Protein AF-0000000085167803 (afdb_homodimer)

Nearest PDB structures (foldseek):
  6az6-assembly1_B  TM=7.409E-01  e=4.635E-09  Streptococcus agalactiae
  6az6-assembly1_A  TM=7.518E-01  e=1.241E-08  Streptococcus agalactiae
  1hw1-assembly1_A  TM=5.629E-01  e=2.507E-08  Escherichia coli
  1h9t-assembly1_A  TM=5.541E-01  e=1.023E-07  Escherichia coli
  4p9u-assembly2_A  TM=5.590E-01  e=2.259E-06  Vibrio cholerae

Radius of gyration: 23.89 Å; Cα contacts (8 Å, |Δi|>4): 720; chains: 2; bounding box: 61×82×60 Å

Structure (mmCIF, N/CA/C/O backbone):
data_AF-0000000085167803-model_v1
#
loop_
_entity.id
_entity.type
_entity.pdbx_description
1 polymer 'Transcription regulator protein'
#
loop_
_atom_site.group_PDB
_atom_site.id
_atom_site.type_symbol
_atom_site.label_atom_id
_atom_site.label_alt_id
_atom_site.label_comp_id
_atom_site.label_asym_id
_atom_site.label_entity_id
_atom_site.label_seq_id
_atom_site.pdbx_PDB_ins_code
_atom_site.Cartn_x
_atom_site.Cartn_y
_atom_site.Cartn_z
_atom_site.occupancy
_atom_site.B_iso_or_equiv
_atom_site.auth_seq_id
_atom_site.auth_comp_id
_atom_site.auth_asym_id
_atom_site.auth_atom_id
_atom_site.pdbx_PDB_model_num
ATOM 1 N N . MET A 1 1 ? -26.344 36.781 38.75 1 27.64 1 MET A N 1
ATOM 2 C CA . MET A 1 1 ? -25.297 36.844 37.75 1 27.64 1 MET A CA 1
ATOM 3 C C . MET A 1 1 ? -25.109 35.5 37.062 1 27.64 1 MET A C 1
ATOM 5 O O . MET A 1 1 ? -24.672 34.531 37.688 1 27.64 1 MET A O 1
ATOM 9 N N . THR A 1 2 ? -25.938 35.094 36.094 1 33.47 2 THR A N 1
ATOM 10 C CA . THR A 1 2 ? -26.312 33.781 35.531 1 33.47 2 THR A CA 1
ATOM 11 C C . THR A 1 2 ? -25.172 33.219 34.688 1 33.47 2 THR A C 1
ATOM 13 O O . THR A 1 2 ? -24.656 33.906 33.781 1 33.47 2 THR A O 1
ATOM 16 N N . SER A 1 3 ? -24.359 32.344 35.25 1 34.66 3 SER A N 1
ATOM 17 C CA . SER A 1 3 ? -23.109 31.766 34.75 1 34.66 3 SER A CA 1
ATOM 18 C C . SER A 1 3 ? -23.328 31.094 33.406 1 34.66 3 SER A C 1
ATOM 20 O O . SER A 1 3 ? -24.109 30.156 33.281 1 34.66 3 SER A O 1
ATOM 22 N N . LYS A 1 4 ? -23.328 31.875 32.375 1 40.22 4 LYS A N 1
ATOM 23 C CA . LYS A 1 4 ? -23.594 31.453 31 1 40.22 4 LYS A CA 1
ATOM 24 C C . LYS A 1 4 ? -22.719 30.25 30.625 1 40.22 4 LYS A C 1
ATOM 26 O O . LYS A 1 4 ? -21.484 30.359 30.562 1 40.22 4 LYS A O 1
ATOM 31 N N . LYS A 1 5 ? -23.078 29.031 31.031 1 37.62 5 LYS A N 1
ATOM 32 C CA . LYS A 1 5 ? -22.5 27.734 30.734 1 37.62 5 LYS A CA 1
ATOM 33 C C . LYS A 1 5 ? -22.188 27.594 29.25 1 37.62 5 LYS A C 1
ATOM 35 O O . LYS A 1 5 ? -23.078 27.672 28.406 1 37.62 5 LYS A O 1
ATOM 40 N N . THR A 1 6 ? -21.016 28.156 28.859 1 36.31 6 THR A N 1
ATOM 41 C CA . THR A 1 6 ? -20.594 28.109 27.469 1 36.31 6 THR A CA 1
ATOM 42 C C . THR A 1 6 ? -20.688 26.688 26.922 1 36.31 6 THR A C 1
ATOM 44 O O . THR A 1 6 ? -20.188 25.734 27.531 1 36.31 6 THR A O 1
ATOM 47 N N . PRO A 1 7 ? -21.734 26.344 26.125 1 35.25 7 PRO A N 1
ATOM 48 C CA . PRO A 1 7 ? -22.062 25.016 25.625 1 35.25 7 PRO A CA 1
ATOM 49 C C . PRO A 1 7 ? -20.828 24.188 25.266 1 35.25 7 PRO A C 1
ATOM 51 O O . PRO A 1 7 ? -19.781 24.75 24.969 1 35.25 7 PRO A O 1
ATOM 54 N N . PRO A 1 8 ? -20.734 22.891 25.672 1 33.75 8 PRO A N 1
ATOM 55 C CA . PRO A 1 8 ? -19.703 21.875 25.484 1 33.75 8 PRO A CA 1
ATOM 56 C C . PRO A 1 8 ? -19.062 21.938 24.094 1 33.75 8 PRO A C 1
ATOM 58 O O . PRO A 1 8 ? -19.719 22.312 23.125 1 33.75 8 PRO A O 1
ATOM 61 N N . ASN A 1 9 ? -17.688 22.016 23.828 1 32.75 9 ASN A N 1
ATOM 62 C CA . ASN A 1 9 ? -16.531 22.297 22.984 1 32.75 9 ASN A CA 1
ATOM 63 C C . ASN A 1 9 ? -16.562 21.469 21.688 1 32.75 9 ASN A C 1
ATOM 65 O O . ASN A 1 9 ? -16.719 20.25 21.734 1 32.75 9 ASN A O 1
ATOM 69 N N . LEU A 1 10 ? -16.75 21.984 20.391 1 35.16 10 LEU A N 1
ATOM 70 C CA . LEU A 1 10 ? -16.656 22 18.938 1 35.16 10 LEU A CA 1
ATOM 71 C C . LEU A 1 10 ? -15.422 21.25 18.469 1 35.16 10 LEU A C 1
ATOM 73 O O . LEU A 1 10 ? -15.172 21.156 17.266 1 35.16 10 LEU A O 1
ATOM 77 N N . GLN A 1 11 ? -14.414 20.891 19.344 1 34.06 11 GLN A N 1
ATOM 78 C CA . GLN A 1 11 ? -13.094 20.359 19.016 1 34.06 11 GLN A CA 1
ATOM 79 C C . GLN A 1 11 ? -13.195 18.938 18.453 1 34.06 11 GLN A C 1
ATOM 81 O O . GLN A 1 11 ? -12.469 18.578 17.531 1 34.06 11 GLN A O 1
ATOM 86 N N . LEU A 1 12 ? -13.828 18.047 19.156 1 37.62 12 LEU A N 1
ATOM 87 C CA . LEU A 1 12 ? -14.047 16.672 18.734 1 37.62 12 LEU A CA 1
ATOM 88 C C . LEU A 1 12 ? -14.766 16.625 17.375 1 37.62 12 LEU A C 1
ATOM 90 O O . LEU A 1 12 ? -14.539 15.703 16.594 1 37.62 12 LEU A O 1
ATOM 94 N N . GLN A 1 13 ? -15.773 17.469 17.234 1 40.66 13 GLN A N 1
ATOM 95 C CA . GLN A 1 13 ? -16.625 17.594 16.047 1 40.66 13 GLN A CA 1
ATOM 96 C C . GLN A 1 13 ? -15.797 17.969 14.82 1 40.66 13 GLN A C 1
ATOM 98 O O . GLN A 1 13 ? -16.297 17.922 13.695 1 40.66 13 GLN A O 1
ATOM 103 N N . GLN A 1 14 ? -14.609 18.344 15.086 1 39.78 14 GLN A N 1
ATOM 104 C CA . GLN A 1 14 ? -13.633 18.75 14.078 1 39.78 14 GLN A CA 1
ATOM 105 C C . GLN A 1 14 ? -13.023 17.531 13.383 1 39.78 14 GLN A C 1
ATOM 107 O O . GLN A 1 14 ? -12.117 17.672 12.555 1 39.78 14 GLN A O 1
ATOM 112 N N . VAL A 1 15 ? -12.992 16.406 14.086 1 43.97 15 VAL A N 1
ATOM 113 C CA . VAL A 1 15 ? -12.781 15.188 13.32 1 43.97 15 VAL A CA 1
ATOM 114 C C . VAL A 1 15 ? -13.531 15.266 11.992 1 43.97 15 VAL A C 1
ATOM 116 O O . VAL A 1 15 ? -14.734 15.008 11.938 1 43.97 15 VAL A O 1
ATOM 119 N N . ARG A 1 16 ? -13.602 16.844 11.703 1 55.59 16 ARG A N 1
ATOM 120 C CA . ARG A 1 16 ? -13.812 18.297 11.75 1 55.59 16 ARG A CA 1
ATOM 121 C C . ARG A 1 16 ? -14.125 18.844 10.359 1 55.59 16 ARG A C 1
ATOM 123 O O . ARG A 1 16 ? -13.828 18.203 9.352 1 55.59 16 ARG A O 1
ATOM 130 N N . ILE A 1 17 ? -14.625 19.391 10.094 1 67.12 17 ILE A N 1
ATOM 131 C CA . ILE A 1 17 ? -14.844 20.188 8.898 1 67.12 17 ILE A CA 1
ATOM 132 C C . ILE A 1 17 ? -13.617 20.109 7.996 1 67.12 17 ILE A C 1
ATOM 134 O O . ILE A 1 17 ? -13.742 20.047 6.773 1 67.12 17 ILE A O 1
ATOM 138 N N . SER A 1 18 ? -12.438 19.719 8.68 1 76.81 18 SER A N 1
ATOM 139 C CA . SER A 1 18 ? -11.211 19.625 7.898 1 76.81 18 SER A CA 1
ATOM 140 C C . SER A 1 18 ? -11.156 18.328 7.105 1 76.81 18 SER A C 1
ATOM 142 O O . SER A 1 18 ? -10.695 18.297 5.965 1 76.81 18 SER A O 1
ATOM 144 N N . ASP A 1 19 ? -11.641 17.203 7.676 1 70.5 19 ASP A N 1
ATOM 145 C CA . ASP A 1 19 ? -11.68 15.93 6.965 1 70.5 19 ASP A CA 1
ATOM 146 C C . ASP A 1 19 ? -12.656 15.992 5.789 1 70.5 19 ASP A C 1
ATOM 148 O O . ASP A 1 19 ? -12.375 15.445 4.719 1 70.5 19 ASP A O 1
ATOM 152 N N . GLN A 1 20 ? -13.695 16.609 6.047 1 72.88 20 GLN A N 1
ATOM 153 C CA . GLN A 1 20 ? -14.672 16.766 4.973 1 72.88 20 GLN A CA 1
ATOM 154 C C . GLN A 1 20 ? -14.102 17.609 3.834 1 72.88 20 GLN A C 1
ATOM 156 O O . GLN A 1 20 ? -14.312 17.297 2.66 1 72.88 20 GLN A O 1
ATOM 161 N N . ILE A 1 21 ? -13.43 18.625 4.227 1 81.56 21 ILE A N 1
ATOM 162 C CA . ILE A 1 21 ? -12.797 19.484 3.219 1 81.56 21 ILE A CA 1
ATOM 163 C C . ILE A 1 21 ? -11.75 18.672 2.449 1 81.56 21 ILE A C 1
ATOM 165 O O . ILE A 1 21 ? -11.672 18.766 1.223 1 81.56 21 ILE A O 1
ATOM 169 N N . ALA A 1 22 ? -10.992 17.859 3.188 1 78.81 22 ALA A N 1
ATOM 170 C CA . ALA A 1 22 ? -9.992 17.016 2.535 1 78.81 22 ALA A CA 1
ATOM 171 C C . ALA A 1 22 ? -10.648 16.078 1.529 1 78.81 22 ALA A C 1
ATOM 173 O O . ALA A 1 22 ? -10.18 15.938 0.397 1 78.81 22 ALA A O 1
ATOM 174 N N . ASP A 1 23 ? -11.703 15.492 1.94 1 70.31 23 ASP A N 1
ATOM 175 C CA . ASP A 1 23 ? -12.438 14.594 1.052 1 70.31 23 ASP A CA 1
ATOM 176 C C . ASP A 1 23 ? -12.953 15.344 -0.175 1 70.31 23 ASP A C 1
ATOM 178 O O . ASP A 1 23 ? -12.914 14.82 -1.291 1 70.31 23 ASP A O 1
ATOM 182 N N . HIS A 1 24 ? -13.445 16.469 0.062 1 75.81 24 HIS A N 1
ATOM 183 C CA . HIS A 1 24 ? -13.93 17.281 -1.047 1 75.81 24 HIS A CA 1
ATOM 184 C C . HIS A 1 24 ? -12.805 17.609 -2.02 1 75.81 24 HIS A C 1
ATOM 186 O O . HIS A 1 24 ? -13.008 17.609 -3.236 1 75.81 24 HIS A O 1
ATOM 192 N N . ILE A 1 25 ? -11.672 17.969 -1.501 1 81.56 25 ILE A N 1
ATOM 193 C CA . ILE A 1 25 ? -10.531 18.297 -2.352 1 81.56 25 ILE A CA 1
ATOM 194 C C . ILE A 1 25 ? -10.164 17.094 -3.213 1 81.56 25 ILE A C 1
ATOM 196 O O . ILE A 1 25 ? -9.906 17.234 -4.41 1 81.56 25 ILE A O 1
ATOM 200 N N . VAL A 1 26 ? -10.195 16 -2.607 1 74.06 26 VAL A N 1
ATOM 201 C CA . VAL A 1 26 ? -9.891 14.781 -3.354 1 74.06 26 VAL A CA 1
ATOM 202 C C . VAL A 1 26 ? -10.922 14.578 -4.457 1 74.06 26 VAL A C 1
ATOM 204 O O . VAL A 1 26 ? -10.57 14.258 -5.594 1 74.06 26 VAL A O 1
ATOM 207 N N . ARG A 1 27 ? -12.18 14.781 -4.168 1 71.5 27 ARG A N 1
ATOM 208 C CA . ARG A 1 27 ? -13.242 14.672 -5.164 1 71.5 27 ARG A CA 1
ATOM 209 C C . ARG A 1 27 ? -13.078 15.719 -6.262 1 71.5 27 ARG A C 1
ATOM 211 O O . ARG A 1 27 ? -13.289 15.438 -7.441 1 71.5 27 ARG A O 1
ATOM 218 N N . TYR A 1 28 ? -12.758 16.906 -5.789 1 76.94 28 TYR A N 1
ATOM 219 C CA . TYR A 1 28 ? -12.531 17.984 -6.742 1 76.94 28 TYR A CA 1
ATOM 220 C C . TYR A 1 28 ? -11.445 17.609 -7.742 1 76.94 28 TYR A C 1
ATOM 222 O O . TYR A 1 28 ? -11.602 17.812 -8.945 1 76.94 28 TYR A O 1
ATOM 230 N N . ILE A 1 29 ? -10.367 17.062 -7.277 1 76.44 29 ILE A N 1
ATOM 231 C CA . ILE A 1 29 ? -9.25 16.641 -8.125 1 76.44 29 ILE A CA 1
ATOM 232 C C . ILE A 1 29 ? -9.734 15.594 -9.125 1 76.44 29 ILE A C 1
ATOM 234 O O . ILE A 1 29 ? -9.422 15.672 -10.312 1 76.44 29 ILE A O 1
ATOM 238 N N . ALA A 1 30 ? -10.555 14.727 -8.633 1 68.38 30 ALA A N 1
ATOM 239 C CA . ALA A 1 30 ? -11.078 13.648 -9.469 1 68.38 30 ALA A CA 1
ATOM 240 C C . ALA A 1 30 ? -12.055 14.188 -10.508 1 68.38 30 ALA A C 1
ATOM 242 O O . ALA A 1 30 ? -11.969 13.836 -11.688 1 68.38 30 ALA A O 1
ATOM 243 N N . GLU A 1 31 ? -12.969 15.016 -10.047 1 70 31 GLU A N 1
ATOM 244 C CA . GLU A 1 31 ? -14.016 15.531 -10.914 1 70 31 GLU A CA 1
ATOM 245 C C . GLU A 1 31 ? -13.438 16.422 -12.016 1 70 31 GLU A C 1
ATOM 247 O O . GLU A 1 31 ? -13.938 16.422 -13.141 1 70 31 GLU A O 1
ATOM 252 N N . HIS A 1 32 ? -12.391 17.141 -11.664 1 77.5 32 HIS A N 1
ATOM 253 C CA . HIS A 1 32 ? -11.812 18.078 -12.617 1 77.5 32 HIS A CA 1
ATOM 254 C C . HIS A 1 32 ? -10.609 17.469 -13.328 1 77.5 32 HIS A C 1
ATOM 256 O O . HIS A 1 32 ? -9.945 18.141 -14.117 1 77.5 32 HIS A O 1
ATOM 262 N N . LYS A 1 33 ? -10.312 16.188 -12.938 1 71.19 33 LYS A N 1
ATOM 263 C CA . LYS A 1 33 ? -9.234 15.438 -13.578 1 71.19 33 LYS A CA 1
ATOM 264 C C . LYS A 1 33 ? -7.922 16.203 -13.539 1 71.19 33 LYS A C 1
ATOM 266 O O . LYS A 1 33 ? -7.242 16.344 -14.562 1 71.19 33 LYS A O 1
ATOM 271 N N . LEU A 1 34 ? -7.656 16.812 -12.391 1 77.81 34 LEU A N 1
ATOM 272 C CA . LEU A 1 34 ? -6.418 17.562 -12.242 1 77.81 34 LEU A CA 1
ATOM 273 C C . LEU A 1 34 ? -5.203 16.641 -12.305 1 77.81 34 LEU A C 1
ATOM 275 O O . LEU A 1 34 ? -5.188 15.586 -11.664 1 77.81 34 LEU A O 1
ATOM 279 N N . GLU A 1 35 ? -4.219 16.953 -13.062 1 73.38 35 GLU A N 1
ATOM 280 C CA . GLU A 1 35 ? -2.979 16.203 -13.211 1 73.38 35 GLU A CA 1
ATOM 281 C C . GLU A 1 35 ? -1.922 16.688 -12.219 1 73.38 35 GLU A C 1
ATOM 283 O O . GLU A 1 35 ? -2.016 17.797 -11.688 1 73.38 35 GLU A O 1
ATOM 288 N N . PRO A 1 36 ? -0.964 15.758 -11.992 1 73.69 36 PRO A N 1
ATOM 289 C CA . PRO A 1 36 ? 0.141 16.219 -11.156 1 73.69 36 PRO A CA 1
ATOM 290 C C . PRO A 1 36 ? 0.729 17.547 -11.625 1 73.69 36 PRO A C 1
ATOM 292 O O . PRO A 1 36 ? 0.955 17.734 -12.82 1 73.69 36 PRO A O 1
ATOM 295 N N . GLY A 1 37 ? 0.865 18.453 -10.656 1 78.19 37 GLY A N 1
ATOM 296 C CA . GLY A 1 37 ? 1.407 19.75 -10.977 1 78.19 37 GLY A CA 1
ATOM 297 C C . GLY A 1 37 ? 0.34 20.828 -11.133 1 78.19 37 GLY A C 1
ATOM 298 O O . GLY A 1 37 ? 0.631 22.016 -11.055 1 78.19 37 GLY A O 1
ATOM 299 N N . GLN A 1 38 ? -0.883 20.406 -11.383 1 84 38 GLN A N 1
ATOM 300 C CA . GLN A 1 38 ? -1.962 21.375 -11.555 1 84 38 GLN A CA 1
ATOM 301 C C . GLN A 1 38 ? -2.436 21.922 -10.211 1 84 38 GLN A C 1
ATOM 303 O O . GLN A 1 38 ? -2.389 21.219 -9.195 1 84 38 GLN A O 1
ATOM 308 N N . SER A 1 39 ? -2.965 23.172 -10.305 1 89.94 39 SER A N 1
ATOM 309 C CA . SER A 1 39 ? -3.293 23.891 -9.078 1 89.94 39 SER A CA 1
ATOM 310 C C . SER A 1 39 ? -4.711 23.578 -8.617 1 89.94 39 SER A C 1
ATOM 312 O O . SER A 1 39 ? -5.625 23.453 -9.438 1 89.94 39 SER A O 1
ATOM 314 N N . LEU A 1 40 ? -4.832 23.469 -7.34 1 89.56 40 LEU A N 1
ATOM 315 C CA . LEU A 1 40 ? -6.125 23.453 -6.66 1 89.56 40 LEU A CA 1
ATOM 316 C C . LEU A 1 40 ? -6.594 24.875 -6.367 1 89.56 40 LEU A C 1
ATOM 318 O O . LEU A 1 40 ? -5.812 25.828 -6.473 1 89.56 40 LEU A O 1
ATOM 322 N N . PRO A 1 41 ? -7.93 25.031 -6.059 1 89.25 41 PRO A N 1
ATOM 323 C CA . PRO A 1 41 ? -8.352 26.328 -5.539 1 89.25 41 PRO A CA 1
ATOM 324 C C . PRO A 1 41 ? -7.504 26.797 -4.363 1 89.25 41 PRO A C 1
ATOM 326 O O . PRO A 1 41 ? -7.074 25.984 -3.541 1 89.25 41 PRO A O 1
ATOM 329 N N . SER A 1 42 ? -7.301 28.078 -4.34 1 89.56 42 SER A N 1
ATOM 330 C CA . SER A 1 42 ? -6.504 28.672 -3.27 1 89.56 42 SER A CA 1
ATOM 331 C C . SER A 1 42 ? -7.184 28.5 -1.915 1 89.56 42 SER A C 1
ATOM 333 O O . SER A 1 42 ? -8.367 28.156 -1.847 1 89.56 42 SER A O 1
ATOM 335 N N . GLU A 1 43 ? -6.359 28.672 -0.894 1 88.38 43 GLU A N 1
ATOM 336 C CA . GLU A 1 43 ? -6.906 28.625 0.458 1 88.38 43 GLU A CA 1
ATOM 337 C C . GLU A 1 43 ? -8.086 29.594 0.602 1 88.38 43 GLU A C 1
ATOM 339 O O . GLU A 1 43 ? -9.094 29.25 1.235 1 88.38 43 GLU A O 1
ATOM 344 N N . GLY A 1 44 ? -7.934 30.781 0.042 1 88.88 44 GLY A N 1
ATOM 345 C CA . GLY A 1 44 ? -9.016 31.75 0.066 1 88.88 44 GLY A CA 1
ATOM 346 C C . GLY A 1 44 ? -10.273 31.266 -0.626 1 88.88 44 GLY A C 1
ATOM 347 O O . GLY A 1 44 ? -11.375 31.422 -0.106 1 88.88 44 GLY A O 1
ATOM 348 N N . GLU A 1 45 ? -10.148 30.656 -1.798 1 91.44 45 GLU A N 1
ATOM 349 C CA . GLU A 1 45 ? -11.273 30.125 -2.557 1 91.44 45 GLU A CA 1
ATOM 350 C C . GLU A 1 45 ? -11.953 28.984 -1.808 1 91.44 45 GLU A C 1
ATOM 352 O O . GLU A 1 45 ? -13.18 28.891 -1.773 1 91.44 45 GLU A O 1
ATOM 357 N N . LEU A 1 46 ? -11.141 28.156 -1.229 1 88.88 46 LEU A N 1
ATOM 358 C CA . LEU A 1 46 ? -11.688 27.031 -0.476 1 88.88 46 LEU A CA 1
ATOM 359 C C . LEU A 1 46 ? -12.445 27.516 0.753 1 88.88 46 LEU A C 1
ATOM 361 O O . LEU A 1 46 ? -13.492 26.969 1.104 1 88.88 46 LEU A O 1
ATOM 365 N N . THR A 1 47 ? -11.93 28.531 1.389 1 90.19 47 THR A N 1
ATOM 366 C CA . THR A 1 47 ? -12.609 29.141 2.525 1 90.19 47 THR A CA 1
ATOM 367 C C . THR A 1 47 ? -13.992 29.641 2.123 1 90.19 47 THR A C 1
ATOM 369 O O . THR A 1 47 ? -14.969 29.406 2.842 1 90.19 47 THR A O 1
ATOM 372 N N . ARG A 1 48 ? -14.078 30.234 1.001 1 90.06 48 ARG A N 1
ATOM 373 C CA . ARG A 1 48 ? -15.344 30.766 0.496 1 90.06 48 ARG A CA 1
ATOM 374 C C . ARG A 1 48 ? -16.281 29.625 0.109 1 90.06 48 ARG A C 1
ATOM 376 O O . ARG A 1 48 ? -17.484 29.672 0.423 1 90.06 48 ARG A O 1
ATOM 383 N N . LEU A 1 49 ? -15.773 28.672 -0.495 1 85.5 49 LEU A N 1
ATOM 384 C CA . LEU A 1 49 ? -16.562 27.562 -1.003 1 85.5 49 LEU A CA 1
ATOM 385 C C . LEU A 1 49 ? -17.188 26.766 0.142 1 85.5 49 LEU A C 1
ATOM 387 O O . LEU A 1 49 ? -18.344 26.328 0.041 1 85.5 49 LEU A O 1
ATOM 391 N N . PHE A 1 50 ? -16.438 26.656 1.196 1 85.31 50 PHE A N 1
ATOM 392 C CA . PHE A 1 50 ? -16.906 25.781 2.262 1 85.31 50 PHE A CA 1
ATOM 393 C C . PHE A 1 50 ? -17.422 26.594 3.441 1 85.31 50 PHE A C 1
ATOM 395 O O . PHE A 1 50 ? -18.016 26.031 4.375 1 85.31 50 PHE A O 1
ATOM 402 N N . GLY A 1 51 ? -17.234 27.875 3.422 1 88.5 51 GLY A N 1
ATOM 403 C CA . GLY A 1 51 ? -17.703 28.75 4.492 1 88.5 51 GLY A CA 1
ATOM 404 C C . GLY A 1 51 ? -17 28.484 5.816 1 88.5 51 GLY A C 1
ATOM 405 O O . GLY A 1 51 ? -17.641 28.453 6.867 1 88.5 51 GLY A O 1
ATOM 406 N N . VAL A 1 52 ? -15.773 28.156 5.703 1 86.81 52 VAL A N 1
ATOM 407 C CA . VAL A 1 52 ? -15.008 27.844 6.91 1 86.81 52 VAL A CA 1
ATOM 408 C C . VAL A 1 52 ? -13.812 28.781 7.012 1 86.81 52 VAL A C 1
ATOM 410 O O . VAL A 1 52 ? -13.547 29.562 6.094 1 86.81 52 VAL A O 1
ATOM 413 N N . SER A 1 53 ? -13.148 28.734 8.164 1 87.06 53 SER A N 1
ATOM 414 C CA . SER A 1 53 ? -12.008 29.609 8.414 1 87.06 53 SER A CA 1
ATOM 415 C C . SER A 1 53 ? -10.75 29.094 7.715 1 87.06 53 SER A C 1
ATOM 417 O O . SER A 1 53 ? -10.68 27.938 7.324 1 87.06 53 SER A O 1
ATOM 419 N N . ARG A 1 54 ? -9.812 30.016 7.523 1 86.19 54 ARG A N 1
ATOM 420 C CA . ARG A 1 54 ? -8.547 29.688 6.883 1 86.19 54 ARG A CA 1
ATOM 421 C C . ARG A 1 54 ? -7.809 28.594 7.656 1 86.19 54 ARG A C 1
ATOM 423 O O . ARG A 1 54 ? -7.266 27.672 7.059 1 86.19 54 ARG A O 1
ATOM 430 N N . PRO A 1 55 ? -7.883 28.656 8.953 1 81.31 55 PRO A N 1
ATOM 431 C CA . PRO A 1 55 ? -7.188 27.594 9.688 1 81.31 55 PRO A CA 1
ATOM 432 C C . PRO A 1 55 ? -7.793 26.219 9.438 1 81.31 55 PRO A C 1
ATOM 434 O O . PRO A 1 55 ? -7.066 25.219 9.375 1 81.31 55 PRO A O 1
ATOM 437 N N . THR A 1 56 ? -8.984 26.188 9.25 1 81.25 56 THR A N 1
ATOM 438 C CA . THR A 1 56 ? -9.664 24.922 8.977 1 81.25 56 THR A CA 1
ATOM 439 C C . THR A 1 56 ? -9.258 24.375 7.613 1 81.25 56 THR A C 1
ATOM 441 O O . THR A 1 56 ? -8.977 23.172 7.473 1 81.25 56 THR A O 1
ATOM 444 N N . VAL A 1 57 ? -9.188 25.234 6.594 1 86.69 57 VAL A N 1
ATOM 445 C CA . VAL A 1 57 ? -8.773 24.828 5.254 1 86.69 57 VAL A CA 1
ATOM 446 C C . VAL A 1 57 ? -7.316 24.375 5.281 1 86.69 57 VAL A C 1
ATOM 448 O O . VAL A 1 57 ? -6.965 23.359 4.66 1 86.69 57 VAL A O 1
ATOM 451 N N . ARG A 1 58 ? -6.539 25.047 6.027 1 80.44 58 ARG A N 1
ATOM 452 C CA . ARG A 1 58 ? -5.125 24.703 6.125 1 80.44 58 ARG A CA 1
ATOM 453 C C . ARG A 1 58 ? -4.938 23.312 6.754 1 80.44 58 ARG A C 1
ATOM 455 O O . ARG A 1 58 ? -4.055 22.562 6.352 1 80.44 58 ARG A O 1
ATOM 462 N N . GLU A 1 59 ? -5.73 23.094 7.684 1 77.88 59 GLU A N 1
ATOM 463 C CA . GLU A 1 59 ? -5.672 21.766 8.305 1 77.88 59 GLU A CA 1
ATOM 464 C C . GLU A 1 59 ? -5.953 20.672 7.281 1 77.88 59 GLU A C 1
ATOM 466 O O . GLU A 1 59 ? -5.258 19.656 7.25 1 77.88 59 GLU A O 1
ATOM 471 N N . ALA A 1 60 ? -6.902 20.891 6.488 1 80.69 60 ALA A N 1
ATOM 472 C CA . ALA A 1 60 ? -7.277 19.938 5.457 1 80.69 60 ALA A CA 1
ATOM 473 C C . ALA A 1 60 ? -6.172 19.781 4.418 1 80.69 60 ALA A C 1
ATOM 475 O O . ALA A 1 60 ? -5.797 18.656 4.059 1 80.69 60 ALA A O 1
ATOM 476 N N . THR A 1 61 ? -5.656 20.922 3.992 1 83 61 THR A N 1
ATOM 477 C CA . THR A 1 61 ? -4.641 20.891 2.949 1 83 61 THR A CA 1
ATOM 478 C C . THR A 1 61 ? -3.336 20.312 3.492 1 83 61 THR A C 1
ATOM 480 O O . THR A 1 61 ? -2.631 19.578 2.787 1 83 61 THR A O 1
ATOM 483 N N . ASN A 1 62 ? -3.066 20.531 4.723 1 75.31 62 ASN A N 1
ATOM 484 C CA . ASN A 1 62 ? -1.875 19.953 5.34 1 75.31 62 ASN A CA 1
ATOM 485 C C . ASN A 1 62 ? -1.995 18.453 5.484 1 75.31 62 ASN A C 1
ATOM 487 O O . ASN A 1 62 ? -1.018 17.719 5.289 1 75.31 62 ASN A O 1
ATOM 491 N N . ALA A 1 63 ? -3.145 18.094 5.828 1 72.44 63 ALA A N 1
ATOM 492 C CA . ALA A 1 63 ? -3.371 16.656 5.938 1 72.44 63 ALA A CA 1
ATOM 493 C C . ALA A 1 63 ? -3.143 15.969 4.598 1 72.44 63 ALA A C 1
ATOM 495 O O . ALA A 1 63 ? -2.49 14.922 4.539 1 72.44 63 ALA A O 1
ATOM 496 N N . LEU A 1 64 ? -3.648 16.547 3.545 1 75.81 64 LEU A N 1
ATOM 497 C CA 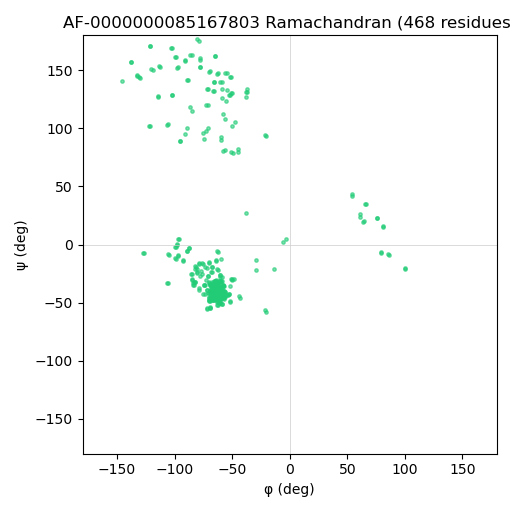. LEU A 1 64 ? -3.477 15.992 2.209 1 75.81 64 LEU A CA 1
ATOM 498 C C . LEU A 1 64 ? -2.016 16.047 1.778 1 75.81 64 LEU A C 1
ATOM 500 O O . LEU A 1 64 ? -1.526 15.141 1.103 1 75.81 64 LEU A O 1
ATOM 504 N N . ALA A 1 65 ? -1.38 17.109 2.193 1 73.5 65 ALA A N 1
ATOM 505 C CA . ALA A 1 65 ? 0.042 17.234 1.884 1 73.5 65 ALA A CA 1
ATOM 506 C C . ALA A 1 65 ? 0.855 16.172 2.609 1 73.5 65 ALA A C 1
ATOM 508 O O . ALA A 1 65 ? 1.761 15.562 2.027 1 73.5 65 ALA A O 1
ATOM 509 N N . GLY A 1 66 ? 0.506 15.953 3.812 1 67 66 GLY A N 1
ATOM 510 C CA . GLY A 1 66 ? 1.159 14.914 4.594 1 67 66 GLY A CA 1
ATOM 511 C C . GLY A 1 66 ? 1.008 13.531 3.992 1 67 66 GLY A C 1
ATOM 512 O O . GLY A 1 66 ? 1.896 12.688 4.129 1 67 66 GLY A O 1
ATOM 513 N N . ARG A 1 67 ? -0.073 13.461 3.271 1 65.75 67 ARG A N 1
ATOM 514 C CA . ARG A 1 67 ? -0.347 12.18 2.621 1 65.75 67 ARG A CA 1
ATOM 515 C C . ARG A 1 67 ? 0.307 12.117 1.244 1 65.75 67 ARG A C 1
ATOM 517 O O . ARG A 1 67 ? 0.21 11.102 0.552 1 65.75 67 ARG A O 1
ATOM 524 N N . GLY A 1 68 ? 0.872 13.234 0.874 1 67.5 68 GLY A N 1
ATOM 525 C CA . GLY A 1 68 ? 1.566 13.281 -0.403 1 67.5 68 GLY A CA 1
ATOM 526 C C . GLY A 1 68 ? 0.634 13.469 -1.584 1 67.5 68 GLY A C 1
ATOM 527 O O . GLY A 1 68 ? 0.983 13.141 -2.719 1 67.5 68 GLY A O 1
ATOM 528 N N . LEU A 1 69 ? -0.562 13.859 -1.316 1 71.94 69 LEU A N 1
ATOM 529 C CA . LEU A 1 69 ? -1.528 14.023 -2.396 1 71.94 69 LEU A CA 1
ATOM 530 C C . LEU A 1 69 ? -1.375 15.383 -3.062 1 71.94 69 LEU A C 1
ATOM 532 O O . LEU A 1 69 ? -1.578 15.516 -4.273 1 71.94 69 LEU A O 1
ATOM 536 N N . ILE A 1 70 ? -1.018 16.391 -2.205 1 77.56 70 ILE A N 1
ATOM 537 C CA . ILE A 1 70 ? -0.857 17.734 -2.744 1 77.56 70 ILE A CA 1
ATOM 538 C C . ILE A 1 70 ? 0.384 18.391 -2.141 1 77.56 70 ILE A C 1
ATOM 540 O O . ILE A 1 70 ? 0.909 17.922 -1.127 1 77.56 70 ILE A O 1
ATOM 544 N N . ALA A 1 71 ? 0.865 19.328 -2.852 1 77 71 ALA A N 1
ATOM 545 C CA . ALA A 1 71 ? 1.93 20.188 -2.338 1 77 71 ALA A CA 1
ATOM 546 C C . ALA A 1 71 ? 1.38 21.531 -1.9 1 77 71 ALA A C 1
ATOM 548 O O . ALA A 1 71 ? 0.577 22.141 -2.609 1 77 71 ALA A O 1
ATOM 549 N N . VAL A 1 72 ? 1.705 21.922 -0.689 1 82.06 72 VAL A N 1
ATOM 550 C CA . VAL A 1 72 ? 1.263 23.203 -0.168 1 82.06 72 VAL A CA 1
ATOM 551 C C . VAL A 1 72 ? 2.471 24.109 0.066 1 82.06 72 VAL A C 1
ATOM 553 O O . VAL A 1 72 ? 3.523 23.656 0.512 1 82.06 72 VAL A O 1
ATOM 556 N N . SER A 1 73 ? 2.449 25.297 -0.489 1 73.94 73 SER A N 1
ATOM 557 C CA . SER A 1 73 ? 3.449 26.344 -0.272 1 73.94 73 SER A CA 1
ATOM 558 C C . SER A 1 73 ? 2.797 27.672 0.08 1 73.94 73 SER A C 1
ATOM 560 O O . SER A 1 73 ? 1.662 27.938 -0.323 1 73.94 73 SER A O 1
ATOM 562 N N . SER A 1 74 ? 3.463 28.391 0.979 1 74.88 74 SER A N 1
ATOM 563 C CA . SER A 1 74 ? 2.924 29.688 1.403 1 74.88 74 SER A CA 1
ATOM 564 C C . SER A 1 74 ? 2.607 30.578 0.206 1 74.88 74 SER A C 1
ATOM 566 O O . SER A 1 74 ? 3.438 30.734 -0.693 1 74.88 74 SER A O 1
ATOM 568 N N . GLY A 1 75 ? 1.406 31.047 0.268 1 75.81 75 GLY A N 1
ATOM 569 C CA . GLY A 1 75 ? 1.017 32.062 -0.698 1 75.81 75 GLY A CA 1
ATOM 570 C C . GLY A 1 75 ? 0.66 31.484 -2.057 1 75.81 75 GLY A C 1
ATOM 571 O O . GLY A 1 75 ? 0.35 32.219 -2.988 1 75.81 75 GLY A O 1
ATOM 572 N N . LYS A 1 76 ? 0.888 30.188 -2.215 1 80.75 76 LYS A N 1
ATOM 573 C CA . LYS A 1 76 ? 0.567 29.594 -3.502 1 80.75 76 LYS A CA 1
ATOM 574 C C . LYS A 1 76 ? -0.588 28.594 -3.371 1 80.75 76 LYS A C 1
ATOM 576 O O . LYS A 1 76 ? -0.834 28.062 -2.289 1 80.75 76 LYS A O 1
ATOM 581 N N . SER A 1 77 ? -1.264 28.453 -4.473 1 89 77 SER A N 1
ATOM 582 C CA . SER A 1 77 ? -2.295 27.422 -4.516 1 89 77 SER A CA 1
ATOM 583 C C . SER A 1 77 ? -1.688 26.016 -4.402 1 89 77 SER A C 1
ATOM 585 O O . SER A 1 77 ? -0.634 25.75 -4.977 1 89 77 SER A O 1
ATOM 587 N N . PRO A 1 78 ? -2.297 25.141 -3.693 1 88.94 78 PRO A N 1
ATOM 588 C CA . PRO A 1 78 ? -1.795 23.766 -3.641 1 88.94 78 PRO A CA 1
ATOM 589 C C . PRO A 1 78 ? -1.836 23.062 -4.996 1 88.94 78 PRO A C 1
ATOM 591 O O . PRO A 1 78 ? -2.678 23.391 -5.84 1 88.94 78 PRO A O 1
ATOM 594 N N . THR A 1 79 ? -0.85 22.188 -5.219 1 85.44 79 THR A N 1
ATOM 595 C CA . THR A 1 79 ? -0.8 21.453 -6.484 1 85.44 79 THR A CA 1
ATOM 596 C C . THR A 1 79 ? -0.897 19.953 -6.25 1 85.44 79 THR A C 1
ATOM 598 O O . THR A 1 79 ? -0.487 19.453 -5.199 1 85.44 79 THR A O 1
ATOM 601 N N . VAL A 1 80 ? -1.467 19.266 -7.238 1 80.56 80 VAL A N 1
ATOM 602 C CA . VAL A 1 80 ? -1.595 17.812 -7.164 1 80.56 80 VAL A CA 1
ATOM 603 C C . VAL A 1 80 ? -0.22 17.172 -7.312 1 80.56 80 VAL A C 1
ATOM 605 O O . VAL A 1 80 ? 0.575 17.562 -8.164 1 80.56 80 VAL A O 1
ATOM 608 N N . LEU A 1 81 ? 0.073 16.172 -6.391 1 71.5 81 LEU A N 1
ATOM 609 C CA . LEU A 1 81 ? 1.33 15.438 -6.473 1 71.5 81 LEU A CA 1
ATOM 610 C C . LEU A 1 81 ? 1.136 14.109 -7.195 1 71.5 81 LEU A C 1
ATOM 612 O O . LEU A 1 81 ? 0.049 13.523 -7.152 1 71.5 81 LEU A O 1
ATOM 616 N N . PRO A 1 82 ? 2.225 13.664 -7.836 1 64.31 82 PRO A N 1
ATOM 617 C CA . PRO A 1 82 ? 2.15 12.32 -8.422 1 64.31 82 PRO A CA 1
ATOM 618 C C . PRO A 1 82 ? 2.102 11.219 -7.367 1 64.31 82 PRO A C 1
ATOM 620 O O . PRO A 1 82 ? 2.576 11.414 -6.242 1 64.31 82 PRO A O 1
ATOM 623 N N . LEU A 1 83 ? 1.44 10.109 -7.648 1 60.94 83 LEU A N 1
ATOM 624 C CA . LEU A 1 83 ? 1.299 8.961 -6.758 1 60.94 83 LEU A CA 1
ATOM 625 C C . LEU A 1 83 ? 2.656 8.516 -6.223 1 60.94 83 LEU A C 1
ATOM 627 O O . LEU A 1 83 ? 2.746 7.977 -5.121 1 60.94 83 LEU A O 1
ATOM 631 N N . SER A 1 84 ? 3.65 8.75 -7.031 1 56.44 84 SER A N 1
ATOM 632 C CA . SER A 1 84 ? 4.984 8.297 -6.656 1 56.44 84 SER A CA 1
ATOM 633 C C . SER A 1 84 ? 5.48 9.008 -5.398 1 56.44 84 SER A C 1
ATOM 635 O O . SER A 1 84 ? 6.406 8.539 -4.738 1 56.44 84 SER A O 1
ATOM 637 N N . LYS A 1 85 ? 4.844 10.023 -5.047 1 53.97 85 LYS A N 1
ATOM 638 C CA . LYS A 1 85 ? 5.305 10.812 -3.906 1 53.97 85 LYS A CA 1
ATOM 639 C C . LYS A 1 85 ? 4.562 10.422 -2.631 1 53.97 85 LYS A C 1
ATOM 641 O O . LYS A 1 85 ? 4.902 10.891 -1.542 1 53.97 85 LYS A O 1
ATOM 646 N N . VAL A 1 86 ? 3.541 9.625 -2.686 1 54.66 86 VAL A N 1
ATOM 647 C CA . VAL A 1 86 ? 2.764 9.258 -1.509 1 54.66 86 VAL A CA 1
ATOM 648 C C . VAL A 1 86 ? 3.572 8.297 -0.635 1 54.66 86 VAL A C 1
ATOM 650 O O . VAL A 1 86 ? 4.047 7.266 -1.109 1 54.66 86 VAL A O 1
ATOM 653 N N . PRO A 1 87 ? 3.865 8.664 0.643 1 54.94 87 PRO A N 1
ATOM 654 C CA . PRO A 1 87 ? 4.766 7.848 1.466 1 54.94 87 PRO A CA 1
ATOM 655 C C . PRO A 1 87 ? 4.102 6.574 1.983 1 54.94 87 PRO A C 1
ATOM 657 O O . PRO A 1 87 ? 3.16 6.645 2.779 1 54.94 87 PRO A O 1
ATOM 660 N N . PHE A 1 88 ? 4.203 5.477 1.433 1 59.28 88 PHE A N 1
ATOM 661 C CA . PHE A 1 88 ? 3.869 4.18 2.01 1 59.28 88 PHE A CA 1
ATOM 662 C C . PHE A 1 88 ? 4.91 3.762 3.039 1 59.28 88 PHE A C 1
ATOM 664 O O . PHE A 1 88 ? 4.629 2.949 3.922 1 59.28 88 PHE A O 1
ATOM 671 N N . SER A 1 89 ? 6 4.328 2.961 1 59.22 89 SER A N 1
ATOM 672 C CA . SER A 1 89 ? 7.133 4.012 3.826 1 59.22 89 SER A CA 1
ATOM 673 C C . SER A 1 89 ? 6.785 4.234 5.293 1 59.22 89 SER A C 1
ATOM 675 O O . SER A 1 89 ? 7.199 3.463 6.16 1 59.22 89 SER A O 1
ATOM 677 N N . ASN A 1 90 ? 5.945 5.164 5.414 1 60.19 90 ASN A N 1
ATOM 678 C CA . ASN A 1 90 ? 5.637 5.52 6.797 1 60.19 90 ASN A CA 1
ATOM 679 C C . ASN A 1 90 ? 4.809 4.438 7.484 1 60.19 90 ASN A C 1
ATOM 681 O O . ASN A 1 90 ? 5.004 4.156 8.664 1 60.19 90 ASN A O 1
ATOM 685 N N . LEU A 1 91 ? 4.105 3.744 6.695 1 61.56 91 LEU A N 1
ATOM 686 C CA . LEU A 1 91 ? 3.242 2.727 7.285 1 61.56 91 LEU A CA 1
ATOM 687 C C . LEU A 1 91 ? 4.066 1.56 7.82 1 61.56 91 LEU A C 1
ATOM 689 O O . LEU A 1 91 ? 3.92 1.175 8.984 1 61.56 91 LEU A O 1
ATOM 693 N N . ALA A 1 92 ? 4.84 1.026 6.973 1 64.81 92 ALA A N 1
ATOM 694 C CA . ALA A 1 92 ? 5.637 -0.13 7.379 1 64.81 92 ALA A CA 1
ATOM 695 C C . ALA A 1 92 ? 6.625 0.241 8.477 1 64.81 92 ALA A C 1
ATOM 697 O O . ALA A 1 92 ? 6.836 -0.529 9.414 1 64.81 92 ALA A O 1
ATOM 698 N N . GLN A 1 93 ? 7.184 1.396 8.359 1 62.97 93 GLN A N 1
ATOM 699 C CA . GLN A 1 93 ? 8.125 1.856 9.375 1 62.97 93 GLN A CA 1
ATOM 700 C C . GLN A 1 93 ? 7.422 2.053 10.719 1 62.97 93 GLN A C 1
ATOM 702 O O . GLN A 1 93 ? 7.949 1.667 11.766 1 62.97 93 GLN A O 1
ATOM 707 N N . HIS A 1 94 ? 6.309 2.613 10.664 1 58.38 94 HIS A N 1
ATOM 708 C CA . HIS A 1 94 ? 5.516 2.812 11.875 1 58.38 94 HIS A CA 1
ATOM 709 C C . HIS A 1 94 ? 5.113 1.479 12.492 1 58.38 94 HIS A C 1
ATOM 711 O O . HIS A 1 94 ? 5.242 1.287 13.703 1 58.38 94 HIS A O 1
ATOM 717 N N . GLY A 1 95 ? 4.602 0.623 11.711 1 65.5 95 GLY A N 1
ATOM 718 C CA . GLY A 1 95 ? 4.207 -0.689 12.203 1 65.5 95 GLY A CA 1
ATOM 719 C C . GLY A 1 95 ? 5.348 -1.445 12.859 1 65.5 95 GLY A C 1
ATOM 720 O O . GLY A 1 95 ? 5.16 -2.076 13.898 1 65.5 95 GLY A O 1
ATOM 721 N N . LEU A 1 96 ? 6.531 -1.337 12.258 1 64.75 96 LEU A N 1
ATOM 722 C CA . LEU A 1 96 ? 7.699 -2.002 12.82 1 64.75 96 LEU A CA 1
ATOM 723 C C . LEU A 1 96 ? 8.117 -1.346 14.133 1 64.75 96 LEU A C 1
ATOM 725 O O . LEU A 1 96 ? 8.375 -2.035 15.117 1 64.75 96 LEU A O 1
ATOM 729 N N . ALA A 1 97 ? 8.141 -0.083 14.062 1 59.56 97 ALA A N 1
ATOM 730 C CA . ALA A 1 97 ? 8.586 0.675 15.227 1 59.56 97 ALA A CA 1
ATOM 731 C C . ALA A 1 97 ? 7.656 0.45 16.422 1 59.56 97 ALA A C 1
ATOM 733 O O . ALA A 1 97 ? 8.094 0.444 17.562 1 59.56 97 ALA A O 1
ATOM 734 N N . THR A 1 98 ? 6.418 0.249 16.125 1 59.19 98 THR A N 1
ATOM 735 C CA . THR A 1 98 ? 5.434 0.074 17.188 1 59.19 98 THR A CA 1
ATOM 736 C C . THR A 1 98 ? 5.18 -1.407 17.453 1 59.19 98 THR A C 1
ATOM 738 O O . THR A 1 98 ? 4.246 -1.763 18.172 1 59.19 98 THR A O 1
ATOM 741 N N . GLN A 1 99 ? 5.961 -2.23 16.75 1 65.81 99 GLN A N 1
ATOM 742 C CA . GLN A 1 99 ? 5.91 -3.68 16.906 1 65.81 99 GLN A CA 1
ATOM 743 C C . GLN A 1 99 ? 4.531 -4.227 16.562 1 65.81 99 GLN A C 1
ATOM 745 O O . GLN A 1 99 ? 4.047 -5.164 17.188 1 65.81 99 GLN A O 1
ATOM 750 N N . GLN A 1 100 ? 3.92 -3.451 15.734 1 69.25 100 GLN A N 1
ATOM 751 C CA . GLN A 1 100 ? 2.627 -3.92 15.25 1 69.25 100 GLN A CA 1
ATOM 752 C C . GLN A 1 100 ? 2.799 -4.906 14.094 1 69.25 100 GLN A C 1
ATOM 754 O O . GLN A 1 100 ? 1.867 -5.637 13.75 1 69.25 100 GLN A O 1
ATOM 759 N N . ILE A 1 101 ? 3.906 -4.852 13.469 1 76.81 101 ILE A N 1
ATOM 760 C CA . ILE A 1 101 ? 4.23 -5.762 12.375 1 76.81 101 ILE A CA 1
ATOM 761 C C . ILE A 1 101 ? 5.637 -6.324 12.578 1 76.81 101 ILE A C 1
ATOM 763 O O . ILE A 1 101 ? 6.508 -5.656 13.141 1 76.81 101 ILE A O 1
ATOM 767 N N . THR A 1 102 ? 5.816 -7.543 12.172 1 80.19 102 THR A N 1
ATOM 768 C CA . THR A 1 102 ? 7.121 -8.188 12.258 1 80.19 102 THR A CA 1
ATOM 769 C C . THR A 1 102 ? 7.84 -8.148 10.914 1 80.19 102 THR A C 1
ATOM 771 O O . THR A 1 102 ? 7.207 -7.961 9.875 1 80.19 102 THR A O 1
ATOM 774 N N . PRO A 1 103 ? 9.117 -8.336 10.953 1 80.81 103 PRO A N 1
ATOM 775 C CA . PRO A 1 103 ? 9.859 -8.406 9.688 1 80.81 103 PRO A CA 1
ATOM 776 C C . PRO A 1 103 ? 9.344 -9.5 8.758 1 80.81 103 PRO A C 1
ATOM 778 O O . PRO A 1 103 ? 9.281 -9.305 7.543 1 80.81 103 PRO A O 1
ATOM 781 N N . ILE A 1 104 ? 8.914 -10.609 9.297 1 85.81 104 ILE A N 1
ATOM 782 C CA . ILE A 1 104 ? 8.414 -11.711 8.469 1 85.81 104 ILE A CA 1
ATOM 783 C C . ILE A 1 104 ? 7.109 -11.289 7.801 1 85.81 104 ILE A C 1
ATOM 785 O O . ILE A 1 104 ? 6.852 -11.656 6.648 1 85.81 104 ILE A O 1
ATOM 789 N N . GLN A 1 105 ? 6.293 -10.578 8.469 1 86.56 105 GLN A N 1
ATOM 790 C CA . GLN A 1 105 ? 5.031 -10.109 7.902 1 86.56 105 GLN A CA 1
ATOM 791 C C . GLN A 1 105 ? 5.277 -9.109 6.777 1 86.56 105 GLN A C 1
ATOM 793 O O . GLN A 1 105 ? 4.523 -9.062 5.805 1 86.56 105 GLN A O 1
ATOM 798 N N . ILE A 1 106 ? 6.285 -8.297 6.918 1 85.56 106 ILE A N 1
ATOM 799 C CA . ILE A 1 106 ? 6.68 -7.41 5.828 1 85.56 106 ILE A CA 1
ATOM 800 C C . ILE A 1 106 ? 7.137 -8.234 4.629 1 85.56 106 ILE A C 1
ATOM 802 O O . ILE A 1 106 ? 6.762 -7.953 3.49 1 85.56 106 ILE A O 1
ATOM 806 N N . LEU A 1 107 ? 7.914 -9.305 4.875 1 88.38 107 LEU A N 1
ATOM 807 C CA . LEU A 1 107 ? 8.414 -10.164 3.811 1 88.38 107 LEU A CA 1
ATOM 808 C C . LEU A 1 107 ? 7.266 -10.836 3.068 1 88.38 107 LEU A C 1
ATOM 810 O O . LEU A 1 107 ? 7.316 -10.992 1.847 1 88.38 107 LEU A O 1
ATOM 814 N N . GLU A 1 108 ? 6.281 -11.211 3.801 1 90.69 108 GLU A N 1
ATOM 815 C CA . GLU A 1 108 ? 5.113 -11.844 3.195 1 90.69 108 GLU A CA 1
ATOM 816 C C . GLU A 1 108 ? 4.438 -10.914 2.193 1 90.69 108 GLU A C 1
ATOM 818 O O . GLU A 1 108 ? 4.031 -11.344 1.113 1 90.69 108 GLU A O 1
ATOM 823 N N . VAL A 1 109 ? 4.312 -9.695 2.523 1 90.62 109 VAL A N 1
ATOM 824 C CA . VAL A 1 109 ? 3.695 -8.703 1.651 1 90.62 109 VAL A CA 1
ATOM 825 C C . VAL A 1 109 ? 4.605 -8.43 0.456 1 90.62 109 VAL A C 1
ATOM 827 O O . VAL A 1 109 ? 4.152 -8.43 -0.69 1 90.62 109 VAL A O 1
ATOM 830 N N . ARG A 1 110 ? 5.859 -8.25 0.697 1 91.19 110 ARG A N 1
ATOM 831 C CA . ARG A 1 110 ? 6.82 -7.992 -0.371 1 91.19 110 ARG A CA 1
ATOM 832 C C . ARG A 1 110 ? 6.859 -9.148 -1.365 1 91.19 110 ARG A C 1
ATOM 834 O O . ARG A 1 110 ? 6.977 -8.93 -2.572 1 91.19 110 ARG A O 1
ATOM 841 N N . HIS A 1 111 ? 6.836 -10.344 -0.809 1 92.12 111 HIS A N 1
ATOM 842 C CA . HIS A 1 111 ? 6.859 -11.516 -1.675 1 92.12 111 HIS A CA 1
ATOM 843 C C . HIS A 1 111 ? 5.777 -11.43 -2.746 1 92.12 111 HIS A C 1
ATOM 845 O O . HIS A 1 111 ? 6.066 -11.594 -3.936 1 92.12 111 HIS A O 1
ATOM 851 N N . SER A 1 112 ? 4.621 -11.141 -2.328 1 93.31 112 SER A N 1
ATOM 852 C CA . SER A 1 112 ? 3.492 -11.07 -3.248 1 93.31 112 SER A CA 1
ATOM 853 C C . SER A 1 112 ? 3.664 -9.93 -4.246 1 93.31 112 SER A C 1
ATOM 855 O O . SER A 1 112 ? 3.492 -10.117 -5.449 1 93.31 112 SER A O 1
ATOM 857 N N . LEU A 1 113 ? 3.994 -8.797 -3.795 1 93.69 113 LEU A N 1
ATOM 858 C CA . LEU A 1 113 ? 4.125 -7.613 -4.637 1 93.69 113 LEU A CA 1
ATOM 859 C C . LEU A 1 113 ? 5.281 -7.766 -5.617 1 93.69 113 LEU A C 1
ATOM 861 O O . LEU A 1 113 ? 5.152 -7.434 -6.797 1 93.69 113 LEU A O 1
ATOM 865 N N . ASP A 1 114 ? 6.391 -8.273 -5.113 1 95.06 114 ASP A N 1
ATOM 866 C CA . ASP A 1 114 ? 7.578 -8.414 -5.953 1 95.06 114 ASP A CA 1
ATOM 867 C C . ASP A 1 114 ? 7.375 -9.477 -7.027 1 95.06 114 ASP A C 1
ATOM 869 O O . ASP A 1 114 ? 7.898 -9.359 -8.133 1 95.06 114 ASP A O 1
ATOM 873 N N . LEU A 1 115 ? 6.609 -10.531 -6.668 1 95.62 115 LEU A N 1
ATOM 874 C CA . LEU A 1 115 ? 6.27 -11.523 -7.676 1 95.62 115 LEU A CA 1
ATOM 875 C C . LEU A 1 115 ? 5.484 -10.898 -8.82 1 95.62 115 LEU A C 1
ATOM 877 O O . LEU A 1 115 ? 5.828 -11.078 -9.992 1 95.62 115 LEU A O 1
ATOM 881 N N . GLN A 1 116 ? 4.477 -10.18 -8.477 1 95.44 116 GLN A N 1
ATOM 882 C CA . GLN A 1 116 ? 3.65 -9.523 -9.484 1 95.44 116 GLN A CA 1
ATOM 883 C C . GLN A 1 116 ? 4.461 -8.492 -10.273 1 95.44 116 GLN A C 1
ATOM 885 O O . GLN A 1 116 ? 4.312 -8.383 -11.492 1 95.44 116 GLN A O 1
ATOM 890 N N . ALA A 1 117 ? 5.27 -7.781 -9.594 1 97.44 117 ALA A N 1
ATOM 891 C CA . ALA A 1 117 ? 6.09 -6.75 -10.227 1 97.44 117 ALA A CA 1
ATOM 892 C C . ALA A 1 117 ? 7.039 -7.363 -11.25 1 97.44 117 ALA A C 1
ATOM 894 O O . ALA A 1 117 ? 7.223 -6.82 -12.344 1 97.44 117 ALA A O 1
ATOM 895 N N . ALA A 1 118 ? 7.641 -8.484 -10.875 1 98.12 118 ALA A N 1
ATOM 896 C CA . ALA A 1 118 ? 8.586 -9.125 -11.789 1 98.12 118 ALA A CA 1
ATOM 897 C C . ALA A 1 118 ? 7.898 -9.562 -13.078 1 98.12 118 ALA A C 1
ATOM 899 O O . ALA A 1 118 ? 8.438 -9.375 -14.172 1 98.12 118 ALA A O 1
ATOM 900 N N . VAL A 1 119 ? 6.73 -10.102 -12.93 1 97.19 119 VAL A N 1
ATOM 901 C CA . VAL A 1 119 ? 5.965 -10.547 -14.086 1 97.19 119 VAL A CA 1
ATOM 902 C C . VAL A 1 119 ? 5.625 -9.352 -14.977 1 97.19 119 VAL A C 1
ATOM 904 O O . VAL A 1 119 ? 5.918 -9.359 -16.172 1 97.19 119 VAL A O 1
ATOM 907 N N . LEU A 1 120 ? 5.051 -8.32 -14.422 1 97.12 120 LEU A N 1
ATOM 908 C CA . LEU A 1 120 ? 4.629 -7.152 -15.18 1 97.12 120 LEU A CA 1
ATOM 909 C C . LEU A 1 120 ? 5.836 -6.418 -15.766 1 97.12 120 LEU A C 1
ATOM 911 O O . LEU A 1 120 ? 5.777 -5.914 -16.891 1 97.12 120 LEU A O 1
ATOM 915 N N . ALA A 1 121 ? 6.902 -6.332 -14.992 1 98.44 121 ALA A N 1
ATOM 916 C CA . ALA A 1 121 ? 8.117 -5.676 -15.477 1 98.44 121 ALA A CA 1
ATOM 917 C C . ALA A 1 121 ? 8.664 -6.387 -16.703 1 98.44 121 ALA A C 1
ATOM 919 O O . ALA A 1 121 ? 9.117 -5.738 -17.656 1 98.44 121 ALA A O 1
ATOM 920 N N . ALA A 1 122 ? 8.672 -7.719 -16.688 1 98.62 122 ALA A N 1
ATOM 921 C CA . ALA A 1 122 ? 9.141 -8.484 -17.844 1 98.62 122 ALA A CA 1
ATOM 922 C C . ALA A 1 122 ? 8.289 -8.18 -19.078 1 98.62 122 ALA A C 1
ATOM 924 O O . ALA A 1 122 ? 8.805 -8.148 -20.203 1 98.62 122 ALA A O 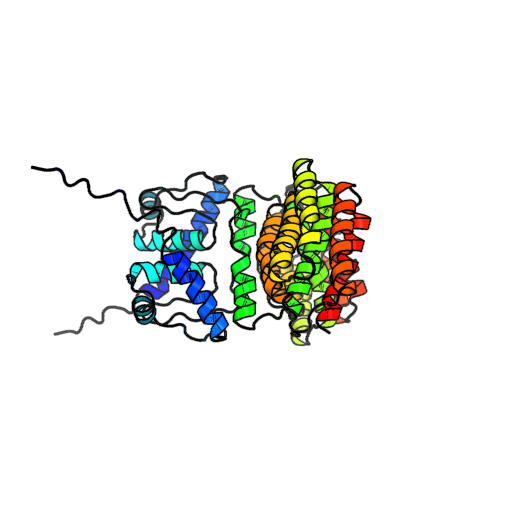1
ATOM 925 N N . GLU A 1 123 ? 7.062 -7.902 -18.844 1 97.62 123 GLU A N 1
ATOM 926 C CA . GLU A 1 123 ? 6.121 -7.695 -19.938 1 97.62 123 GLU A CA 1
ATOM 927 C C . GLU A 1 123 ? 6.164 -6.254 -20.438 1 97.62 123 GLU A C 1
ATOM 929 O O . GLU A 1 123 ? 5.906 -5.996 -21.625 1 97.62 123 GLU A O 1
ATOM 934 N N . HIS A 1 124 ? 6.57 -5.301 -19.625 1 97.62 124 HIS A N 1
ATOM 935 C CA . HIS A 1 124 ? 6.289 -3.912 -19.969 1 97.62 124 HIS A CA 1
ATOM 936 C C . HIS A 1 124 ? 7.559 -3.07 -19.938 1 97.62 124 HIS A C 1
ATOM 938 O O . HIS A 1 124 ? 7.547 -1.903 -20.344 1 97.62 124 HIS A O 1
ATOM 944 N N . ARG A 1 125 ? 8.664 -3.633 -19.484 1 97.81 125 ARG A N 1
ATOM 945 C CA . ARG A 1 125 ? 9.867 -2.824 -19.297 1 97.81 125 ARG A CA 1
ATOM 946 C C . ARG A 1 125 ? 10.242 -2.082 -20.562 1 97.81 125 ARG A C 1
ATOM 948 O O . ARG A 1 125 ? 10.07 -2.604 -21.672 1 97.81 125 ARG A O 1
ATOM 955 N N . THR A 1 126 ? 10.812 -0.899 -20.375 1 97.69 126 THR A N 1
ATOM 956 C CA . THR A 1 126 ? 11.328 -0.063 -21.453 1 97.69 126 THR A CA 1
ATOM 957 C C . THR A 1 126 ? 12.852 -0.153 -21.516 1 97.69 126 THR A C 1
ATOM 959 O O . THR A 1 126 ? 13.492 -0.685 -20.609 1 97.69 126 THR A O 1
ATOM 962 N N . PRO A 1 127 ? 13.391 0.362 -22.547 1 98.19 127 PRO A N 1
ATOM 963 C CA . PRO A 1 127 ? 14.859 0.409 -22.609 1 98.19 127 PRO A CA 1
ATOM 964 C C . PRO A 1 127 ? 15.477 1.17 -21.438 1 98.19 127 PRO A C 1
ATOM 966 O O . PRO A 1 127 ? 16.516 0.771 -20.922 1 98.19 127 PRO A O 1
ATOM 969 N N . ALA A 1 128 ? 14.836 2.174 -21 1 97.44 128 ALA A N 1
ATOM 970 C CA . ALA A 1 128 ? 15.32 2.934 -19.859 1 97.44 128 ALA A CA 1
ATOM 971 C C . ALA A 1 128 ? 15.297 2.09 -18.594 1 97.44 128 ALA A C 1
ATOM 973 O O . ALA A 1 128 ? 16.203 2.178 -17.75 1 97.44 128 ALA A O 1
ATOM 974 N N . ASP A 1 129 ? 14.242 1.295 -18.453 1 97.94 129 ASP A N 1
ATOM 975 C CA . ASP A 1 129 ? 14.156 0.395 -17.312 1 97.94 129 ASP A CA 1
ATOM 976 C C . ASP A 1 129 ? 15.281 -0.637 -17.328 1 97.94 129 ASP A C 1
ATOM 978 O O . ASP A 1 129 ? 15.859 -0.953 -16.297 1 97.94 129 ASP A O 1
ATOM 982 N N . ILE A 1 130 ? 15.531 -1.15 -18.531 1 98.5 130 ILE A N 1
ATOM 983 C CA . ILE A 1 130 ? 16.578 -2.139 -18.719 1 98.5 130 ILE A CA 1
ATOM 984 C C . ILE A 1 130 ? 17.922 -1.542 -18.297 1 98.5 130 ILE A C 1
ATOM 986 O O . ILE A 1 130 ? 18.688 -2.162 -17.562 1 98.5 130 ILE A O 1
ATOM 990 N N . ASP A 1 131 ? 18.188 -0.343 -18.719 1 98.44 131 ASP A N 1
ATOM 991 C CA . ASP A 1 131 ? 19.438 0.344 -18.375 1 98.44 131 ASP A CA 1
ATOM 992 C C . ASP A 1 131 ? 19.547 0.536 -16.859 1 98.44 131 ASP A C 1
ATOM 994 O O . ASP A 1 131 ? 20.609 0.322 -16.281 1 98.44 131 ASP A O 1
ATOM 998 N N . ARG A 1 132 ? 18.484 0.88 -16.266 1 98.12 132 ARG A N 1
ATOM 999 C CA . ARG A 1 132 ? 18.469 1.122 -14.828 1 98.12 132 ARG A CA 1
ATOM 1000 C C . ARG A 1 132 ? 18.734 -0.163 -14.055 1 98.12 132 ARG A C 1
ATOM 1002 O O . ARG A 1 132 ? 19.531 -0.173 -13.109 1 98.12 132 ARG A O 1
ATOM 1009 N N . LEU A 1 133 ? 18.109 -1.245 -14.445 1 98.44 133 LEU A N 1
ATOM 1010 C CA . LEU A 1 133 ? 18.312 -2.529 -13.781 1 98.44 133 LEU A CA 1
ATOM 1011 C C . LEU A 1 133 ? 19.75 -2.994 -13.93 1 98.44 133 LEU A C 1
ATOM 1013 O O . LEU A 1 133 ? 20.375 -3.432 -12.953 1 98.44 133 LEU A O 1
ATOM 1017 N N . ASN A 1 134 ? 20.234 -2.822 -15.117 1 98.31 134 ASN A N 1
ATOM 1018 C CA . ASN A 1 134 ? 21.625 -3.195 -15.367 1 98.31 134 ASN A CA 1
ATOM 1019 C C . ASN A 1 134 ? 22.594 -2.383 -14.5 1 98.31 134 ASN A C 1
ATOM 1021 O O . ASN A 1 134 ? 23.531 -2.934 -13.922 1 98.31 134 ASN A O 1
ATOM 1025 N N . ALA A 1 135 ? 22.375 -1.131 -14.406 1 98.38 135 ALA A N 1
ATOM 1026 C CA . ALA A 1 135 ? 23.25 -0.242 -13.641 1 98.38 135 ALA A CA 1
ATOM 1027 C C . ALA A 1 135 ? 23.25 -0.621 -12.164 1 98.38 135 ALA A C 1
ATOM 1029 O O . ALA A 1 135 ? 24.312 -0.642 -11.523 1 98.38 135 ALA A O 1
ATOM 1030 N N . ILE A 1 136 ? 22.125 -0.933 -11.617 1 97.88 136 ILE A N 1
ATOM 1031 C CA . ILE A 1 136 ? 22.016 -1.273 -10.203 1 97.88 136 ILE A CA 1
ATOM 1032 C C . ILE A 1 136 ? 22.719 -2.604 -9.938 1 97.88 136 ILE A C 1
ATOM 1034 O O . ILE A 1 136 ? 23.531 -2.709 -9.016 1 97.88 136 ILE A O 1
ATOM 1038 N N . VAL A 1 137 ? 22.422 -3.635 -10.805 1 98 137 VAL A N 1
ATOM 1039 C CA . VAL A 1 137 ? 22.953 -4.977 -10.602 1 98 137 VAL A CA 1
ATOM 1040 C C . VAL A 1 137 ? 24.484 -4.949 -10.75 1 98 137 VAL A C 1
ATOM 1042 O O . VAL A 1 137 ? 25.188 -5.676 -10.047 1 98 137 VAL A O 1
ATOM 1045 N N . ALA A 1 138 ? 24.984 -4.066 -11.578 1 98 138 ALA A N 1
ATOM 1046 C CA . ALA A 1 138 ? 26.422 -3.945 -11.82 1 98 138 ALA A CA 1
ATOM 1047 C C . ALA A 1 138 ? 27.141 -3.428 -10.578 1 98 138 ALA A C 1
ATOM 1049 O O . ALA A 1 138 ? 28.328 -3.66 -10.406 1 98 138 ALA A O 1
ATOM 1050 N N . GLN A 1 139 ? 26.438 -2.811 -9.672 1 97.75 139 GLN A N 1
ATOM 1051 C CA . GLN A 1 139 ? 27.047 -2.219 -8.484 1 97.75 139 GLN A CA 1
ATOM 1052 C C . GLN A 1 139 ? 27.031 -3.201 -7.312 1 97.75 139 GLN A C 1
ATOM 1054 O O . GLN A 1 139 ? 27.766 -3.014 -6.332 1 97.75 139 GLN A O 1
ATOM 1059 N N . MET A 1 140 ? 26.297 -4.258 -7.387 1 95.75 140 MET A N 1
ATOM 1060 C CA . MET A 1 140 ? 26 -5.102 -6.23 1 95.75 140 MET A CA 1
ATOM 1061 C C . MET A 1 140 ? 27.219 -5.934 -5.844 1 95.75 140 MET A C 1
ATOM 1063 O O . MET A 1 140 ? 27.5 -6.121 -4.656 1 95.75 140 MET A O 1
ATOM 1067 N N . PRO A 1 141 ? 28.047 -6.387 -6.879 1 96.75 141 PRO A N 1
ATOM 1068 C CA . PRO A 1 141 ? 29.203 -7.188 -6.5 1 96.75 141 PRO A CA 1
ATOM 1069 C C . PRO A 1 141 ? 30.156 -6.441 -5.559 1 96.75 141 PRO A C 1
ATOM 1071 O O . PRO A 1 141 ? 30.688 -7.031 -4.613 1 96.75 141 PRO A O 1
ATOM 1074 N N . ALA A 1 142 ? 30.25 -5.164 -5.691 1 96.31 142 ALA A N 1
ATOM 1075 C CA . ALA A 1 142 ? 31.172 -4.367 -4.891 1 96.31 142 ALA A CA 1
ATOM 1076 C C . ALA A 1 142 ? 30.656 -4.188 -3.469 1 96.31 142 ALA A C 1
ATOM 1078 O O . ALA A 1 142 ? 31.406 -3.84 -2.561 1 96.31 142 ALA A O 1
ATOM 1079 N N . ALA A 1 143 ? 29.406 -4.434 -3.252 1 92.62 143 ALA A N 1
ATOM 1080 C CA . ALA A 1 143 ? 28.797 -4.191 -1.948 1 92.62 143 ALA A CA 1
ATOM 1081 C C . ALA A 1 143 ? 28.703 -5.48 -1.14 1 92.62 143 ALA A C 1
ATOM 1083 O O . ALA A 1 143 ? 28.281 -5.465 0.021 1 92.62 143 ALA A O 1
ATOM 1084 N N . LEU A 1 144 ? 29.125 -6.609 -1.71 1 90.88 144 LEU A N 1
ATOM 1085 C CA . LEU A 1 144 ? 29.016 -7.883 -1.008 1 90.88 144 LEU A CA 1
ATOM 1086 C C . LEU A 1 144 ? 29.781 -7.855 0.305 1 90.88 144 LEU A C 1
ATOM 1088 O O . LEU A 1 144 ? 30.875 -7.301 0.372 1 90.88 144 LEU A O 1
ATOM 1092 N N . GLY A 1 145 ? 29.156 -8.445 1.236 1 84.62 145 GLY A N 1
ATOM 1093 C CA . GLY A 1 145 ? 29.812 -8.531 2.537 1 84.62 145 GLY A CA 1
ATOM 1094 C C . GLY A 1 145 ? 29.578 -7.301 3.398 1 84.62 145 GLY A C 1
ATOM 1095 O O . GLY A 1 145 ? 29.938 -7.285 4.574 1 84.62 145 GLY A O 1
ATOM 1096 N N . ASN A 1 146 ? 29 -6.301 2.842 1 86.06 146 ASN A N 1
ATOM 1097 C CA . ASN A 1 146 ? 28.688 -5.051 3.529 1 86.06 146 ASN A CA 1
ATOM 1098 C C . ASN A 1 146 ? 27.203 -4.738 3.477 1 86.06 146 ASN A C 1
ATOM 1100 O O . ASN A 1 146 ? 26.719 -4.16 2.5 1 86.06 146 ASN A O 1
ATOM 1104 N N . VAL A 1 147 ? 26.578 -4.992 4.523 1 82.56 147 VAL A N 1
ATOM 1105 C CA . VAL A 1 147 ? 25.125 -4.859 4.586 1 82.56 147 VAL A CA 1
ATOM 1106 C C . VAL A 1 147 ? 24.734 -3.406 4.336 1 82.56 147 VAL A C 1
ATOM 1108 O O . VAL A 1 147 ? 23.766 -3.137 3.613 1 82.56 147 VAL A O 1
ATOM 1111 N N . GLU A 1 148 ? 25.438 -2.451 4.844 1 82.94 148 GLU A N 1
ATOM 1112 C CA . GLU A 1 148 ? 25.125 -1.032 4.727 1 82.94 148 GLU A CA 1
ATOM 1113 C C . GLU A 1 148 ? 25.234 -0.559 3.281 1 82.94 148 GLU A C 1
ATOM 1115 O O . GLU A 1 148 ? 24.484 0.313 2.846 1 82.94 148 GLU A O 1
ATOM 1120 N N . ALA A 1 149 ? 26.172 -1.199 2.625 1 86.62 149 ALA A N 1
ATOM 1121 C CA . ALA A 1 149 ? 26.375 -0.844 1.222 1 86.62 149 ALA A CA 1
ATOM 1122 C C . ALA A 1 149 ? 25.391 -1.593 0.325 1 86.62 149 ALA A C 1
ATOM 1124 O O . ALA A 1 149 ? 24.922 -1.058 -0.687 1 86.62 149 ALA A O 1
ATOM 1125 N N . PHE A 1 150 ? 25.016 -2.822 0.687 1 89.25 150 PHE A N 1
ATOM 1126 C CA . PHE A 1 150 ? 24.203 -3.682 -0.165 1 89.25 150 PHE A CA 1
ATOM 1127 C C . PHE A 1 150 ? 22.719 -3.332 -0.03 1 89.25 150 PHE A C 1
ATOM 1129 O O . PHE A 1 150 ? 21.969 -3.381 -1.01 1 89.25 150 PHE A O 1
ATOM 1136 N N . SER A 1 151 ? 22.266 -2.898 1.082 1 86.81 151 SER A N 1
ATOM 1137 C CA . SER A 1 151 ? 20.859 -2.709 1.398 1 86.81 151 SER A CA 1
ATOM 1138 C C . SER A 1 151 ? 20.234 -1.636 0.515 1 86.81 151 SER A C 1
ATOM 1140 O O . SER A 1 151 ? 19.141 -1.832 -0.034 1 86.81 151 SER A O 1
ATOM 1142 N N . PRO A 1 152 ? 20.922 -0.488 0.309 1 85.81 152 PRO A N 1
ATOM 1143 C CA . PRO A 1 152 ? 20.344 0.514 -0.582 1 85.81 152 PRO A CA 1
ATOM 1144 C C . PRO A 1 152 ? 20.234 0.032 -2.027 1 85.81 152 PRO A C 1
ATOM 1146 O O . PRO A 1 152 ? 19.312 0.415 -2.746 1 85.81 152 PRO A O 1
ATOM 1149 N N . LEU A 1 153 ? 21.125 -0.78 -2.426 1 91.5 153 LEU A N 1
ATOM 1150 C CA . LEU A 1 153 ? 21.094 -1.33 -3.777 1 91.5 153 LEU A CA 1
ATOM 1151 C C . LEU A 1 153 ? 19.953 -2.34 -3.916 1 91.5 153 LEU A C 1
ATOM 1153 O O . LEU A 1 153 ? 19.281 -2.379 -4.945 1 91.5 153 LEU A O 1
ATOM 1157 N N . ASP A 1 154 ? 19.75 -3.121 -2.889 1 92 154 ASP A N 1
ATOM 1158 C CA . ASP A 1 154 ? 18.625 -4.066 -2.855 1 92 154 ASP A CA 1
ATOM 1159 C C . ASP A 1 154 ? 17.297 -3.338 -2.961 1 92 154 ASP A C 1
ATOM 1161 O O . ASP A 1 154 ? 16.438 -3.719 -3.758 1 92 154 ASP A O 1
ATOM 1165 N N . ALA A 1 155 ? 17.156 -2.326 -2.176 1 88.5 155 ALA A N 1
ATOM 1166 C CA . ALA A 1 155 ? 15.938 -1.524 -2.215 1 88.5 155 ALA A CA 1
ATOM 1167 C C . ALA A 1 155 ? 15.742 -0.887 -3.588 1 88.5 155 ALA A C 1
ATOM 1169 O O . ALA A 1 155 ? 14.648 -0.929 -4.148 1 88.5 155 ALA A O 1
ATOM 1170 N N . ALA A 1 156 ? 16.828 -0.335 -4.129 1 91.31 156 ALA A N 1
ATOM 1171 C CA . ALA A 1 156 ? 16.766 0.308 -5.441 1 91.31 156 ALA A CA 1
ATOM 1172 C C . ALA A 1 156 ? 16.391 -0.691 -6.527 1 91.31 156 ALA A C 1
ATOM 1174 O O . ALA A 1 156 ? 15.672 -0.346 -7.469 1 91.31 156 ALA A O 1
ATOM 1175 N N . PHE A 1 157 ? 16.891 -1.928 -6.355 1 95.75 157 PHE A N 1
ATOM 1176 C CA . PHE A 1 157 ? 16.578 -2.977 -7.32 1 95.75 157 PHE A CA 1
ATOM 1177 C C . PHE A 1 157 ? 15.078 -3.244 -7.363 1 95.75 157 PHE A C 1
ATOM 1179 O O . PHE A 1 157 ? 14.461 -3.205 -8.438 1 95.75 157 PHE A O 1
ATOM 1186 N N . HIS A 1 158 ? 14.438 -3.434 -6.254 1 94.69 158 HIS A N 1
ATOM 1187 C CA . HIS A 1 158 ? 13.016 -3.744 -6.207 1 94.69 158 HIS A CA 1
ATOM 1188 C C . HIS A 1 158 ? 12.172 -2.545 -6.629 1 94.69 158 HIS A C 1
ATOM 1190 O O . HIS A 1 158 ? 11.141 -2.705 -7.277 1 94.69 158 HIS A O 1
ATOM 1196 N N . GLU A 1 159 ? 12.656 -1.394 -6.277 1 90.69 159 GLU A N 1
ATOM 1197 C CA . GLU A 1 159 ? 11.977 -0.184 -6.727 1 90.69 159 GLU A CA 1
ATOM 1198 C C . GLU A 1 159 ? 12.023 -0.05 -8.242 1 90.69 159 GLU A C 1
ATOM 1200 O O . GLU A 1 159 ? 11.031 0.314 -8.875 1 90.69 159 GLU A O 1
ATOM 1205 N N . ALA A 1 160 ? 13.211 -0.324 -8.797 1 96.31 160 ALA A N 1
ATOM 1206 C CA . ALA A 1 160 ? 13.359 -0.275 -10.25 1 96.31 160 ALA A CA 1
ATOM 1207 C C . ALA A 1 160 ? 12.453 -1.298 -10.93 1 96.31 160 ALA A C 1
ATOM 1209 O O . ALA A 1 160 ? 11.852 -1.012 -11.969 1 96.31 160 ALA A O 1
ATOM 1210 N N . VAL A 1 161 ? 12.352 -2.486 -10.336 1 97.88 161 VAL A N 1
ATOM 1211 C CA . VAL A 1 161 ? 11.438 -3.496 -10.859 1 97.88 161 VAL A CA 1
ATOM 1212 C C . VAL A 1 161 ? 10.008 -2.975 -10.797 1 97.88 161 VAL A C 1
ATOM 1214 O O . VAL A 1 161 ? 9.242 -3.107 -11.758 1 97.88 161 VAL A O 1
ATOM 1217 N N . GLY A 1 162 ? 9.617 -2.404 -9.664 1 95.06 162 GLY A N 1
ATOM 1218 C CA . GLY A 1 162 ? 8.312 -1.79 -9.531 1 95.06 162 GLY A CA 1
ATOM 1219 C C . GLY A 1 162 ? 8.023 -0.749 -10.602 1 95.06 162 GLY A C 1
ATOM 1220 O O . GLY A 1 162 ? 6.949 -0.741 -11.195 1 95.06 162 GLY A O 1
ATOM 1221 N N . GLN A 1 163 ? 8.992 0.091 -10.891 1 92.75 163 GLN A N 1
ATOM 1222 C CA . GLN A 1 163 ? 8.844 1.125 -11.906 1 92.75 163 GLN A CA 1
ATOM 1223 C C . GLN A 1 163 ? 8.688 0.511 -13.297 1 92.75 163 GLN A C 1
ATOM 1225 O O . GLN A 1 163 ? 7.906 1.003 -14.109 1 92.75 163 GLN A O 1
ATOM 1230 N N . ALA A 1 164 ? 9.352 -0.541 -13.516 1 97.19 164 ALA A N 1
ATOM 1231 C CA . ALA A 1 164 ? 9.367 -1.188 -14.82 1 97.19 164 ALA A CA 1
ATOM 1232 C C . ALA A 1 164 ? 8.016 -1.826 -15.133 1 97.19 164 ALA A C 1
ATOM 1234 O O . ALA A 1 164 ? 7.738 -2.186 -16.281 1 97.19 164 ALA A O 1
ATOM 1235 N N . THR A 1 165 ? 7.172 -1.991 -14.109 1 96.38 165 THR A N 1
ATOM 1236 C CA . THR A 1 165 ? 5.852 -2.568 -14.312 1 96.38 165 THR A CA 1
ATOM 1237 C C . THR A 1 165 ? 4.969 -1.622 -15.125 1 96.38 165 THR A C 1
ATOM 1239 O O . THR A 1 165 ? 3.941 -2.033 -15.672 1 96.38 165 THR A O 1
ATOM 1242 N N . GLN A 1 166 ? 5.355 -0.36 -15.055 1 92.75 166 GLN A N 1
ATOM 1243 C CA . GLN A 1 166 ? 4.547 0.702 -15.641 1 92.75 166 GLN A CA 1
ATOM 1244 C C . GLN A 1 166 ? 3.189 0.805 -14.945 1 92.75 166 GLN A C 1
ATOM 1246 O O . GLN A 1 166 ? 2.217 1.27 -15.539 1 92.75 166 GLN A O 1
ATOM 1251 N N . ASN A 1 167 ? 3.021 0.323 -13.836 1 89.75 167 ASN A N 1
ATOM 1252 C CA . ASN A 1 167 ? 1.889 0.464 -12.93 1 89.75 167 ASN A CA 1
ATOM 1253 C C . ASN A 1 167 ? 2.221 1.388 -11.758 1 89.75 167 ASN A C 1
ATOM 1255 O O . ASN A 1 167 ? 2.865 0.97 -10.797 1 89.75 167 ASN A O 1
ATOM 1259 N N . PRO A 1 168 ? 1.74 2.549 -11.805 1 83.56 168 PRO A N 1
ATOM 1260 C CA . PRO A 1 168 ? 2.146 3.541 -10.812 1 83.56 168 PRO A CA 1
ATOM 1261 C C . PRO A 1 168 ? 1.727 3.158 -9.391 1 83.56 168 PRO A C 1
ATOM 1263 O O . PRO A 1 168 ? 2.416 3.494 -8.43 1 83.56 168 PRO A O 1
ATOM 1266 N N . LEU A 1 169 ? 0.656 2.463 -9.25 1 82.44 169 LEU A N 1
ATOM 1267 C CA . LEU A 1 169 ? 0.21 2.053 -7.926 1 82.44 169 LEU A CA 1
ATOM 1268 C C . LEU A 1 169 ? 1.148 1.003 -7.336 1 82.44 169 LEU A C 1
ATOM 1270 O O . LEU A 1 169 ? 1.582 1.125 -6.191 1 82.44 169 LEU A O 1
ATOM 1274 N N . LEU A 1 170 ? 1.436 0.01 -8.141 1 89.94 170 LEU A N 1
ATOM 1275 C CA . LEU A 1 170 ? 2.355 -1.031 -7.695 1 89.94 170 LEU A CA 1
ATOM 1276 C C . LEU A 1 170 ? 3.727 -0.445 -7.375 1 89.94 170 LEU A C 1
ATOM 1278 O O . LEU A 1 170 ? 4.324 -0.774 -6.348 1 89.94 170 LEU A O 1
ATOM 1282 N N . SER A 1 171 ? 4.207 0.433 -8.234 1 88.19 171 SER A N 1
ATOM 1283 C CA . SER A 1 171 ? 5.484 1.105 -8.023 1 88.19 171 SER A CA 1
ATOM 1284 C C . SER A 1 171 ? 5.488 1.891 -6.719 1 88.19 171 SER A C 1
ATOM 1286 O O . SER A 1 171 ? 6.461 1.846 -5.961 1 88.19 171 SER A O 1
ATOM 1288 N N . ALA A 1 172 ? 4.457 2.51 -6.426 1 80.06 172 ALA A N 1
ATOM 1289 C CA . ALA A 1 172 ? 4.367 3.328 -5.219 1 80.06 172 ALA A CA 1
ATOM 1290 C C . ALA A 1 172 ? 4.395 2.459 -3.963 1 80.06 172 ALA A C 1
ATOM 1292 O O . ALA A 1 172 ? 5.094 2.777 -2.998 1 80.06 172 ALA A O 1
ATOM 1293 N N . ILE A 1 173 ? 3.648 1.427 -3.957 1 84.5 173 ILE A N 1
ATOM 1294 C CA . ILE A 1 173 ? 3.592 0.555 -2.787 1 84.5 173 ILE A CA 1
ATOM 1295 C C . ILE A 1 173 ? 4.961 -0.075 -2.547 1 84.5 173 ILE A C 1
ATOM 1297 O O . ILE A 1 173 ? 5.465 -0.074 -1.421 1 84.5 173 ILE A O 1
ATOM 1301 N N . ILE A 1 174 ? 5.582 -0.552 -3.627 1 88.31 174 ILE A N 1
ATOM 1302 C CA . ILE A 1 174 ? 6.887 -1.194 -3.512 1 88.31 174 ILE A CA 1
ATOM 1303 C C . ILE A 1 174 ? 7.922 -0.18 -3.023 1 88.31 174 ILE A C 1
ATOM 1305 O O . ILE A 1 174 ? 8.734 -0.485 -2.15 1 88.31 174 ILE A O 1
ATOM 1309 N N . SER A 1 175 ? 7.938 0.977 -3.537 1 82.19 175 SER A N 1
ATOM 1310 C CA . SER A 1 175 ? 8.875 2.016 -3.125 1 82.19 175 SER A CA 1
ATOM 1311 C C . SER A 1 175 ? 8.711 2.359 -1.649 1 82.19 175 SER A C 1
ATOM 1313 O O . SER A 1 175 ? 9.672 2.746 -0.983 1 82.19 175 SER A O 1
ATOM 1315 N N . GLY A 1 176 ? 7.559 2.172 -1.158 1 76.75 176 GLY A N 1
ATOM 1316 C CA . GLY A 1 176 ? 7.297 2.459 0.243 1 76.75 176 GLY A CA 1
ATOM 1317 C C . GLY A 1 176 ? 7.746 1.351 1.175 1 76.75 176 GLY A C 1
ATOM 1318 O O . GLY A 1 176 ? 8.07 1.604 2.336 1 76.75 176 GLY A O 1
ATOM 1319 N N . ILE A 1 177 ? 7.852 0.178 0.707 1 80.94 177 ILE A N 1
ATOM 1320 C CA . ILE A 1 177 ? 8.102 -0.959 1.587 1 80.94 177 ILE A CA 1
ATOM 1321 C C . ILE A 1 177 ? 9.539 -1.433 1.422 1 80.94 177 ILE A C 1
ATOM 1323 O O . ILE A 1 177 ? 10.164 -1.882 2.385 1 80.94 177 ILE A O 1
ATOM 1327 N N . SER A 1 178 ? 10.125 -1.335 0.215 1 81.12 178 SER A N 1
ATOM 1328 C CA . SER A 1 178 ? 11.414 -1.911 -0.136 1 81.12 178 SER A CA 1
ATOM 1329 C C . SER A 1 178 ? 12.523 -1.396 0.783 1 81.12 178 SER A C 1
ATOM 1331 O O . SER A 1 178 ? 13.406 -2.152 1.179 1 81.12 178 SER A O 1
ATOM 1333 N N . PRO A 1 179 ? 12.484 -0.12 1.253 1 71.38 179 PRO A N 1
ATOM 1334 C CA . PRO A 1 179 ? 13.578 0.364 2.098 1 71.38 179 PRO A CA 1
ATOM 1335 C C . PRO A 1 179 ? 13.469 -0.119 3.543 1 71.38 179 PRO A C 1
ATOM 1337 O O . PRO A 1 179 ? 14.414 0.012 4.316 1 71.38 179 PRO A O 1
ATOM 1340 N N . ILE A 1 180 ? 12.305 -0.582 3.916 1 67.12 180 ILE A N 1
ATOM 1341 C CA . ILE A 1 180 ? 12.07 -0.946 5.309 1 67.12 180 ILE A CA 1
ATOM 1342 C C . ILE A 1 180 ? 12.883 -2.191 5.66 1 67.12 180 ILE A C 1
ATOM 1344 O O . ILE A 1 180 ? 13.43 -2.291 6.758 1 67.12 180 ILE A O 1
ATOM 1348 N N . LEU A 1 181 ? 12.734 -3.318 4.898 1 58.44 181 LEU A N 1
ATOM 1349 C CA . LEU A 1 181 ? 13.484 -4.523 5.234 1 58.44 181 LEU A CA 1
ATOM 1350 C C . LEU A 1 181 ? 14.984 -4.273 5.129 1 58.44 181 LEU A C 1
ATOM 1352 O O . LEU A 1 181 ? 15.781 -5.215 5.199 1 58.44 181 LEU A O 1
ATOM 1356 N N . PHE A 1 182 ? 15.375 -3.029 4.617 1 51.69 182 PHE A N 1
ATOM 1357 C CA . PHE A 1 182 ? 16.797 -2.75 4.785 1 51.69 182 PHE A CA 1
ATOM 1358 C C . PHE A 1 182 ? 17.266 -3.129 6.184 1 51.69 182 PHE A C 1
ATOM 1360 O O . PHE A 1 182 ? 18.344 -3.684 6.355 1 51.69 182 PHE A O 1
ATOM 1367 N N . ASP A 1 183 ? 16.484 -2.754 7.012 1 45.47 183 ASP A N 1
ATOM 1368 C CA . ASP A 1 183 ? 16.859 -3.049 8.391 1 45.47 183 ASP A CA 1
ATOM 1369 C C . ASP A 1 183 ? 16.625 -4.52 8.727 1 45.47 183 ASP A C 1
ATOM 1371 O O . ASP A 1 183 ? 17.219 -5.059 9.656 1 45.47 183 ASP A O 1
ATOM 1375 N N . SER A 1 184 ? 15.727 -5.047 7.988 1 41.88 184 SER A N 1
ATOM 1376 C CA . SER A 1 184 ? 15.492 -6.473 8.195 1 41.88 184 SER A CA 1
ATOM 1377 C C . SER A 1 184 ? 16.625 -7.309 7.609 1 41.88 184 SER A C 1
ATOM 1379 O O . SER A 1 184 ? 16.719 -8.516 7.863 1 41.88 184 SER A O 1
ATOM 1381 N N . THR A 1 185 ? 17.062 -6.922 6.426 1 43.25 185 THR A N 1
ATOM 1382 C CA . THR A 1 185 ? 18.312 -7.582 6.086 1 43.25 185 THR A CA 1
ATOM 1383 C C . THR A 1 185 ? 19.312 -7.469 7.234 1 43.25 185 THR A C 1
ATOM 1385 O O . THR A 1 185 ? 20.359 -8.133 7.223 1 43.25 185 THR A O 1
ATOM 1388 N N . ARG A 1 186 ? 19.125 -6.469 7.863 1 44 186 ARG A N 1
ATOM 1389 C CA . ARG A 1 186 ? 19.812 -6.586 9.141 1 44 186 ARG A CA 1
ATOM 1390 C C . ARG A 1 186 ? 19.297 -7.781 9.938 1 44 186 ARG A C 1
ATOM 1392 O O . ARG A 1 186 ? 18.078 -7.938 10.109 1 44 186 ARG A O 1
ATOM 1399 N N . SER A 1 187 ? 19.906 -8.844 9.734 1 40.75 187 SER A N 1
ATOM 1400 C CA . SER A 1 187 ? 19.641 -10.109 10.414 1 40.75 187 SER A CA 1
ATOM 1401 C C . SER A 1 187 ? 18.906 -9.891 11.727 1 40.75 187 SER A C 1
ATOM 1403 O O . SER A 1 187 ? 19.328 -9.094 12.562 1 40.75 187 SER A O 1
ATOM 1405 N N . VAL A 1 188 ? 17.484 -9.961 11.734 1 41.66 188 VAL A N 1
ATOM 1406 C CA . VAL A 1 188 ? 16.984 -10.242 13.078 1 41.66 188 VAL A CA 1
ATOM 1407 C C . VAL A 1 188 ? 18.094 -10.859 13.922 1 41.66 188 VAL A C 1
ATOM 1409 O O . VAL A 1 188 ? 18.219 -10.555 15.109 1 41.66 188 VAL A O 1
ATOM 1412 N N . HIS A 1 189 ? 18.594 -12.031 13.352 1 42.34 189 HIS A N 1
ATOM 1413 C CA . HIS A 1 189 ? 19.703 -12.609 14.086 1 42.34 189 HIS A CA 1
ATOM 1414 C C . HIS A 1 189 ? 21.031 -12.047 13.602 1 42.34 189 HIS A C 1
ATOM 1416 O O . HIS A 1 189 ? 21.219 -11.805 12.406 1 42.34 189 HIS A O 1
ATOM 1422 N N . SER A 1 190 ? 21.625 -11.117 14.266 1 47.09 190 SER A N 1
ATOM 1423 C CA . SER A 1 190 ? 23.016 -10.664 14.281 1 47.09 190 SER A CA 1
ATOM 1424 C C . SER A 1 190 ? 23.891 -11.57 13.43 1 47.09 190 SER A C 1
ATOM 1426 O O . SER A 1 190 ? 25.125 -11.484 13.508 1 47.09 190 SER A O 1
ATOM 1428 N N . HIS A 1 191 ? 23.266 -12.633 12.734 1 56.06 191 HIS A N 1
ATOM 1429 C CA . HIS A 1 191 ? 24.281 -13.484 12.133 1 56.06 191 HIS A CA 1
ATOM 1430 C C . HIS A 1 191 ? 24.719 -12.945 10.773 1 56.06 191 HIS A C 1
ATOM 1432 O O . HIS A 1 191 ? 23.875 -12.656 9.914 1 56.06 191 HIS A O 1
ATOM 1438 N N . THR A 1 192 ? 25.891 -12.562 10.656 1 64.31 192 THR A N 1
ATOM 1439 C CA . THR A 1 192 ? 26.609 -12.125 9.469 1 64.31 192 THR A CA 1
ATOM 1440 C C . THR A 1 192 ? 26.547 -13.195 8.375 1 64.31 192 THR A C 1
ATOM 1442 O O . THR A 1 192 ? 26.75 -14.375 8.648 1 64.31 192 THR A O 1
ATOM 1445 N N . ARG A 1 193 ? 26.062 -12.906 7.184 1 77.44 193 ARG A N 1
ATOM 1446 C CA . ARG A 1 193 ? 26.078 -13.789 6.02 1 77.44 193 ARG A CA 1
ATOM 1447 C C . ARG A 1 193 ? 27.5 -14.258 5.715 1 77.44 193 ARG A C 1
ATOM 1449 O O . ARG A 1 193 ? 28.453 -13.484 5.824 1 77.44 193 ARG A O 1
ATOM 1456 N N . ASN A 1 194 ? 27.562 -15.594 5.5 1 83.75 194 ASN A N 1
ATOM 1457 C CA . ASN A 1 194 ? 28.828 -16.078 4.973 1 83.75 194 ASN A CA 1
ATOM 1458 C C . ASN A 1 194 ? 28.938 -15.82 3.471 1 83.75 194 ASN A C 1
ATOM 1460 O O . ASN A 1 194 ? 28.016 -15.289 2.855 1 83.75 194 ASN A O 1
ATOM 1464 N N . GLN A 1 195 ? 30.094 -16.141 2.914 1 88.25 195 GLN A N 1
ATOM 1465 C CA . GLN A 1 195 ? 30.359 -15.82 1.519 1 88.25 195 GLN A CA 1
ATOM 1466 C C . GLN A 1 195 ? 29.375 -16.516 0.587 1 88.25 195 GLN A C 1
ATOM 1468 O O . GLN A 1 195 ? 28.891 -15.914 -0.379 1 88.25 195 GLN A O 1
ATOM 1473 N N . GLN A 1 196 ? 29.016 -17.75 0.881 1 88.88 196 GLN A N 1
ATOM 1474 C CA . GLN A 1 196 ? 28.078 -18.5 0.052 1 88.88 196 GLN A CA 1
ATOM 1475 C C . GLN A 1 196 ? 26.688 -17.859 0.051 1 88.88 196 GLN A C 1
ATOM 1477 O O . GLN A 1 196 ? 26.031 -17.797 -0.987 1 88.88 196 GLN A O 1
ATOM 1482 N N . GLU A 1 197 ? 26.328 -17.391 1.158 1 86.12 197 GLU A N 1
ATOM 1483 C CA . GLU A 1 197 ? 25.031 -16.734 1.284 1 86.12 197 GLU A CA 1
ATOM 1484 C C . GLU A 1 197 ? 25 -15.414 0.503 1 86.12 197 GLU A C 1
ATOM 1486 O O . GLU A 1 197 ? 24.016 -15.109 -0.166 1 86.12 197 GLU A O 1
ATOM 1491 N N . TRP A 1 198 ? 26.094 -14.734 0.543 1 88.25 198 TRP A N 1
ATOM 1492 C CA . TRP A 1 198 ? 26.203 -13.484 -0.21 1 88.25 198 TRP A CA 1
ATOM 1493 C C . TRP A 1 198 ? 26.156 -13.75 -1.711 1 88.25 198 TRP A C 1
ATOM 1495 O O . TRP A 1 198 ? 25.484 -13.039 -2.455 1 88.25 198 TRP A O 1
ATOM 1505 N N . ASP A 1 199 ? 26.828 -14.773 -2.1 1 91.38 199 ASP A N 1
ATOM 1506 C CA . ASP A 1 199 ? 26.844 -15.133 -3.514 1 91.38 199 ASP A CA 1
ATOM 1507 C C . ASP A 1 199 ? 25.453 -15.492 -4.008 1 91.38 199 ASP A C 1
ATOM 1509 O O . ASP A 1 199 ? 25.062 -15.125 -5.117 1 91.38 199 ASP A O 1
ATOM 1513 N N . SER A 1 200 ? 24.734 -16.156 -3.174 1 91.44 200 SER A N 1
ATOM 1514 C CA . SER A 1 200 ? 23.375 -16.562 -3.531 1 91.44 200 SER A CA 1
ATOM 1515 C C . SER A 1 200 ? 22.469 -15.352 -3.676 1 91.44 200 SER A C 1
ATOM 1517 O O . SER A 1 200 ? 21.641 -15.289 -4.594 1 91.44 200 SER A O 1
ATOM 1519 N N . VAL A 1 201 ? 22.625 -14.469 -2.756 1 89.81 201 VAL A N 1
ATOM 1520 C CA . VAL A 1 201 ? 21.812 -13.25 -2.793 1 89.81 201 VAL A CA 1
ATOM 1521 C C . VAL A 1 201 ? 22.109 -12.477 -4.078 1 89.81 201 VAL A C 1
ATOM 1523 O O . VAL A 1 201 ? 21.172 -12.039 -4.762 1 89.81 201 VAL A O 1
ATOM 1526 N N . LEU A 1 202 ? 23.359 -12.336 -4.406 1 94.12 202 LEU A N 1
ATOM 1527 C CA . LEU A 1 202 ? 23.766 -11.625 -5.617 1 94.12 202 LEU A CA 1
ATOM 1528 C C . LEU A 1 202 ? 23.234 -12.336 -6.859 1 94.12 202 LEU A C 1
ATOM 1530 O O . LEU A 1 202 ? 22.641 -11.695 -7.734 1 94.12 202 LEU A O 1
ATOM 1534 N N . LEU A 1 203 ? 23.406 -13.609 -6.914 1 95.5 203 LEU A N 1
ATOM 1535 C CA . LEU A 1 203 ? 23 -14.398 -8.07 1 95.5 203 LEU A CA 1
ATOM 1536 C C . LEU A 1 203 ? 21.484 -14.312 -8.281 1 95.5 203 LEU A C 1
ATOM 1538 O O . LEU A 1 203 ? 21.016 -14.242 -9.414 1 95.5 203 LEU A O 1
ATOM 1542 N N . ASN A 1 204 ? 20.75 -14.359 -7.242 1 95.12 204 ASN A N 1
ATOM 1543 C CA . ASN A 1 204 ? 19.312 -14.25 -7.328 1 95.12 204 ASN A CA 1
ATOM 1544 C C . ASN A 1 204 ? 18.891 -12.93 -7.98 1 95.12 204 ASN A C 1
ATOM 1546 O O . ASN A 1 204 ? 18.062 -12.922 -8.898 1 95.12 204 ASN A O 1
ATOM 1550 N N . HIS A 1 205 ? 19.484 -11.828 -7.59 1 96.19 205 HIS A N 1
ATOM 1551 C CA . HIS A 1 205 ? 19.141 -10.531 -8.164 1 96.19 205 HIS A CA 1
ATOM 1552 C C . HIS A 1 205 ? 19.562 -10.453 -9.633 1 96.19 205 HIS A C 1
ATOM 1554 O O . HIS A 1 205 ? 18.797 -9.945 -10.469 1 96.19 205 HIS A O 1
ATOM 1560 N N . GLN A 1 206 ? 20.719 -10.984 -9.914 1 97.81 206 GLN A N 1
ATOM 1561 C CA . GLN A 1 206 ? 21.188 -10.992 -11.297 1 97.81 206 GLN A CA 1
ATOM 1562 C C . GLN A 1 206 ? 20.25 -11.82 -12.188 1 97.81 206 GLN A C 1
ATOM 1564 O O . GLN A 1 206 ? 19.922 -11.398 -13.297 1 97.81 206 GLN A O 1
ATOM 1569 N N . ASN A 1 207 ? 19.828 -12.945 -11.695 1 98.38 207 ASN A N 1
ATOM 1570 C CA . ASN A 1 207 ? 18.953 -13.828 -12.461 1 98.38 207 ASN A CA 1
ATOM 1571 C C . ASN A 1 207 ? 17.578 -13.211 -12.672 1 98.38 207 ASN A C 1
ATOM 1573 O O . ASN A 1 207 ? 17 -13.32 -13.758 1 98.38 207 ASN A O 1
ATOM 1577 N N . ILE A 1 208 ? 17.047 -12.594 -11.672 1 98.5 208 ILE A N 1
ATOM 1578 C CA . ILE A 1 208 ? 15.758 -11.922 -11.789 1 98.5 208 ILE A CA 1
ATOM 1579 C C . ILE A 1 208 ? 15.844 -10.805 -12.828 1 98.5 208 ILE A C 1
ATOM 1581 O O . ILE A 1 208 ? 14.992 -10.703 -13.711 1 98.5 208 ILE A O 1
ATOM 1585 N N . ALA A 1 209 ? 16.938 -10 -12.727 1 98.69 209 ALA A N 1
ATOM 1586 C CA . ALA A 1 209 ? 17.141 -8.914 -13.688 1 98.69 209 ALA A CA 1
ATOM 1587 C C . ALA A 1 209 ? 17.203 -9.461 -15.117 1 98.69 209 ALA A C 1
ATOM 1589 O O . ALA A 1 209 ? 16.547 -8.93 -16.016 1 98.69 209 ALA A O 1
ATOM 1590 N N . ALA A 1 210 ? 17.922 -10.5 -15.273 1 98.75 210 ALA A N 1
ATOM 1591 C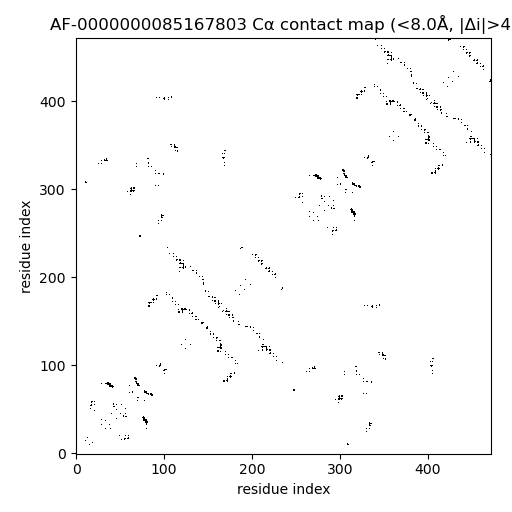 CA . ALA A 1 210 ? 18.094 -11.094 -16.609 1 98.75 210 ALA A CA 1
ATOM 1592 C C . ALA A 1 210 ? 16.75 -11.586 -17.156 1 98.75 210 ALA A C 1
ATOM 1594 O O . ALA A 1 210 ? 16.453 -11.383 -18.328 1 98.75 210 ALA A O 1
ATOM 1595 N N . ALA A 1 211 ? 15.984 -12.219 -16.312 1 98.81 211 ALA A N 1
ATOM 1596 C CA . ALA A 1 211 ? 14.672 -12.719 -16.734 1 98.81 211 ALA A CA 1
ATOM 1597 C C . ALA A 1 211 ? 13.766 -11.57 -17.156 1 98.81 211 ALA A C 1
ATOM 1599 O O . ALA A 1 211 ? 13.062 -11.672 -18.156 1 98.81 211 ALA A O 1
ATOM 1600 N N . ILE A 1 212 ? 13.773 -10.477 -16.422 1 98.75 212 ILE A N 1
ATOM 1601 C CA . ILE A 1 212 ? 12.953 -9.312 -16.719 1 98.75 212 ILE A CA 1
ATOM 1602 C C . ILE A 1 212 ? 13.43 -8.672 -18.031 1 98.75 212 ILE A C 1
ATOM 1604 O O . ILE A 1 212 ? 12.625 -8.391 -18.922 1 98.75 212 ILE A O 1
ATOM 1608 N N . ILE A 1 213 ? 14.734 -8.477 -18.172 1 98.56 213 ILE A N 1
ATOM 1609 C CA . ILE A 1 213 ? 15.328 -7.82 -19.328 1 98.56 213 ILE A CA 1
ATOM 1610 C C . ILE A 1 213 ? 15.039 -8.641 -20.594 1 98.56 213 ILE A C 1
ATOM 1612 O O . ILE A 1 213 ? 14.75 -8.07 -21.656 1 98.56 213 ILE A O 1
ATOM 1616 N N . ASN A 1 214 ? 14.992 -9.938 -20.438 1 98.38 214 ASN A N 1
ATOM 1617 C CA . ASN A 1 214 ? 14.758 -10.828 -21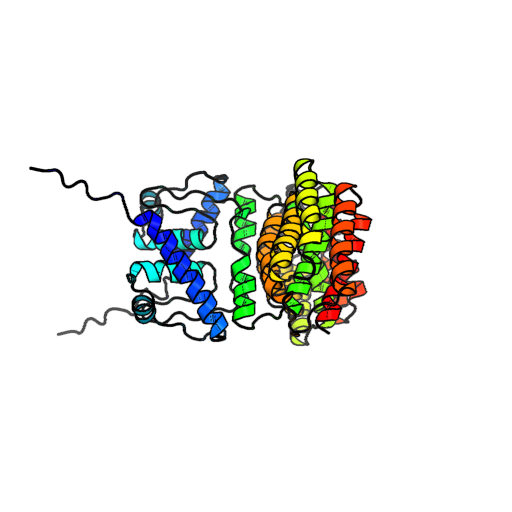.578 1 98.38 214 ASN A CA 1
ATOM 1618 C C . ASN A 1 214 ? 13.266 -11.039 -21.828 1 98.38 214 ASN A C 1
ATOM 1620 O O . ASN A 1 214 ? 12.883 -11.789 -22.719 1 98.38 214 ASN A O 1
ATOM 1624 N N . GLY A 1 215 ? 12.477 -10.5 -21.031 1 98.19 215 GLY A N 1
ATOM 1625 C CA . GLY A 1 215 ? 11.039 -10.562 -21.234 1 98.19 215 GLY A CA 1
ATOM 1626 C C . GLY A 1 215 ? 10.445 -11.906 -20.875 1 98.19 215 GLY A C 1
ATOM 1627 O O . GLY A 1 215 ? 9.406 -12.297 -21.406 1 98.19 215 GLY A O 1
ATOM 1628 N N . ASN A 1 216 ? 11.102 -12.633 -20.062 1 98.38 216 ASN A N 1
ATOM 1629 C CA . ASN A 1 216 ? 10.633 -13.953 -19.641 1 98.38 216 ASN A CA 1
ATOM 1630 C C . ASN A 1 216 ? 9.875 -13.883 -18.328 1 98.38 216 ASN A C 1
ATOM 1632 O O . ASN A 1 216 ? 10.445 -14.148 -17.266 1 98.38 216 ASN A O 1
ATOM 1636 N N . ALA A 1 217 ? 8.609 -13.68 -18.391 1 97.75 217 ALA A N 1
ATOM 1637 C CA . ALA A 1 217 ? 7.766 -13.445 -17.219 1 97.75 217 ALA A CA 1
ATOM 1638 C C . ALA A 1 217 ? 7.707 -14.68 -16.328 1 97.75 217 ALA A C 1
ATOM 1640 O O . ALA A 1 217 ? 7.77 -14.57 -15.094 1 97.75 217 ALA A O 1
ATOM 1641 N N . SER A 1 218 ? 7.613 -15.805 -16.922 1 97.44 218 SER A N 1
ATOM 1642 C CA . SER A 1 218 ? 7.52 -17.031 -16.156 1 97.44 218 SER A CA 1
ATOM 1643 C C . SER A 1 218 ? 8.797 -17.281 -15.352 1 97.44 218 SER A C 1
ATOM 1645 O O . SER A 1 218 ? 8.734 -17.641 -14.172 1 97.44 218 SER A O 1
ATOM 1647 N N . ALA A 1 219 ? 9.883 -17.109 -15.984 1 98.06 219 ALA A N 1
ATOM 1648 C CA . ALA A 1 219 ? 11.156 -17.266 -15.281 1 98.06 219 ALA A CA 1
ATOM 1649 C C . ALA A 1 219 ? 11.305 -16.219 -14.18 1 98.06 219 ALA A C 1
ATOM 1651 O O . ALA A 1 219 ? 11.781 -16.531 -13.086 1 98.06 219 ALA A O 1
ATOM 1652 N N . ALA A 1 220 ? 10.93 -14.977 -14.461 1 98.31 220 ALA A N 1
ATOM 1653 C CA . ALA A 1 220 ? 11.023 -13.906 -13.469 1 98.31 220 ALA A CA 1
ATOM 1654 C C . ALA A 1 220 ? 10.227 -14.25 -12.211 1 98.31 220 ALA A C 1
ATOM 1656 O O . ALA A 1 220 ? 10.727 -14.102 -11.094 1 98.31 220 ALA A O 1
ATOM 1657 N N . ARG A 1 221 ? 9.055 -14.734 -12.422 1 96.31 221 ARG A N 1
ATOM 1658 C CA . ARG A 1 221 ? 8.203 -15.133 -11.305 1 96.31 221 ARG A CA 1
ATOM 1659 C C . ARG A 1 221 ? 8.875 -16.203 -10.453 1 96.31 221 ARG A C 1
ATOM 1661 O O . ARG A 1 221 ? 8.938 -16.094 -9.227 1 96.31 221 ARG A O 1
ATOM 1668 N N . ARG A 1 222 ? 9.336 -17.234 -11.102 1 96.5 222 ARG A N 1
ATOM 1669 C CA . ARG A 1 222 ? 9.969 -18.344 -10.414 1 96.5 222 ARG A CA 1
ATOM 1670 C C . ARG A 1 222 ? 11.195 -17.891 -9.633 1 96.5 222 ARG A C 1
ATOM 1672 O O . ARG A 1 222 ? 11.414 -18.328 -8.5 1 96.5 222 ARG A O 1
ATOM 1679 N N . LEU A 1 223 ? 11.969 -17.078 -10.211 1 97.12 223 LEU A N 1
ATOM 1680 C CA . LEU A 1 223 ? 13.219 -16.625 -9.594 1 97.12 223 LEU A CA 1
ATOM 1681 C C . LEU A 1 223 ? 12.938 -15.742 -8.391 1 97.12 223 LEU A C 1
ATOM 1683 O O . LEU A 1 223 ? 13.672 -15.789 -7.395 1 97.12 223 LEU A O 1
ATOM 1687 N N . VAL A 1 224 ? 11.883 -14.922 -8.422 1 96.38 224 VAL A N 1
ATOM 1688 C CA . VAL A 1 224 ? 11.5 -14.133 -7.254 1 96.38 224 VAL A CA 1
ATOM 1689 C C . VAL A 1 224 ? 11.031 -15.07 -6.137 1 96.38 224 VAL A C 1
ATOM 1691 O O . VAL A 1 224 ? 11.352 -14.852 -4.965 1 96.38 224 VAL A O 1
ATOM 1694 N N . ASP A 1 225 ? 10.297 -16.062 -6.516 1 93.38 225 ASP A N 1
ATOM 1695 C CA . ASP A 1 225 ? 9.867 -17.047 -5.523 1 93.38 225 ASP A CA 1
ATOM 1696 C C . ASP A 1 225 ? 11.07 -17.672 -4.82 1 93.38 225 ASP A C 1
ATOM 1698 O O . ASP A 1 225 ? 11.086 -17.781 -3.594 1 93.38 225 ASP A O 1
ATOM 1702 N N . ILE A 1 226 ? 12.086 -18.094 -5.559 1 92.31 226 ILE A N 1
ATOM 1703 C CA . ILE A 1 226 ? 13.305 -18.688 -5.016 1 92.31 226 ILE A CA 1
ATOM 1704 C C . ILE A 1 226 ? 13.992 -17.688 -4.086 1 92.31 226 ILE A C 1
ATOM 1706 O O . ILE A 1 226 ? 14.43 -18.047 -2.99 1 92.31 226 ILE A O 1
ATOM 1710 N N . HIS A 1 227 ? 14.078 -16.422 -4.523 1 91.75 227 HIS A N 1
ATOM 1711 C CA . HIS A 1 227 ? 14.695 -15.352 -3.754 1 91.75 227 HIS A CA 1
ATOM 1712 C C . HIS A 1 227 ? 14.047 -15.211 -2.381 1 91.75 227 HIS A C 1
ATOM 1714 O O . HIS A 1 227 ? 14.742 -15.086 -1.371 1 91.75 227 HIS A O 1
ATOM 1720 N N . TYR A 1 228 ? 12.734 -15.328 -2.297 1 89.94 228 TYR A N 1
ATOM 1721 C CA . TYR A 1 228 ? 12.039 -15.102 -1.038 1 89.94 228 TYR A CA 1
ATOM 1722 C C . TYR A 1 228 ? 12.023 -16.359 -0.185 1 89.94 228 TYR A C 1
ATOM 1724 O O . TYR A 1 228 ? 12.023 -16.281 1.047 1 89.94 228 TYR A O 1
ATOM 1732 N N . VAL A 1 229 ? 12.023 -17.531 -0.806 1 85.75 229 VAL A N 1
ATOM 1733 C CA . VAL A 1 229 ? 12.164 -18.766 -0.044 1 85.75 229 VAL A CA 1
ATOM 1734 C C . VAL A 1 229 ? 13.477 -18.766 0.726 1 85.75 229 VAL A C 1
ATOM 1736 O O . VAL A 1 229 ? 13.523 -19.125 1.901 1 85.75 229 VAL A O 1
ATOM 1739 N N . ASP A 1 230 ? 14.508 -18.266 0.067 1 82 230 ASP A N 1
ATOM 1740 C CA . ASP A 1 230 ? 15.812 -18.141 0.713 1 82 230 ASP A CA 1
ATOM 1741 C C . ASP A 1 230 ? 15.773 -17.125 1.847 1 82 230 ASP A C 1
ATOM 1743 O O . ASP A 1 230 ? 16.406 -17.312 2.887 1 82 230 ASP A O 1
ATOM 1747 N N . ALA A 1 231 ? 15.094 -16.078 1.639 1 81.31 231 ALA A N 1
ATOM 1748 C CA . ALA A 1 231 ? 15 -15.023 2.646 1 81.31 231 ALA A CA 1
ATOM 1749 C C . ALA A 1 231 ? 14.25 -15.516 3.883 1 81.31 231 ALA A C 1
ATOM 1751 O O . ALA A 1 231 ? 14.617 -15.172 5.012 1 81.31 231 ALA A O 1
ATOM 1752 N N . TYR A 1 232 ? 13.195 -16.344 3.717 1 79.88 232 TYR A N 1
ATOM 1753 C CA . TYR A 1 232 ? 12.414 -16.875 4.832 1 79.88 232 TYR A CA 1
ATOM 1754 C C . TYR A 1 232 ? 13.273 -17.766 5.723 1 79.88 232 TYR A C 1
ATOM 1756 O O . TYR A 1 232 ? 13.094 -17.781 6.941 1 79.88 232 TYR A O 1
ATOM 1764 N N . LYS A 1 233 ? 14.188 -18.453 5.078 1 76.94 233 LYS A N 1
ATOM 1765 C CA . LYS A 1 233 ? 15.047 -19.375 5.82 1 76.94 233 LYS A CA 1
ATOM 1766 C C . LYS A 1 233 ? 15.898 -18.641 6.844 1 76.94 233 LYS A C 1
ATOM 1768 O O . LYS A 1 233 ? 16.312 -19.219 7.852 1 76.94 233 LYS A O 1
ATOM 1773 N N . ARG A 1 234 ? 16.078 -17.391 6.629 1 72.38 234 ARG A N 1
ATOM 1774 C CA . ARG A 1 234 ? 16.906 -16.594 7.531 1 72.38 234 ARG A CA 1
ATOM 1775 C C . ARG A 1 234 ? 16.125 -16.172 8.766 1 72.38 234 ARG A C 1
ATOM 1777 O O . ARG A 1 234 ? 16.703 -15.758 9.773 1 72.38 234 ARG A O 1
ATOM 1784 N N . TYR A 1 235 ? 14.836 -16.203 8.695 1 69.19 235 TYR A N 1
ATOM 1785 C CA . TYR A 1 235 ? 14.008 -15.812 9.828 1 69.19 235 TYR A CA 1
ATOM 1786 C C . TYR A 1 235 ? 13.508 -17.031 10.594 1 69.19 235 TYR A C 1
ATOM 1788 O O . TYR A 1 235 ? 12.922 -16.891 11.672 1 69.19 235 TYR A O 1
ATOM 1796 N N . ASP A 1 236 ? 13.664 -18.203 10.031 1 57.25 236 ASP A N 1
ATOM 1797 C CA . ASP A 1 236 ? 13.383 -19.422 10.773 1 57.25 236 ASP A CA 1
ATOM 1798 C C . ASP A 1 236 ? 14.484 -19.734 11.781 1 57.25 236 ASP A C 1
ATOM 1800 O O . ASP A 1 236 ? 15.656 -19.453 11.531 1 57.25 236 ASP A O 1
ATOM 1804 N N . MET B 1 1 ? 16.578 56.969 4.789 1 28.14 1 MET B N 1
ATOM 1805 C CA . MET B 1 1 ? 15.625 56.062 5.414 1 28.14 1 MET B CA 1
ATOM 1806 C C . MET B 1 1 ? 15.789 54.656 4.875 1 28.14 1 MET B C 1
ATOM 1808 O O . MET B 1 1 ? 15.469 54.375 3.713 1 28.14 1 MET B O 1
ATOM 1812 N N . THR B 1 2 ? 16.75 53.875 5.207 1 34 2 THR B N 1
ATOM 1813 C CA . THR B 1 2 ? 17.406 52.688 4.633 1 34 2 THR B CA 1
ATOM 1814 C C . THR B 1 2 ? 16.5 51.469 4.711 1 34 2 THR B C 1
ATOM 1816 O O . THR B 1 2 ? 15.969 51.156 5.781 1 34 2 THR B O 1
ATOM 1819 N N . SER B 1 3 ? 15.828 51.094 3.627 1 35.72 3 SER B N 1
ATOM 1820 C CA . SER B 1 3 ? 14.781 50.125 3.426 1 35.72 3 SER B CA 1
ATOM 1821 C C . SER B 1 3 ? 15.234 48.719 3.875 1 35.72 3 SER B C 1
ATOM 1823 O O . SER B 1 3 ? 16.203 48.188 3.344 1 35.72 3 SER B O 1
ATOM 1825 N N . LYS B 1 4 ? 15.18 48.469 5.117 1 41.72 4 LYS B N 1
ATOM 1826 C CA . LYS B 1 4 ? 15.625 47.25 5.762 1 41.72 4 LYS B CA 1
ATOM 1827 C C . LYS B 1 4 ? 15.055 46 5.051 1 41.72 4 LYS B C 1
ATOM 1829 O O . LYS B 1 4 ? 13.844 45.812 5.055 1 41.72 4 LYS B O 1
ATOM 1834 N N . LYS B 1 5 ? 15.602 45.594 3.953 1 39.09 5 LYS B N 1
ATOM 1835 C CA . LYS B 1 5 ? 15.312 44.406 3.152 1 39.09 5 LYS B CA 1
ATOM 1836 C C . LYS B 1 5 ? 15.172 43.188 4.031 1 39.09 5 LYS B C 1
ATOM 1838 O O . LYS B 1 5 ? 16.125 42.781 4.711 1 39.09 5 LYS B O 1
ATOM 1843 N N . THR B 1 6 ? 13.977 43.062 4.648 1 36.88 6 THR B N 1
ATOM 1844 C CA . THR B 1 6 ? 13.711 41.906 5.508 1 36.88 6 THR B CA 1
ATOM 1845 C C . THR B 1 6 ? 14.117 40.594 4.809 1 36.88 6 THR B C 1
ATOM 1847 O O . THR B 1 6 ? 13.75 40.375 3.658 1 36.88 6 THR B O 1
ATOM 1850 N N . PRO B 1 7 ? 15.25 40 5.234 1 36.12 7 PRO B N 1
ATOM 1851 C CA . PRO B 1 7 ? 15.844 38.812 4.586 1 36.12 7 PRO B CA 1
ATOM 1852 C C . PRO B 1 7 ? 14.805 37.812 4.102 1 36.12 7 PRO B C 1
ATOM 1854 O O . PRO B 1 7 ? 13.695 37.75 4.645 1 36.12 7 PRO B O 1
ATOM 1857 N N . PRO B 1 8 ? 14.844 37.312 2.896 1 34.69 8 PRO B N 1
ATOM 1858 C CA . PRO B 1 8 ? 14.008 36.375 2.174 1 34.69 8 PRO B CA 1
ATOM 1859 C C . PRO B 1 8 ? 13.484 35.25 3.07 1 34.69 8 PRO B C 1
ATOM 1861 O O . PRO B 1 8 ? 14.117 34.906 4.07 1 34.69 8 PRO B O 1
ATOM 1864 N N . ASN B 1 9 ? 12.102 34.75 3.209 1 34.19 9 ASN B N 1
ATOM 1865 C CA . ASN B 1 9 ? 10.953 34.094 3.805 1 34.19 9 ASN B CA 1
ATOM 1866 C C . ASN B 1 9 ? 11.266 32.625 4.152 1 34.19 9 ASN B C 1
ATOM 1868 O O . ASN B 1 9 ? 11.68 31.859 3.291 1 34.19 9 ASN B O 1
ATOM 1872 N N . LEU B 1 10 ? 11.438 32.094 5.449 1 36.06 10 LEU B N 1
ATOM 1873 C CA . LEU B 1 10 ? 11.438 31.047 6.477 1 36.06 10 LEU B CA 1
ATOM 1874 C C . LEU B 1 10 ? 10.406 29.969 6.172 1 36.06 10 LEU B C 1
ATOM 1876 O O . LEU B 1 10 ? 10.266 29 6.922 1 36.06 10 LEU B O 1
ATOM 1880 N N . GLN B 1 11 ? 9.359 30.219 5.359 1 36.56 11 GLN B N 1
ATOM 1881 C CA . GLN B 1 11 ? 8.195 29.375 5.105 1 36.56 11 GLN B CA 1
ATOM 1882 C C . GLN B 1 11 ? 8.594 28.078 4.41 1 36.56 11 GLN B C 1
ATOM 1884 O O . GLN B 1 11 ? 8.055 27.016 4.715 1 36.56 11 GLN B O 1
ATOM 1889 N N . LEU B 1 12 ? 9.391 28.156 3.41 1 39 12 LEU B N 1
ATOM 1890 C CA . LEU B 1 12 ? 9.883 26.984 2.691 1 39 12 LEU B CA 1
ATOM 1891 C C . LEU B 1 12 ? 10.703 26.094 3.613 1 39 12 LEU B C 1
ATOM 1893 O O . LEU B 1 12 ? 10.711 24.859 3.451 1 39 12 LEU B O 1
ATOM 1897 N N . GLN B 1 13 ? 11.422 26.734 4.598 1 42.22 13 GLN B N 1
ATOM 1898 C CA . GLN B 1 13 ? 12.312 26.078 5.547 1 42.22 13 GLN B CA 1
ATOM 1899 C C . GLN B 1 13 ? 11.516 25.297 6.586 1 42.22 13 GLN B C 1
ATOM 1901 O O . GLN B 1 13 ? 12.039 24.344 7.191 1 42.22 13 GLN B O 1
ATOM 1906 N N . GLN B 1 14 ? 10.336 25.766 6.898 1 45.31 14 GLN B N 1
ATOM 1907 C CA . GLN B 1 14 ? 9.391 25.234 7.871 1 45.31 14 GLN B CA 1
ATOM 1908 C C . GLN B 1 14 ? 8.883 23.859 7.445 1 45.31 14 GLN B C 1
ATOM 1910 O O . GLN B 1 14 ? 8.664 22.984 8.289 1 45.31 14 GLN B O 1
ATOM 1915 N N . VAL B 1 15 ? 8.578 23.75 6.16 1 49.72 15 VAL B N 1
ATOM 1916 C CA . VAL B 1 15 ? 8.195 22.422 5.684 1 49.72 15 VAL B CA 1
ATOM 1917 C C . VAL B 1 15 ? 9.25 21.406 6.102 1 49.72 15 VAL B C 1
ATOM 1919 O O . VAL B 1 15 ? 8.914 20.266 6.453 1 49.72 15 VAL B O 1
ATOM 1922 N N . ARG B 1 16 ? 10.586 21.969 6.062 1 63.59 16 ARG B N 1
ATOM 1923 C CA . ARG B 1 16 ? 11.703 21.062 6.285 1 63.59 16 ARG B CA 1
ATOM 1924 C C . ARG B 1 16 ? 11.82 20.688 7.758 1 63.59 16 ARG B C 1
ATOM 1926 O O . ARG B 1 16 ? 12.031 19.516 8.094 1 63.59 16 ARG B O 1
ATOM 1933 N N . ILE B 1 17 ? 11.492 21.641 8.602 1 68.81 17 ILE B N 1
ATOM 1934 C CA . ILE B 1 17 ? 11.695 21.344 10.016 1 68.81 17 ILE B CA 1
ATOM 1935 C C . ILE B 1 17 ? 10.547 20.469 10.531 1 68.81 17 ILE B C 1
ATOM 1937 O O . ILE B 1 17 ? 10.766 19.547 11.305 1 68.81 17 ILE B O 1
ATOM 1941 N N . SER B 1 18 ? 9.281 20.812 10.016 1 77.38 18 SER B N 1
ATOM 1942 C CA . SER B 1 18 ? 8.133 20 10.391 1 77.38 18 SER B CA 1
ATOM 1943 C C . SER B 1 18 ? 8.297 18.547 9.953 1 77.38 18 SER B C 1
ATOM 1945 O O . SER B 1 18 ? 7.918 17.625 10.672 1 77.38 18 SER B O 1
ATOM 1947 N N . ASP B 1 19 ? 8.906 18.375 8.836 1 70.75 19 ASP B N 1
ATOM 1948 C CA . ASP B 1 19 ? 9.172 17.016 8.359 1 70.75 19 ASP B CA 1
ATOM 1949 C C . ASP B 1 19 ? 10.188 16.312 9.258 1 70.75 19 ASP B C 1
ATOM 1951 O O . ASP B 1 19 ? 10.055 15.125 9.547 1 70.75 19 ASP B O 1
ATOM 1955 N N . GLN B 1 20 ? 11.117 17.062 9.648 1 73.06 20 GLN B N 1
ATOM 1956 C CA . GLN B 1 20 ? 12.117 16.5 10.547 1 73.06 20 GLN B CA 1
ATOM 1957 C C . GLN B 1 20 ? 11.492 16.125 11.883 1 73.06 20 GLN B C 1
ATOM 1959 O O . GLN B 1 20 ? 11.812 15.062 12.445 1 73.06 20 GLN B O 1
ATOM 1964 N N . ILE B 1 21 ? 10.672 16.984 12.344 1 81.69 21 ILE B N 1
ATOM 1965 C CA . ILE B 1 21 ? 9.984 16.703 13.602 1 81.69 21 ILE B CA 1
ATOM 1966 C C . ILE B 1 21 ? 9.109 15.461 13.43 1 81.69 21 ILE B C 1
ATOM 1968 O O . ILE B 1 21 ? 9.086 14.586 14.297 1 81.69 21 ILE B O 1
ATOM 1972 N N . ALA B 1 22 ? 8.414 15.398 12.305 1 78.88 22 ALA B N 1
ATOM 1973 C CA . ALA B 1 22 ? 7.586 14.227 12.023 1 78.88 22 ALA B CA 1
ATOM 1974 C C . ALA B 1 22 ? 8.422 12.945 12.031 1 78.88 22 ALA B C 1
ATOM 1976 O O . ALA B 1 22 ? 8.039 11.945 12.641 1 78.88 22 ALA B O 1
ATOM 1977 N N . ASP B 1 23 ? 9.531 13.031 11.406 1 70.31 23 ASP B N 1
ATOM 1978 C CA . ASP B 1 23 ? 10.438 11.883 11.375 1 70.31 23 ASP B CA 1
ATOM 1979 C C . ASP B 1 23 ? 10.906 11.516 12.781 1 70.31 23 ASP B C 1
ATOM 1981 O O . ASP B 1 23 ? 11 10.336 13.117 1 70.31 23 ASP B O 1
ATOM 1985 N N . HIS B 1 24 ? 11.219 12.492 13.5 1 76.06 24 HIS B N 1
ATOM 1986 C CA . HIS B 1 24 ? 11.641 12.25 14.875 1 76.06 24 HIS B CA 1
ATOM 1987 C C . HIS B 1 24 ? 10.531 11.586 15.688 1 76.06 24 HIS B C 1
ATOM 1989 O O . HIS B 1 24 ? 10.797 10.695 16.5 1 76.06 24 HIS B O 1
ATOM 1995 N N . ILE B 1 25 ? 9.336 12.031 15.539 1 81.69 25 ILE B N 1
ATOM 1996 C CA . ILE B 1 25 ? 8.211 11.461 16.266 1 81.69 25 ILE B CA 1
ATOM 1997 C C . ILE B 1 25 ? 8.062 9.984 15.906 1 81.69 25 ILE B C 1
ATOM 1999 O O . ILE B 1 25 ? 7.855 9.141 16.781 1 81.69 25 ILE B O 1
ATOM 2003 N N . VAL B 1 26 ? 8.219 9.742 14.68 1 73.94 26 VAL B N 1
ATOM 2004 C CA . VAL B 1 26 ? 8.133 8.352 14.242 1 73.94 26 VAL B CA 1
ATOM 2005 C C . VAL B 1 26 ? 9.25 7.535 14.891 1 73.94 26 VAL B C 1
ATOM 2007 O O . VAL B 1 26 ? 9.008 6.422 15.375 1 73.94 26 VAL B O 1
ATOM 2010 N N . ARG B 1 27 ? 10.445 8.055 14.945 1 71.31 27 ARG B N 1
ATOM 2011 C CA . ARG B 1 27 ? 11.562 7.383 15.594 1 71.31 27 ARG B CA 1
ATOM 2012 C C . ARG B 1 27 ? 11.312 7.215 17.094 1 71.31 27 ARG B C 1
ATOM 2014 O O . ARG B 1 27 ? 11.633 6.176 17.672 1 71.31 27 ARG B O 1
ATOM 2021 N N . TYR B 1 28 ? 10.789 8.289 17.641 1 77.19 28 TYR B N 1
ATOM 2022 C CA . TYR B 1 28 ? 10.461 8.234 19.062 1 77.19 28 TYR B CA 1
ATOM 2023 C C . TYR B 1 28 ? 9.5 7.094 19.359 1 77.19 28 TYR B C 1
ATOM 2025 O O . TYR B 1 28 ? 9.688 6.344 20.328 1 77.19 28 TYR B O 1
ATOM 2033 N N . ILE B 1 29 ? 8.492 6.938 18.578 1 76.38 29 ILE B N 1
ATOM 2034 C CA . ILE B 1 29 ? 7.504 5.875 18.734 1 76.38 29 ILE B CA 1
ATOM 2035 C C . ILE B 1 29 ? 8.195 4.516 18.641 1 76.38 29 ILE B C 1
ATOM 2037 O O . ILE B 1 29 ? 7.934 3.629 19.453 1 76.38 29 ILE B O 1
ATOM 2041 N N . ALA B 1 30 ? 9.094 4.445 17.734 1 68.12 30 ALA B N 1
ATOM 2042 C CA . ALA B 1 30 ? 9.812 3.195 17.516 1 68.12 30 ALA B CA 1
ATOM 2043 C C . ALA B 1 30 ? 10.758 2.896 18.688 1 68.12 30 ALA B C 1
ATOM 2045 O O . ALA B 1 30 ? 10.789 1.776 19.188 1 68.12 30 ALA B O 1
ATOM 2046 N N . GLU B 1 31 ? 11.516 3.898 19.062 1 70.06 31 GLU B N 1
ATOM 2047 C CA . GLU B 1 31 ? 12.531 3.73 20.109 1 70.06 31 GLU B CA 1
ATOM 2048 C C . GLU B 1 31 ? 11.891 3.395 21.453 1 70.06 31 GLU B C 1
ATOM 2050 O O . GLU B 1 31 ? 12.445 2.621 22.234 1 70.06 31 GLU B O 1
ATOM 2055 N N . HIS B 1 32 ? 10.727 3.979 21.672 1 77.56 32 HIS B N 1
ATOM 2056 C CA . HIS B 1 32 ? 10.07 3.783 22.953 1 77.56 32 HIS B CA 1
ATOM 2057 C C . HIS B 1 32 ? 9.008 2.689 22.875 1 77.56 32 HIS B C 1
ATOM 2059 O O . HIS B 1 32 ? 8.289 2.445 23.844 1 77.56 32 HIS B O 1
ATOM 2065 N N . LYS B 1 33 ? 8.883 2.119 21.656 1 71.12 33 LYS B N 1
ATOM 2066 C CA . LYS B 1 33 ? 7.965 1.006 21.422 1 71.12 33 LYS B CA 1
ATOM 2067 C C . LYS B 1 33 ? 6.551 1.351 21.875 1 71.12 33 LYS B C 1
ATOM 2069 O O . LYS B 1 33 ? 5.918 0.574 22.594 1 71.12 33 LYS B O 1
ATOM 2074 N N . LEU B 1 34 ? 6.125 2.553 21.547 1 77.94 34 LEU B N 1
ATOM 2075 C CA . LEU B 1 34 ? 4.785 2.98 21.922 1 77.94 34 LEU B CA 1
ATOM 2076 C C . LEU B 1 34 ? 3.725 2.174 21.188 1 77.94 34 LEU B C 1
ATOM 2078 O O . LEU B 1 34 ? 3.826 1.978 19.969 1 77.94 34 LEU B O 1
ATOM 2082 N N . GLU B 1 35 ? 2.74 1.68 21.844 1 73.56 35 GLU B N 1
ATOM 2083 C CA . GLU B 1 35 ? 1.631 0.914 21.281 1 73.56 35 GLU B CA 1
ATOM 2084 C C . GLU B 1 35 ? 0.464 1.824 20.906 1 73.56 35 GLU B C 1
ATOM 2086 O O . GLU B 1 35 ? 0.37 2.953 21.406 1 73.56 35 GLU B O 1
ATOM 2091 N N . PRO B 1 36 ? -0.368 1.27 20 1 73.62 36 PRO B N 1
ATOM 2092 C CA . PRO B 1 36 ? -1.572 2.053 19.719 1 73.62 36 PRO B CA 1
ATOM 2093 C C . PRO B 1 36 ? -2.318 2.473 20.984 1 73.62 36 PRO B C 1
ATOM 2095 O O . PRO B 1 36 ? -2.5 1.661 21.891 1 73.62 36 PRO B O 1
ATOM 2098 N N . GLY B 1 37 ? -2.627 3.758 21.016 1 78.19 37 GLY B N 1
ATOM 2099 C CA . GLY B 1 37 ? -3.334 4.289 22.172 1 78.19 37 GLY B CA 1
ATOM 2100 C C . GLY B 1 37 ? -2.424 5.004 23.156 1 78.19 37 GLY B C 1
ATOM 2101 O O . GLY B 1 37 ? -2.887 5.793 23.969 1 78.19 37 GLY B O 1
ATOM 2102 N N . GLN B 1 38 ? -1.143 4.719 23.094 1 83.94 38 GLN B N 1
ATOM 2103 C CA . GLN B 1 38 ? -0.206 5.359 24.016 1 83.94 38 GLN B CA 1
ATOM 2104 C C . GLN B 1 38 ? 0.107 6.785 23.562 1 83.94 38 GLN B C 1
ATOM 2106 O O . GLN B 1 38 ? 0.105 7.082 22.375 1 83.94 38 GLN B O 1
ATOM 2111 N N . SER B 1 39 ? 0.454 7.594 24.609 1 89.81 39 SER B N 1
ATOM 2112 C CA . SER B 1 39 ? 0.606 9.023 24.359 1 89.81 39 SER B CA 1
ATOM 2113 C C . SER B 1 39 ? 2.029 9.367 23.938 1 89.81 39 SER B C 1
ATOM 2115 O O . SER B 1 39 ? 2.992 8.789 24.438 1 89.81 39 SER B O 1
ATOM 2117 N N . LEU B 1 40 ? 2.102 10.266 23.016 1 89.44 40 LEU B N 1
ATOM 2118 C CA . LEU B 1 40 ? 3.338 10.953 22.656 1 89.44 40 LEU B CA 1
ATOM 2119 C C . LEU B 1 40 ? 3.58 12.156 23.562 1 89.44 40 LEU B C 1
ATOM 2121 O O . LEU B 1 40 ? 2.678 12.586 24.281 1 89.44 40 LEU B O 1
ATOM 2125 N N . PRO B 1 41 ? 4.871 12.664 23.562 1 89.06 41 PRO B N 1
ATOM 2126 C CA . PRO B 1 41 ? 5.07 13.953 24.234 1 89.06 41 PRO B CA 1
ATOM 2127 C C . PRO B 1 41 ? 4.098 15.031 23.75 1 89.06 41 PRO B C 1
ATOM 2129 O O . PRO B 1 41 ? 3.742 15.055 22.578 1 89.06 41 PRO B O 1
ATOM 2132 N N . SER B 1 42 ? 3.715 15.844 24.672 1 89.44 42 SER B N 1
ATOM 2133 C CA . SER B 1 42 ? 2.783 16.922 24.344 1 89.44 42 SER B CA 1
ATOM 2134 C C . SER B 1 42 ? 3.404 17.922 23.375 1 89.44 42 SER B C 1
ATOM 2136 O O . SER B 1 42 ? 4.621 17.906 23.172 1 89.44 42 SER B O 1
ATOM 2138 N N . GLU B 1 43 ? 2.504 18.672 22.781 1 88.38 43 GLU B N 1
ATOM 2139 C CA . GLU B 1 43 ? 2.98 19.734 21.891 1 88.38 43 GLU B CA 1
ATOM 2140 C C . GLU B 1 43 ? 3.996 20.625 22.609 1 88.38 43 GLU B C 1
ATOM 2142 O O . GLU B 1 43 ? 5.004 21.031 22.016 1 88.38 43 GLU B O 1
ATOM 2147 N N . GLY B 1 44 ? 3.707 20.969 23.859 1 88.94 44 GLY B N 1
ATOM 2148 C CA . GLY B 1 44 ? 4.633 21.75 24.641 1 88.94 44 GLY B CA 1
ATOM 2149 C C . GLY B 1 44 ? 5.984 21.094 24.828 1 88.94 44 GLY B C 1
ATOM 2150 O O . GLY B 1 44 ? 7.027 21.734 24.688 1 88.94 44 GLY B O 1
ATOM 2151 N N . GLU B 1 45 ? 6.004 19.797 25.141 1 91.31 45 GLU B N 1
ATOM 2152 C CA . GLU B 1 45 ? 7.238 19.047 25.328 1 91.31 45 GLU B CA 1
ATOM 2153 C C . GLU B 1 45 ? 8.031 18.953 24.016 1 91.31 45 GLU B C 1
ATOM 2155 O O . GLU B 1 45 ? 9.258 19.094 24.031 1 91.31 45 GLU B O 1
ATOM 2160 N N . LEU B 1 46 ? 7.324 18.75 22.969 1 88.81 46 LEU B N 1
ATOM 2161 C CA . LEU B 1 46 ? 7.984 18.656 21.672 1 88.81 46 LEU B CA 1
ATOM 2162 C C . LEU B 1 46 ? 8.602 20 21.281 1 88.81 46 LEU B C 1
ATOM 2164 O O . LEU B 1 46 ? 9.688 20.047 20.703 1 88.81 46 LEU B O 1
ATOM 2168 N N . THR B 1 47 ? 7.902 21.062 21.578 1 90.12 47 THR B N 1
ATOM 2169 C CA . THR B 1 47 ? 8.43 22.406 21.344 1 90.12 47 THR B CA 1
ATOM 2170 C C . THR B 1 47 ? 9.75 22.609 22.094 1 90.12 47 THR B C 1
ATOM 2172 O O . THR B 1 47 ? 10.703 23.125 21.516 1 90.12 47 THR B O 1
ATOM 2175 N N . ARG B 1 48 ? 9.805 22.156 23.266 1 89.88 48 ARG B N 1
ATOM 2176 C CA . ARG B 1 48 ? 11.016 22.297 24.094 1 89.88 48 ARG B CA 1
ATOM 2177 C C . ARG B 1 48 ? 12.125 21.391 23.562 1 89.88 48 ARG B C 1
ATOM 2179 O O . ARG B 1 48 ? 13.281 21.812 23.469 1 89.88 48 ARG B O 1
ATOM 2186 N N . LEU B 1 49 ? 11.781 20.25 23.203 1 85.44 49 LEU B N 1
ATOM 2187 C CA . LEU B 1 49 ? 12.758 19.266 22.766 1 85.44 49 LEU B CA 1
ATOM 2188 C C . LEU B 1 49 ? 13.43 19.703 21.469 1 85.44 49 LEU B C 1
ATOM 2190 O O . LEU B 1 49 ? 14.625 19.5 21.281 1 85.44 49 LEU B O 1
ATOM 2194 N N . PHE B 1 50 ? 12.641 20.312 20.641 1 85 50 PHE B N 1
ATOM 2195 C CA . PHE B 1 50 ? 13.172 20.625 19.312 1 85 50 PHE B CA 1
ATOM 2196 C C . PHE B 1 50 ? 13.508 22.094 19.188 1 85 50 PHE B C 1
ATOM 2198 O O . PHE B 1 50 ? 14.102 22.531 18.188 1 85 50 PHE B O 1
ATOM 2205 N N . GLY B 1 51 ? 13.125 22.875 20.141 1 88.38 51 GLY B N 1
ATOM 2206 C CA . GLY B 1 51 ? 13.398 24.312 20.125 1 88.38 51 GLY B CA 1
ATOM 2207 C C . GLY B 1 51 ? 12.672 25.031 19.016 1 88.38 51 GLY B C 1
ATOM 2208 O O . GLY B 1 51 ? 13.258 25.891 18.344 1 88.38 51 GLY B O 1
ATOM 2209 N N . VAL B 1 52 ? 11.516 24.578 18.734 1 86.81 52 VAL B N 1
ATOM 2210 C CA . VAL B 1 52 ? 10.742 25.188 17.656 1 86.81 52 VAL B CA 1
ATOM 2211 C C . VAL B 1 52 ? 9.414 25.703 18.203 1 86.81 52 VAL B C 1
ATOM 2213 O O . VAL B 1 52 ? 9.086 25.469 19.375 1 86.81 52 VAL B O 1
ATOM 2216 N N . SER B 1 53 ? 8.719 26.438 17.344 1 87.19 53 SER B N 1
ATOM 2217 C CA . SER B 1 53 ? 7.453 27.031 17.75 1 87.19 53 SER B CA 1
ATOM 2218 C C . SER B 1 53 ? 6.324 26 17.75 1 87.19 53 SER B C 1
ATOM 2220 O O . SER B 1 53 ? 6.445 24.953 17.125 1 87.19 53 SER B O 1
ATOM 2222 N N . ARG B 1 54 ? 5.27 26.344 18.484 1 86.06 54 ARG B N 1
ATOM 2223 C CA . ARG B 1 54 ? 4.098 25.469 18.562 1 86.06 54 ARG B CA 1
ATOM 2224 C C . ARG B 1 54 ? 3.482 25.25 17.188 1 86.06 54 ARG B C 1
ATOM 2226 O O . ARG B 1 54 ? 3.117 24.125 16.844 1 86.06 54 ARG B O 1
ATOM 2233 N N . PRO B 1 55 ? 3.482 26.266 16.375 1 81.25 55 PRO B N 1
ATOM 2234 C CA . PRO B 1 55 ? 2.914 26.031 15.047 1 81.25 55 PRO B CA 1
ATOM 2235 C C . PRO B 1 55 ? 3.723 25.047 14.227 1 81.25 55 PRO B C 1
ATOM 2237 O O . PRO B 1 55 ? 3.15 24.25 13.469 1 81.25 55 PRO B O 1
ATOM 2240 N N . THR B 1 56 ? 4.918 25.047 14.414 1 81.31 56 THR B N 1
ATOM 2241 C CA . THR B 1 56 ? 5.785 24.109 13.695 1 81.31 56 THR B CA 1
ATOM 2242 C C . THR B 1 56 ? 5.535 22.672 14.156 1 81.31 56 THR B C 1
ATOM 2244 O O . THR B 1 56 ? 5.434 21.766 13.336 1 81.31 56 THR B O 1
ATOM 2247 N N . VAL B 1 57 ? 5.391 22.453 15.461 1 86.69 57 VAL B N 1
ATOM 2248 C CA . VAL B 1 57 ? 5.109 21.141 16.016 1 86.69 57 VAL B CA 1
ATOM 2249 C C . VAL B 1 57 ? 3.732 20.672 15.547 1 86.69 57 VAL B C 1
ATOM 2251 O O . VAL B 1 57 ? 3.562 19.5 15.172 1 86.69 57 VAL B O 1
ATOM 2254 N N . ARG B 1 58 ? 2.828 21.547 15.492 1 80.44 58 ARG B N 1
ATOM 2255 C CA . ARG B 1 58 ? 1.475 21.203 15.07 1 80.44 58 ARG B CA 1
ATOM 2256 C C . ARG B 1 58 ? 1.454 20.766 13.609 1 80.44 58 ARG B C 1
ATOM 2258 O O . ARG B 1 58 ? 0.711 19.859 13.234 1 80.44 58 ARG B O 1
ATOM 2265 N N . GLU B 1 59 ? 2.221 21.422 12.883 1 77.94 59 GLU B N 1
ATOM 2266 C CA . GLU B 1 59 ? 2.318 21.031 11.484 1 77.94 59 GLU B CA 1
ATOM 2267 C C . GLU B 1 59 ? 2.809 19.594 11.352 1 77.94 59 GLU B C 1
ATOM 2269 O O . GLU B 1 59 ? 2.27 18.812 10.562 1 77.94 59 GLU B O 1
ATOM 2274 N N . ALA B 1 60 ? 3.758 19.281 12.109 1 80.56 60 ALA B N 1
ATOM 2275 C CA . ALA B 1 60 ? 4.324 17.922 12.094 1 80.56 60 ALA B CA 1
ATOM 2276 C C . ALA B 1 60 ? 3.307 16.906 12.586 1 80.56 60 ALA B C 1
ATOM 2278 O O . ALA B 1 60 ? 3.117 15.859 11.953 1 80.56 60 ALA B O 1
ATOM 2279 N N . THR B 1 61 ? 2.652 17.25 13.68 1 83.06 61 THR B N 1
ATOM 2280 C CA . THR B 1 61 ? 1.708 16.312 14.266 1 83.06 61 THR B CA 1
ATOM 2281 C C . THR B 1 61 ? 0.474 16.156 13.375 1 83.06 61 THR B C 1
ATOM 2283 O O . THR B 1 61 ? -0.08 15.07 13.25 1 83.06 61 THR B O 1
ATOM 2286 N N . ASN B 1 62 ? 0.112 17.203 12.727 1 75.25 62 ASN B N 1
ATOM 2287 C CA . ASN B 1 62 ? -1.015 17.125 11.805 1 75.25 62 ASN B CA 1
ATOM 2288 C C . ASN B 1 62 ? -0.685 16.281 10.578 1 75.25 62 ASN B C 1
ATOM 2290 O O . ASN B 1 62 ? -1.534 15.531 10.094 1 75.25 62 ASN B O 1
ATOM 2294 N N . ALA B 1 63 ? 0.483 16.469 10.164 1 72.38 63 ALA B N 1
ATOM 2295 C CA . ALA B 1 63 ? 0.91 15.641 9.031 1 72.38 63 ALA B CA 1
ATOM 2296 C C . ALA B 1 63 ? 0.855 14.156 9.383 1 72.38 63 ALA B C 1
ATOM 2298 O O . ALA B 1 63 ? 0.364 13.352 8.594 1 72.38 63 ALA B O 1
ATOM 2299 N N . LEU B 1 64 ? 1.331 13.828 10.555 1 75.69 64 LEU B N 1
ATOM 2300 C CA . LEU B 1 64 ? 1.317 12.445 11 1 75.69 64 LEU B CA 1
ATOM 2301 C C . LEU B 1 64 ? -0.111 11.961 11.219 1 75.69 64 LEU B C 1
ATOM 2303 O O . LEU B 1 64 ? -0.426 10.797 10.953 1 75.69 64 LEU B O 1
ATOM 2307 N N . ALA B 1 65 ? -0.919 12.859 11.695 1 73.62 65 ALA B N 1
ATOM 2308 C CA . ALA B 1 65 ? -2.324 12.516 11.891 1 73.62 65 ALA B CA 1
ATOM 2309 C C . ALA B 1 65 ? -3.014 12.258 10.555 1 73.62 65 ALA B C 1
ATOM 2311 O O . ALA B 1 65 ? -3.789 11.305 10.422 1 73.62 65 ALA B O 1
ATOM 2312 N N . GLY B 1 66 ? -2.701 13.062 9.625 1 66.94 66 GLY B N 1
ATOM 2313 C CA . GLY B 1 66 ? -3.238 12.891 8.289 1 66.94 66 GLY B CA 1
ATOM 2314 C C . GLY B 1 66 ? -2.852 11.562 7.656 1 66.94 66 GLY B C 1
ATOM 2315 O O . GLY B 1 66 ? -3.613 11 6.871 1 66.94 66 GLY B O 1
ATOM 2316 N N . ARG B 1 67 ? -1.731 11.133 8.164 1 65.62 67 ARG B N 1
ATOM 2317 C CA . ARG B 1 67 ? -1.237 9.852 7.656 1 65.62 67 ARG B CA 1
ATOM 2318 C C . ARG B 1 67 ? -1.799 8.688 8.469 1 65.62 67 ARG B C 1
ATOM 2320 O O . ARG B 1 67 ? -1.518 7.527 8.164 1 65.62 67 ARG B O 1
ATOM 2327 N N . GLY B 1 68 ? -2.494 9.062 9.508 1 67.56 68 GLY B N 1
ATOM 2328 C CA . GLY B 1 68 ? -3.119 8.039 10.328 1 67.56 68 GLY B CA 1
ATOM 2329 C C . GLY B 1 68 ? -2.162 7.398 11.312 1 67.56 68 GLY B C 1
ATOM 2330 O O . GLY B 1 68 ? -2.396 6.285 11.781 1 67.56 68 GLY B O 1
ATOM 2331 N N . LEU B 1 69 ? -1.054 8.008 11.531 1 71.81 69 LEU B N 1
ATOM 2332 C CA . LEU B 1 69 ? -0.064 7.434 12.43 1 71.81 69 LEU B CA 1
ATOM 2333 C C . LEU B 1 69 ? -0.378 7.789 13.883 1 71.81 69 LEU B C 1
ATOM 2335 O O . LEU B 1 69 ? -0.131 6.992 14.789 1 71.81 69 LEU B O 1
ATOM 2339 N N . ILE B 1 70 ? -0.925 9.039 14.047 1 77.5 70 ILE B N 1
ATOM 2340 C CA . ILE B 1 70 ? -1.249 9.477 15.398 1 77.5 70 ILE B CA 1
ATOM 2341 C C . ILE B 1 70 ? -2.604 10.188 15.398 1 77.5 70 ILE B C 1
ATOM 2343 O O . ILE B 1 70 ? -3.111 10.57 14.344 1 77.5 70 ILE B O 1
ATOM 2347 N N . ALA B 1 71 ? -3.172 10.188 16.531 1 76.81 71 ALA B N 1
ATOM 2348 C CA . ALA B 1 71 ? -4.375 10.984 16.75 1 76.81 71 ALA B CA 1
ATOM 2349 C C . ALA B 1 71 ? -4.055 12.266 17.516 1 76.81 71 ALA B C 1
ATOM 2351 O O . ALA B 1 71 ? -3.309 12.234 18.5 1 76.81 71 ALA B O 1
ATOM 2352 N N . VAL B 1 72 ? -4.492 13.375 16.984 1 81.94 72 VAL B N 1
ATOM 2353 C CA . VAL B 1 72 ? -4.27 14.656 17.641 1 81.94 72 VAL B CA 1
ATOM 2354 C C . VAL B 1 72 ? -5.609 15.258 18.078 1 81.94 72 VAL B C 1
ATOM 2356 O O . VAL B 1 72 ? -6.605 15.148 17.359 1 81.94 72 VAL B O 1
ATOM 2359 N N . SER B 1 73 ? -5.723 15.625 19.328 1 73.88 73 SER B N 1
ATOM 2360 C CA . SER B 1 73 ? -6.875 16.328 19.891 1 73.88 73 SER B CA 1
ATOM 2361 C C . SER B 1 73 ? -6.438 17.531 20.703 1 73.88 73 SER B C 1
ATOM 2363 O O . SER B 1 73 ? -5.34 17.547 21.266 1 73.88 73 SER B O 1
ATOM 2365 N N . SER B 1 74 ? -7.25 18.578 20.625 1 74.94 74 SER B N 1
ATOM 2366 C CA . SER B 1 74 ? -6.926 19.812 21.359 1 74.94 74 SER B CA 1
ATOM 2367 C C . SER B 1 74 ? -6.68 19.516 22.828 1 74.94 74 SER B C 1
ATOM 2369 O O . SER B 1 74 ? -7.473 18.828 23.484 1 74.94 74 SER B O 1
ATOM 2371 N N . GLY B 1 75 ? -5.555 20.031 23.219 1 75.69 75 GLY B N 1
ATOM 2372 C CA . GLY B 1 75 ? -5.266 20.016 24.641 1 75.69 75 GLY B CA 1
ATOM 2373 C C . GLY B 1 75 ? -4.758 18.656 25.141 1 75.69 75 GLY B C 1
ATOM 2374 O O . GLY B 1 75 ? -4.5 18.484 26.328 1 75.69 75 GLY B O 1
ATOM 2375 N N . LYS B 1 76 ? -4.797 17.688 24.25 1 80.69 76 LYS B N 1
ATOM 2376 C CA . LYS B 1 76 ? -4.324 16.359 24.656 1 80.69 76 LYS B CA 1
ATOM 2377 C C . LYS B 1 76 ? -3.049 15.984 23.922 1 80.69 76 LYS B C 1
ATOM 2379 O O . LYS B 1 76 ? -2.783 16.484 22.828 1 80.69 76 LYS B O 1
ATOM 2384 N N . SER B 1 77 ? -2.303 15.148 24.594 1 89 77 SER B N 1
ATOM 2385 C CA . SER B 1 77 ? -1.132 14.586 23.922 1 89 77 SER B CA 1
ATOM 2386 C C . SER B 1 77 ? -1.535 13.688 22.75 1 89 77 SER B C 1
ATOM 2388 O O . SER B 1 77 ? -2.506 12.938 22.859 1 89 77 SER B O 1
ATOM 2390 N N . PRO B 1 78 ? -0.849 13.742 21.672 1 88.75 78 PRO B N 1
ATOM 2391 C CA . PRO B 1 78 ? -1.148 12.82 20.578 1 88.75 78 PRO B CA 1
ATOM 2392 C C . PRO B 1 78 ? -0.933 11.359 20.953 1 88.75 78 PRO B C 1
ATOM 2394 O O . PRO B 1 78 ? -0.104 11.055 21.812 1 88.75 78 PRO B O 1
ATOM 2397 N N . THR B 1 79 ? -1.759 10.484 20.359 1 85.25 79 THR B N 1
ATOM 2398 C CA . THR B 1 79 ? -1.633 9.062 20.641 1 85.25 79 THR B CA 1
ATOM 2399 C C . THR B 1 79 ? -1.334 8.281 19.359 1 85.25 79 THR B C 1
ATOM 2401 O O . THR B 1 79 ? -1.723 8.695 18.266 1 85.25 79 THR B O 1
ATOM 2404 N N . VAL B 1 80 ? -0.63 7.164 19.547 1 80.31 80 VAL B N 1
ATOM 2405 C CA . VAL B 1 80 ? -0.3 6.301 18.406 1 80.31 80 VAL B CA 1
ATOM 2406 C C . VAL B 1 80 ? -1.558 5.59 17.922 1 80.31 80 VAL B C 1
ATOM 2408 O O . VAL B 1 80 ? -2.359 5.105 18.719 1 80.31 80 VAL B O 1
ATOM 2411 N N . LEU B 1 81 ? -1.75 5.602 16.547 1 71.56 81 LEU B N 1
ATOM 2412 C CA . LEU B 1 81 ? -2.883 4.898 15.961 1 71.56 81 LEU B CA 1
ATOM 2413 C C . LEU B 1 81 ? -2.465 3.52 15.453 1 71.56 81 LEU B C 1
ATOM 2415 O O . LEU B 1 81 ? -1.311 3.318 15.07 1 71.56 81 LEU B O 1
ATOM 2419 N N . PRO B 1 82 ? -3.455 2.615 15.445 1 64.19 82 PRO B N 1
ATOM 2420 C CA . PRO B 1 82 ? -3.16 1.318 14.836 1 64.19 82 PRO B CA 1
ATOM 2421 C C . PRO B 1 82 ? -3.014 1.401 13.32 1 64.19 82 PRO B C 1
ATOM 2423 O O . PRO B 1 82 ? -3.57 2.305 12.688 1 64.19 82 PRO B O 1
ATOM 2426 N N . LEU B 1 83 ? -2.186 0.563 12.727 1 60.81 83 LEU B N 1
ATOM 2427 C CA . LEU B 1 83 ? -1.931 0.505 11.289 1 60.81 83 LEU B CA 1
ATOM 2428 C C . LEU B 1 83 ? -3.238 0.445 10.508 1 60.81 83 LEU B C 1
ATOM 2430 O O . LEU B 1 83 ? -3.309 0.919 9.375 1 60.81 83 LEU B O 1
ATOM 2434 N N . SER B 1 84 ? -4.219 -0.141 11.133 1 56.16 84 SER B N 1
ATOM 2435 C CA . SER B 1 84 ? -5.492 -0.327 10.445 1 56.16 84 SER B CA 1
ATOM 2436 C C . SER B 1 84 ? -6.141 1.012 10.117 1 56.16 84 SER B C 1
ATOM 2438 O O . SER B 1 84 ? -7.027 1.083 9.258 1 56.16 84 SER B O 1
ATOM 2440 N N . LYS B 1 85 ? -5.656 2.018 10.695 1 54.22 85 LYS B N 1
ATOM 2441 C CA . LYS B 1 85 ? -6.281 3.322 10.5 1 54.22 85 LYS B CA 1
ATOM 2442 C C . LYS B 1 85 ? -5.57 4.121 9.414 1 54.22 85 LYS B C 1
ATOM 2444 O O . LYS B 1 85 ? -6.031 5.195 9.023 1 54.22 85 LYS B O 1
ATOM 2449 N N . VAL B 1 86 ? -4.445 3.711 8.922 1 54.78 86 VAL B N 1
ATOM 2450 C CA . VAL B 1 86 ? -3.693 4.449 7.91 1 54.78 86 VAL B CA 1
ATOM 2451 C C . VAL B 1 86 ? -4.426 4.387 6.57 1 54.78 86 VAL B C 1
ATOM 2453 O O . VAL B 1 86 ? -4.758 3.303 6.086 1 54.78 86 VAL B O 1
ATOM 2456 N N . PRO B 1 87 ? -4.824 5.559 5.988 1 54.34 87 PRO B N 1
ATOM 2457 C CA . PRO B 1 87 ? -5.668 5.551 4.789 1 54.34 87 PRO B CA 1
ATOM 2458 C C . PRO B 1 87 ? -4.898 5.164 3.527 1 54.34 87 PRO B C 1
ATOM 2460 O O . PRO B 1 87 ? -4.098 5.953 3.023 1 54.34 87 PRO B O 1
ATOM 2463 N N . PHE B 1 88 ? -4.789 4.012 3.113 1 58.91 88 PHE B N 1
ATOM 2464 C CA . PHE B 1 88 ? -4.332 3.604 1.79 1 58.91 88 PHE B CA 1
ATOM 2465 C C . PHE B 1 88 ? -5.379 3.928 0.731 1 58.91 88 PHE B C 1
ATOM 2467 O O . PHE B 1 88 ? -5.051 4.094 -0.446 1 58.91 88 PHE B O 1
ATOM 2474 N N . SER B 1 89 ? -6.516 4.082 1.152 1 59.12 89 SER B N 1
ATOM 2475 C CA . SER B 1 89 ? -7.648 4.34 0.268 1 59.12 89 SER B CA 1
ATOM 2476 C C . SER B 1 89 ? -7.453 5.637 -0.51 1 59.12 89 SER B C 1
ATOM 2478 O O . SER B 1 89 ? -7.809 5.719 -1.688 1 59.12 89 SER B O 1
ATOM 2480 N N . ASN B 1 90 ? -6.793 6.465 0.147 1 60.22 90 ASN B N 1
ATOM 2481 C CA . ASN B 1 90 ? -6.648 7.773 -0.479 1 60.22 90 ASN B CA 1
ATOM 2482 C C . ASN B 1 90 ? -5.719 7.719 -1.688 1 60.22 90 ASN B C 1
ATOM 2484 O O . ASN B 1 90 ? -5.957 8.391 -2.693 1 60.22 90 ASN B O 1
ATOM 2488 N N . LEU B 1 91 ? -4.859 6.797 -1.646 1 60.97 91 LEU B N 1
ATOM 2489 C CA . LEU B 1 91 ? -3.898 6.715 -2.74 1 60.97 91 LEU B CA 1
ATOM 2490 C C . LEU B 1 91 ? -4.57 6.227 -4.02 1 60.97 91 LEU B C 1
ATOM 2492 O O . LEU B 1 91 ? -4.461 6.863 -5.066 1 60.97 91 LEU B O 1
ATOM 2496 N N . ALA B 1 92 ? -5.18 5.105 -3.893 1 64.44 92 ALA B N 1
ATOM 2497 C CA . ALA B 1 92 ? -5.816 4.527 -5.074 1 64.44 92 ALA B CA 1
ATOM 2498 C C . ALA B 1 92 ? -6.93 5.434 -5.594 1 64.44 92 ALA B C 1
ATOM 2500 O O . ALA B 1 92 ? -7.086 5.602 -6.805 1 64.44 92 ALA B O 1
ATOM 2501 N N . GLN B 1 93 ? -7.637 6.012 -4.688 1 62.72 93 GLN B N 1
ATOM 2502 C CA . GLN B 1 93 ? -8.703 6.926 -5.082 1 62.72 93 GLN B CA 1
ATOM 2503 C C . GLN B 1 93 ? -8.141 8.164 -5.777 1 62.72 93 GLN B C 1
ATOM 2505 O O . GLN B 1 93 ? -8.68 8.609 -6.793 1 62.72 93 GLN B O 1
ATOM 2510 N N . HIS B 1 94 ? -7.137 8.664 -5.266 1 57.91 94 HIS B N 1
ATOM 2511 C CA . HIS B 1 94 ? -6.469 9.812 -5.863 1 57.91 94 HIS B CA 1
ATOM 2512 C C . HIS B 1 94 ? -5.914 9.477 -7.242 1 57.91 94 HIS B C 1
ATOM 2514 O O . HIS B 1 94 ? -6.102 10.234 -8.195 1 57.91 94 HIS B O 1
ATOM 2520 N N . GLY B 1 95 ? -5.227 8.398 -7.332 1 65.19 95 GLY B N 1
ATOM 2521 C CA . GLY B 1 95 ? -4.68 7.977 -8.609 1 65.19 95 GLY B CA 1
ATOM 2522 C C . GLY B 1 95 ? -5.738 7.801 -9.68 1 65.19 95 GLY B C 1
ATOM 2523 O O . GLY B 1 95 ? -5.535 8.195 -10.828 1 65.19 95 GLY B O 1
ATOM 2524 N N . LEU B 1 96 ? -6.863 7.238 -9.281 1 64.38 96 LEU B N 1
ATOM 2525 C CA . LEU B 1 96 ? -7.961 7.047 -10.227 1 64.38 96 LEU B CA 1
ATOM 2526 C C . LEU B 1 96 ? -8.562 8.391 -10.633 1 64.38 96 LEU B C 1
ATOM 2528 O O . LEU B 1 96 ? -8.789 8.641 -11.82 1 64.38 96 LEU B O 1
ATOM 2532 N N . ALA B 1 97 ? -8.773 9.156 -9.656 1 59.22 97 ALA B N 1
ATOM 2533 C CA . ALA B 1 97 ? -9.414 10.445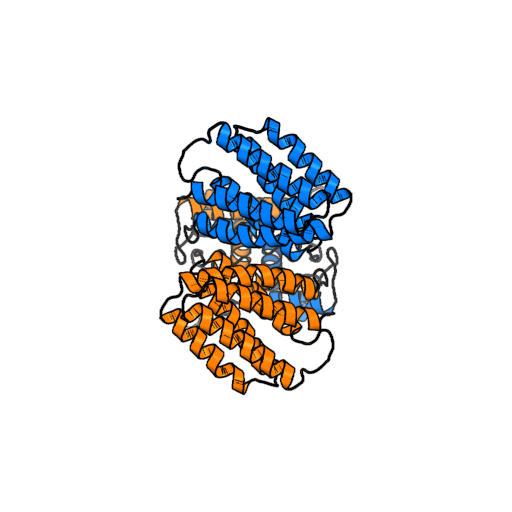 -9.891 1 59.22 97 ALA B CA 1
ATOM 2534 C C . ALA B 1 97 ? -8.547 11.328 -10.781 1 59.22 97 ALA B C 1
ATOM 2536 O O . ALA B 1 97 ? -9.062 12.117 -11.586 1 59.22 97 ALA B O 1
ATOM 2537 N N . THR B 1 98 ? -7.27 11.164 -10.648 1 58.62 98 THR B N 1
ATOM 2538 C CA . THR B 1 98 ? -6.348 11.992 -11.414 1 58.62 98 THR B CA 1
ATOM 2539 C C . THR B 1 98 ? -5.895 11.266 -12.68 1 58.62 98 THR B C 1
ATOM 2541 O O . THR B 1 98 ? -4.973 11.719 -13.367 1 58.62 98 THR B O 1
ATOM 2544 N N . GLN B 1 99 ? -6.496 10.078 -12.891 1 65.5 99 GLN B N 1
ATOM 2545 C CA . GLN B 1 99 ? -6.246 9.266 -14.07 1 65.5 99 GLN B CA 1
ATOM 2546 C C . GLN B 1 99 ? -4.781 8.852 -14.156 1 65.5 99 GLN B C 1
ATOM 2548 O O . GLN B 1 99 ? -4.215 8.773 -15.25 1 65.5 99 GLN B O 1
ATOM 2553 N N . GLN B 1 100 ? -4.227 8.867 -12.992 1 68.75 100 GLN B N 1
ATOM 2554 C CA . GLN B 1 100 ? -2.85 8.383 -12.938 1 68.75 100 GLN B CA 1
ATOM 2555 C C . GLN B 1 100 ? -2.799 6.859 -12.914 1 68.75 100 GLN B C 1
ATOM 2557 O O . GLN B 1 100 ? -1.75 6.266 -13.172 1 68.75 100 GLN B O 1
ATOM 2562 N N . ILE B 1 101 ? -3.861 6.266 -12.539 1 76.5 101 ILE B N 1
ATOM 2563 C CA . ILE B 1 101 ? -3.979 4.812 -12.508 1 76.5 101 ILE B CA 1
ATOM 2564 C C . ILE B 1 101 ? -5.293 4.383 -13.156 1 76.5 101 ILE B C 1
ATOM 2566 O O . ILE B 1 101 ? -6.293 5.102 -13.086 1 76.5 101 ILE B O 1
ATOM 2570 N N . THR B 1 102 ? -5.262 3.271 -13.82 1 79.81 102 THR B N 1
ATOM 2571 C CA . THR B 1 102 ? -6.457 2.727 -14.453 1 79.81 102 THR B CA 1
ATOM 2572 C C . THR B 1 102 ? -7.078 1.637 -13.586 1 79.81 102 THR B C 1
ATOM 2574 O O . THR B 1 102 ? -6.41 1.073 -12.719 1 79.81 102 THR B O 1
ATOM 2577 N N . PRO B 1 103 ? -8.312 1.357 -13.844 1 80.75 103 PRO B N 1
ATOM 2578 C CA . PRO B 1 103 ? -8.945 0.259 -13.109 1 80.75 103 PRO B CA 1
ATOM 2579 C C . PRO B 1 103 ? -8.211 -1.069 -13.289 1 80.75 103 PRO B C 1
ATOM 2581 O O . PRO B 1 103 ? -8.102 -1.847 -12.336 1 80.75 103 PRO B O 1
ATOM 2584 N N . ILE B 1 104 ? -7.668 -1.32 -14.445 1 85.75 104 ILE B N 1
ATOM 2585 C CA . ILE B 1 104 ? -6.957 -2.57 -14.688 1 85.75 104 ILE B CA 1
ATOM 2586 C C . ILE B 1 104 ? -5.684 -2.611 -13.852 1 85.75 104 ILE B C 1
ATOM 2588 O O . ILE B 1 104 ? -5.297 -3.672 -13.352 1 85.75 104 ILE B O 1
ATOM 2592 N N . GLN B 1 105 ? -5.023 -1.529 -13.703 1 86.44 105 GLN B N 1
ATOM 2593 C CA . GLN B 1 105 ? -3.814 -1.465 -12.891 1 86.44 105 GLN B CA 1
ATOM 2594 C C . GLN B 1 105 ? -4.129 -1.696 -11.414 1 86.44 105 GLN B C 1
ATOM 2596 O O . GLN B 1 105 ? -3.324 -2.285 -10.688 1 86.44 105 GLN B O 1
ATOM 2601 N N . ILE B 1 106 ? -5.258 -1.223 -10.961 1 85.38 106 ILE B N 1
ATOM 2602 C CA . ILE B 1 106 ? -5.703 -1.525 -9.602 1 85.38 106 ILE B CA 1
ATOM 2603 C C . ILE B 1 106 ? -5.953 -3.025 -9.469 1 85.38 106 ILE B C 1
ATOM 2605 O O . ILE B 1 106 ? -5.547 -3.641 -8.477 1 85.38 106 ILE B O 1
ATOM 2609 N N . LEU B 1 107 ? -6.574 -3.633 -10.477 1 88.38 107 LEU B N 1
ATOM 2610 C CA . LEU B 1 107 ? -6.867 -5.062 -10.461 1 88.38 107 LEU B CA 1
ATOM 2611 C C . LEU B 1 107 ? -5.582 -5.883 -10.398 1 88.38 107 LEU B C 1
ATOM 2613 O O . LEU B 1 107 ? -5.527 -6.906 -9.719 1 88.38 107 LEU B O 1
ATOM 2617 N N . GLU B 1 108 ? -4.605 -5.434 -11.102 1 90.69 108 GLU B N 1
ATOM 2618 C CA . GLU B 1 108 ? -3.316 -6.121 -11.102 1 90.69 108 GLU B CA 1
ATOM 2619 C C . GLU B 1 108 ? -2.719 -6.168 -9.703 1 90.69 108 GLU B C 1
ATOM 2621 O O . GLU B 1 108 ? -2.18 -7.199 -9.289 1 90.69 108 GLU B O 1
ATOM 2626 N N . VAL B 1 109 ? -2.807 -5.113 -8.992 1 90.56 109 VAL B N 1
ATOM 2627 C CA . VAL B 1 109 ? -2.283 -5.035 -7.633 1 90.56 109 VAL B CA 1
ATOM 2628 C C . VAL B 1 109 ? -3.137 -5.887 -6.699 1 90.56 109 VAL B C 1
ATOM 2630 O O . VAL B 1 109 ? -2.609 -6.684 -5.918 1 90.56 109 VAL B O 1
ATOM 2633 N N . ARG B 1 110 ? -4.406 -5.781 -6.805 1 91.12 110 ARG B N 1
ATOM 2634 C CA . ARG B 1 110 ? -5.316 -6.555 -5.969 1 91.12 110 ARG B CA 1
ATOM 2635 C C . ARG B 1 110 ? -5.121 -8.055 -6.18 1 91.12 110 ARG B C 1
ATOM 2637 O O . ARG B 1 110 ? -5.184 -8.836 -5.23 1 91.12 110 ARG B O 1
ATOM 2644 N N . HIS B 1 111 ? -4.961 -8.414 -7.441 1 92.19 111 HIS B N 1
ATOM 2645 C CA . HIS B 1 111 ? -4.758 -9.82 -7.75 1 92.19 111 HIS B CA 1
ATOM 2646 C C . HIS B 1 111 ? -3.633 -10.414 -6.906 1 92.19 111 HIS B C 1
ATOM 2648 O O . HIS B 1 111 ? -3.814 -11.445 -6.262 1 92.19 111 HIS B O 1
ATOM 2654 N N . SER B 1 112 ? -2.566 -9.742 -6.883 1 93.25 112 SER B N 1
ATOM 2655 C CA . SER B 1 112 ? -1.405 -10.227 -6.145 1 93.25 112 SER B CA 1
ATOM 2656 C C . SER B 1 112 ? -1.677 -10.25 -4.645 1 93.25 112 SER B C 1
ATOM 2658 O O . SER B 1 112 ? -1.403 -11.25 -3.975 1 93.25 112 SER B O 1
ATOM 2660 N N . LEU B 1 113 ? -2.199 -9.227 -4.121 1 93.69 113 LEU B N 1
ATOM 2661 C CA . LEU B 1 113 ? -2.447 -9.102 -2.688 1 93.69 113 LEU B CA 1
ATOM 2662 C C . LEU B 1 113 ? -3.506 -10.102 -2.232 1 93.69 113 LEU B C 1
ATOM 2664 O O . LEU B 1 113 ? -3.35 -10.75 -1.195 1 93.69 113 LEU B O 1
ATOM 2668 N N . ASP B 1 114 ? -4.551 -10.219 -3.02 1 95.19 114 ASP B N 1
ATOM 2669 C CA . ASP B 1 114 ? -5.648 -11.109 -2.646 1 95.19 114 ASP B CA 1
ATOM 2670 C C . ASP B 1 114 ? -5.219 -12.57 -2.719 1 95.19 114 ASP B C 1
ATOM 2672 O O . ASP B 1 114 ? -5.684 -13.398 -1.933 1 95.19 114 ASP B O 1
ATOM 2676 N N . LEU B 1 115 ? -4.332 -12.875 -3.691 1 95.62 115 LEU B N 1
ATOM 2677 C CA . LEU B 1 115 ? -3.785 -14.227 -3.75 1 95.62 115 LEU B CA 1
ATOM 2678 C C . LEU B 1 115 ? -3.029 -14.562 -2.467 1 95.62 115 LEU B C 1
ATOM 2680 O O . LEU B 1 115 ? -3.271 -15.602 -1.854 1 95.62 115 LEU B O 1
ATOM 2684 N N . GLN B 1 116 ? -2.158 -13.695 -2.096 1 95.5 116 GLN B N 1
ATOM 2685 C CA . GLN B 1 116 ? -1.376 -13.898 -0.881 1 95.5 116 GLN B CA 1
ATOM 2686 C C . GLN B 1 116 ? -2.273 -13.938 0.352 1 95.5 116 GLN B C 1
ATOM 2688 O O . GLN B 1 116 ? -2.068 -14.758 1.25 1 95.5 116 GLN B O 1
ATOM 2693 N N . ALA B 1 117 ? -3.225 -13.086 0.388 1 97.44 117 ALA B N 1
ATOM 2694 C CA . ALA B 1 117 ? -4.141 -13.008 1.522 1 97.44 117 ALA B CA 1
ATOM 2695 C C . ALA B 1 117 ? -4.926 -14.312 1.677 1 97.44 117 ALA B C 1
ATOM 2697 O O . ALA B 1 117 ? -5.113 -14.797 2.793 1 97.44 117 ALA B O 1
ATOM 2698 N N . ALA B 1 118 ? -5.383 -14.852 0.548 1 98.19 118 ALA B N 1
ATOM 2699 C CA . ALA B 1 118 ? -6.168 -16.078 0.608 1 98.19 118 ALA B CA 1
ATOM 2700 C C . ALA B 1 118 ? -5.344 -17.234 1.182 1 98.19 118 ALA B C 1
ATOM 2702 O O . ALA B 1 118 ? -5.832 -18 2.01 1 98.19 118 ALA B O 1
ATOM 2703 N N . VAL B 1 119 ? -4.109 -17.312 0.759 1 97.25 119 VAL B N 1
ATOM 2704 C CA . VAL B 1 119 ? -3.213 -18.344 1.242 1 97.25 119 VAL B CA 1
ATOM 2705 C C . VAL B 1 119 ? -2.998 -18.188 2.746 1 97.25 119 VAL B C 1
ATOM 2707 O O . VAL B 1 119 ? -3.207 -19.141 3.512 1 97.25 119 VAL B O 1
ATOM 2710 N N . LEU B 1 120 ? -2.623 -17.016 3.188 1 97.19 120 LEU B N 1
ATOM 2711 C CA . LEU B 1 120 ? -2.33 -16.766 4.594 1 97.19 120 LEU B CA 1
ATOM 2712 C C . LEU B 1 120 ? -3.588 -16.906 5.445 1 97.19 120 LEU B C 1
ATOM 2714 O O . LEU B 1 120 ? -3.529 -17.406 6.57 1 97.19 120 LEU B O 1
ATOM 2718 N N . ALA B 1 121 ? -4.707 -16.422 4.93 1 98.44 121 ALA B N 1
ATOM 2719 C CA . ALA B 1 121 ? -5.965 -16.531 5.66 1 98.44 121 ALA B CA 1
ATOM 2720 C C . ALA B 1 121 ? -6.324 -18 5.91 1 98.44 121 ALA B C 1
ATOM 2722 O O . ALA B 1 121 ? -6.801 -18.344 6.992 1 98.44 121 ALA B O 1
ATOM 2723 N N . ALA B 1 122 ? -6.133 -18.859 4.902 1 98.62 122 ALA B N 1
ATOM 2724 C CA . ALA B 1 122 ? -6.406 -20.281 5.066 1 98.62 122 ALA B CA 1
ATOM 2725 C C . ALA B 1 122 ? -5.535 -20.891 6.164 1 98.62 122 ALA B C 1
ATOM 2727 O O . ALA B 1 122 ? -5.973 -21.781 6.891 1 98.62 122 ALA B O 1
ATOM 2728 N N . GLU B 1 123 ? -4.383 -20.344 6.305 1 97.69 123 GLU B N 1
ATOM 2729 C CA . GLU B 1 123 ? -3.408 -20.891 7.246 1 97.69 123 GLU B CA 1
ATOM 2730 C C . GLU B 1 123 ? -3.629 -20.344 8.656 1 97.69 123 GLU B C 1
ATOM 2732 O O . GLU B 1 123 ? -3.336 -21.016 9.641 1 97.69 123 GLU B O 1
ATOM 2737 N N . HIS B 1 124 ? -4.23 -19.156 8.789 1 97.69 124 HIS B N 1
ATOM 2738 C CA . HIS B 1 124 ? -4.133 -18.469 10.07 1 97.69 124 HIS B CA 1
ATOM 2739 C C . HIS B 1 124 ? -5.512 -18.094 10.602 1 97.69 124 HIS B C 1
ATOM 2741 O O . HIS B 1 124 ? -5.641 -17.641 11.734 1 97.69 124 HIS B O 1
ATOM 2747 N N . ARG B 1 125 ? -6.547 -18.297 9.812 1 97.88 125 ARG B N 1
ATOM 2748 C CA . ARG B 1 125 ? -7.863 -17.797 10.203 1 97.88 125 ARG B CA 1
ATOM 2749 C C . ARG B 1 125 ? -8.266 -18.328 11.57 1 97.88 125 ARG B C 1
ATOM 2751 O O . ARG B 1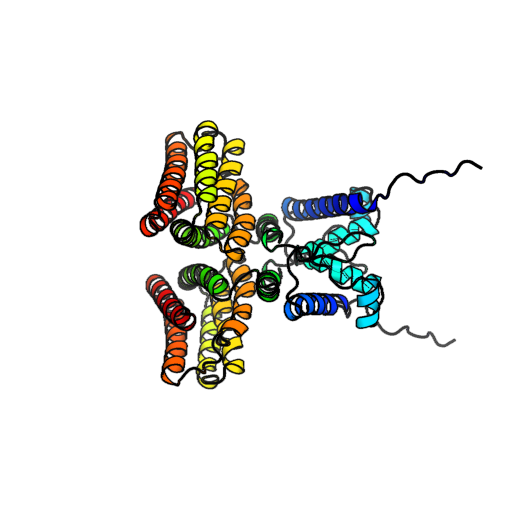 125 ? -7.945 -19.453 11.922 1 97.88 125 ARG B O 1
ATOM 2758 N N . THR B 1 126 ? -9.016 -17.484 12.289 1 97.69 126 THR B N 1
ATOM 2759 C CA . THR B 1 126 ? -9.586 -17.828 13.586 1 97.69 126 THR B CA 1
ATOM 2760 C C . THR B 1 126 ? -11.07 -18.156 13.461 1 97.69 126 THR B C 1
ATOM 2762 O O . THR B 1 126 ? -11.68 -17.906 12.422 1 97.69 126 THR B O 1
ATOM 2765 N N . PRO B 1 127 ? -11.609 -18.672 14.484 1 98.19 127 PRO B N 1
ATOM 2766 C CA . PRO B 1 127 ? -13.055 -18.906 14.461 1 98.19 127 PRO B CA 1
ATOM 2767 C C . PRO B 1 127 ? -13.852 -17.625 14.219 1 98.19 127 PRO B C 1
ATOM 2769 O O . PRO B 1 127 ? -14.859 -17.641 13.508 1 98.19 127 PRO B O 1
ATOM 2772 N N . ALA B 1 128 ? -13.398 -16.547 14.727 1 97.5 128 ALA B N 1
ATOM 2773 C CA . ALA B 1 128 ? -14.062 -15.266 14.5 1 97.5 128 ALA B CA 1
ATOM 2774 C C . ALA B 1 128 ? -13.992 -14.859 13.031 1 97.5 128 ALA B C 1
ATOM 2776 O O . ALA B 1 128 ? -14.953 -14.312 12.484 1 97.5 128 ALA B O 1
ATOM 2777 N N . ASP B 1 129 ? -12.844 -15.133 12.422 1 97.94 129 ASP B N 1
ATOM 2778 C CA . ASP B 1 129 ? -12.695 -14.844 11 1 97.94 129 ASP B CA 1
ATOM 2779 C C . ASP B 1 129 ? -13.656 -15.695 10.172 1 97.94 129 ASP B C 1
ATOM 2781 O O . ASP B 1 129 ? -14.25 -15.203 9.203 1 97.94 129 ASP B O 1
ATOM 2785 N N . ILE B 1 130 ? -13.75 -16.953 10.555 1 98.56 130 ILE B N 1
ATOM 2786 C CA . ILE B 1 130 ? -14.633 -17.891 9.867 1 98.56 130 ILE B CA 1
ATOM 2787 C C . ILE B 1 130 ? -16.078 -17.375 9.945 1 98.56 130 ILE B C 1
ATOM 2789 O O . ILE B 1 130 ? -16.781 -17.328 8.93 1 98.56 130 ILE B O 1
ATOM 2793 N N . ASP B 1 131 ? -16.469 -16.953 11.102 1 98.44 131 ASP B N 1
ATOM 2794 C CA . ASP B 1 131 ? -17.828 -16.422 11.297 1 98.44 131 ASP B CA 1
ATOM 2795 C C . ASP B 1 131 ? -18.062 -15.188 10.438 1 98.44 131 ASP B C 1
ATOM 2797 O O . ASP B 1 131 ? -19.125 -15.047 9.82 1 98.44 131 ASP B O 1
ATOM 2801 N N . ARG B 1 132 ? -17.109 -14.367 10.375 1 98.12 132 ARG B N 1
ATOM 2802 C CA . ARG B 1 132 ? -17.219 -13.133 9.602 1 98.12 132 ARG B CA 1
ATOM 2803 C C . ARG B 1 132 ? -17.344 -13.43 8.109 1 98.12 132 ARG B C 1
ATOM 2805 O O . ARG B 1 132 ? -18.188 -12.844 7.43 1 98.12 132 ARG B O 1
ATOM 2812 N N . LEU B 1 133 ? -16.547 -14.336 7.605 1 98.44 133 LEU B N 1
ATOM 2813 C CA . LEU B 1 133 ? -16.594 -14.703 6.195 1 98.44 133 LEU B CA 1
ATOM 2814 C C . LEU B 1 133 ? -17.953 -15.32 5.844 1 98.44 133 LEU B C 1
ATOM 2816 O O . LEU B 1 133 ? -18.547 -14.961 4.832 1 98.44 133 LEU B O 1
ATOM 2820 N N . ASN B 1 134 ? -18.375 -16.172 6.723 1 98.31 134 ASN B N 1
ATOM 2821 C CA . ASN B 1 134 ? -19.672 -16.797 6.512 1 98.31 134 ASN B CA 1
ATOM 2822 C C . ASN B 1 134 ? -20.797 -15.758 6.484 1 98.31 134 ASN B C 1
ATOM 2824 O O . ASN B 1 134 ? -21.688 -15.82 5.625 1 98.31 134 ASN B O 1
ATOM 2828 N N . ALA B 1 135 ? -20.781 -14.844 7.379 1 98.38 135 ALA B N 1
ATOM 2829 C CA . ALA B 1 135 ? -21.812 -13.82 7.477 1 98.38 135 ALA B CA 1
ATOM 2830 C C . ALA B 1 135 ? -21.859 -12.961 6.215 1 98.38 135 ALA B C 1
ATOM 2832 O O . ALA B 1 135 ? -22.938 -12.648 5.707 1 98.38 135 ALA B O 1
ATOM 2833 N N . ILE B 1 136 ? -20.734 -12.594 5.699 1 97.88 136 ILE B N 1
ATOM 2834 C CA . ILE B 1 136 ? -20.672 -11.742 4.52 1 97.88 136 ILE B CA 1
ATOM 2835 C C . ILE B 1 136 ? -21.172 -12.5 3.299 1 97.88 136 ILE B C 1
ATOM 2837 O O . ILE B 1 136 ? -22.031 -12 2.559 1 97.88 136 ILE B O 1
ATOM 2841 N N . VAL B 1 137 ? -20.688 -13.781 3.123 1 98.06 137 VAL B N 1
ATOM 2842 C CA . VAL B 1 137 ? -21.047 -14.578 1.95 1 98.06 137 VAL B CA 1
ATOM 2843 C C . VAL B 1 137 ? -22.531 -14.883 1.964 1 98.06 137 VAL B C 1
ATOM 2845 O O . VAL B 1 137 ? -23.188 -14.922 0.911 1 98.06 137 VAL B O 1
ATOM 2848 N N . ALA B 1 138 ? -23.094 -15 3.143 1 98.06 138 ALA B N 1
ATOM 2849 C CA . ALA B 1 138 ? -24.516 -15.305 3.293 1 98.06 138 ALA B CA 1
ATOM 2850 C C . ALA B 1 138 ? -25.391 -14.148 2.809 1 98.06 138 ALA B C 1
ATOM 2852 O O . ALA B 1 138 ? -26.547 -14.336 2.441 1 98.06 138 ALA B O 1
ATOM 2853 N N . GLN B 1 139 ? -24.844 -12.969 2.719 1 97.81 139 GLN B N 1
ATOM 2854 C CA . GLN B 1 139 ? -25.609 -11.781 2.332 1 97.81 139 GLN B CA 1
ATOM 2855 C C . GLN B 1 139 ? -25.531 -11.547 0.827 1 97.81 139 GLN B C 1
ATOM 2857 O O . GLN B 1 139 ? -26.328 -10.797 0.269 1 97.81 139 GLN B O 1
ATOM 2862 N N . MET B 1 140 ? -24.641 -12.18 0.131 1 95.75 140 MET B N 1
ATOM 2863 C CA . MET B 1 140 ? -24.312 -11.828 -1.245 1 95.75 140 MET B CA 1
ATOM 2864 C C . MET B 1 140 ? -25.406 -12.25 -2.203 1 95.75 140 MET B C 1
ATOM 2866 O O . MET B 1 140 ? -25.734 -11.531 -3.145 1 95.75 140 MET B O 1
ATOM 2870 N N . PRO B 1 141 ? -26.078 -13.438 -1.91 1 96.88 141 PRO B N 1
ATOM 2871 C CA . PRO B 1 141 ? -27.141 -13.836 -2.836 1 96.88 141 PRO B CA 1
ATOM 2872 C C . PRO B 1 141 ? -28.25 -12.789 -2.963 1 96.88 141 PRO B C 1
ATOM 2874 O O . PRO B 1 141 ? -28.75 -12.547 -4.062 1 96.88 141 PRO B O 1
ATOM 2877 N N . ALA B 1 142 ? -28.5 -12.078 -1.927 1 96.38 142 ALA B N 1
ATOM 2878 C CA . ALA B 1 142 ? -29.594 -11.094 -1.924 1 96.38 142 ALA B CA 1
ATOM 2879 C C . ALA B 1 142 ? -29.188 -9.836 -2.695 1 96.38 142 ALA B C 1
ATOM 2881 O O . ALA B 1 142 ? -30.047 -9.039 -3.084 1 96.38 142 ALA B O 1
ATOM 2882 N N . ALA B 1 143 ? -27.953 -9.664 -2.941 1 92.75 143 ALA B N 1
ATOM 2883 C CA . ALA B 1 143 ? -27.469 -8.438 -3.58 1 92.75 143 ALA B CA 1
ATOM 2884 C C . ALA B 1 143 ? -27.234 -8.656 -5.07 1 92.75 143 ALA B C 1
ATOM 2886 O O . ALA B 1 143 ? -26.906 -7.719 -5.797 1 92.75 143 ALA B O 1
ATOM 2887 N N . LEU B 1 144 ? -27.453 -9.891 -5.57 1 91.06 144 LEU B N 1
ATOM 2888 C CA . LEU B 1 144 ? -27.188 -10.172 -6.977 1 91.06 144 LEU B CA 1
ATOM 2889 C C . LEU B 1 144 ? -28.047 -9.289 -7.879 1 91.06 144 LEU B C 1
ATOM 2891 O O . LEU B 1 144 ? -29.219 -9.031 -7.586 1 91.06 144 LEU B O 1
ATOM 2895 N N . GLY B 1 145 ? -27.391 -8.875 -8.891 1 84.94 145 GLY B N 1
ATOM 2896 C CA . GLY B 1 145 ? -28.109 -8.047 -9.859 1 84.94 145 GLY B CA 1
ATOM 2897 C C . GLY B 1 145 ? -28.109 -6.578 -9.5 1 84.94 145 GLY B C 1
ATOM 2898 O O . GLY B 1 145 ? -28.547 -5.738 -10.289 1 84.94 145 GLY B O 1
ATOM 2899 N N . ASN B 1 146 ? -27.656 -6.262 -8.336 1 86.06 146 ASN B N 1
ATOM 2900 C CA . ASN B 1 146 ? -27.578 -4.895 -7.84 1 86.06 146 ASN B CA 1
ATOM 2901 C C . ASN B 1 146 ? -26.141 -4.512 -7.473 1 86.06 146 ASN B C 1
ATOM 2903 O O . ASN B 1 146 ? -25.688 -4.797 -6.363 1 86.06 146 ASN B O 1
ATOM 2907 N N . VAL B 1 147 ? -25.578 -3.807 -8.32 1 82.56 147 VAL B N 1
ATOM 2908 C CA . VAL B 1 147 ? -24.156 -3.463 -8.172 1 82.56 147 VAL B CA 1
ATOM 2909 C C . VAL B 1 147 ? -23.969 -2.654 -6.891 1 82.56 147 VAL B C 1
ATOM 2911 O O . VAL B 1 147 ? -23 -2.885 -6.145 1 82.56 147 VAL B O 1
ATOM 2914 N N . GLU B 1 148 ? -24.828 -1.762 -6.547 1 82.88 148 GLU B N 1
ATOM 2915 C CA . GLU B 1 148 ? -24.703 -0.883 -5.387 1 82.88 148 GLU B CA 1
ATOM 2916 C C . GLU B 1 148 ? -24.797 -1.673 -4.086 1 82.88 148 GLU B C 1
ATOM 2918 O O . GLU B 1 148 ? -24.156 -1.323 -3.094 1 82.88 148 GLU B O 1
ATOM 2923 N N . ALA B 1 149 ? -25.594 -2.713 -4.199 1 86.81 149 ALA B N 1
ATOM 2924 C CA . ALA B 1 149 ? -25.75 -3.559 -3.02 1 86.81 149 ALA B CA 1
ATOM 2925 C C . ALA B 1 149 ? -24.609 -4.574 -2.918 1 86.81 149 ALA B C 1
ATOM 2927 O O . ALA B 1 149 ? -24.172 -4.918 -1.817 1 86.81 149 ALA B O 1
ATOM 2928 N N . PHE B 1 150 ? -24.078 -5.043 -4.047 1 89.44 150 PHE B N 1
ATOM 2929 C CA . PHE B 1 150 ? -23.094 -6.117 -4.07 1 89.44 150 PHE B CA 1
ATOM 2930 C C . PHE B 1 150 ? -21.703 -5.574 -3.797 1 89.44 150 PHE B C 1
ATOM 2932 O O . PHE B 1 150 ? -20.891 -6.23 -3.135 1 89.44 150 PHE B O 1
ATOM 2939 N N . SER B 1 151 ? -21.391 -4.398 -4.176 1 86.88 151 SER B N 1
ATOM 2940 C CA . SER B 1 151 ? -20.047 -3.836 -4.148 1 86.88 151 SER B CA 1
ATOM 2941 C C . SER B 1 151 ? -19.531 -3.709 -2.719 1 86.88 151 SER B C 1
ATOM 2943 O O . SER B 1 151 ? -18.391 -4.094 -2.426 1 86.88 151 SER B O 1
ATOM 2945 N N . PRO B 1 152 ? -20.375 -3.219 -1.775 1 85.88 152 PRO B N 1
ATOM 2946 C CA . PRO B 1 152 ? -19.891 -3.148 -0.397 1 85.88 152 PRO B CA 1
ATOM 2947 C C . PRO B 1 152 ? -19.625 -4.527 0.206 1 85.88 152 PRO B C 1
ATOM 2949 O O . PRO B 1 152 ? -18.719 -4.68 1.03 1 85.88 152 PRO B O 1
ATOM 2952 N N . LEU B 1 153 ? -20.359 -5.473 -0.193 1 91.62 153 LEU B N 1
ATOM 2953 C CA . LEU B 1 153 ? -20.156 -6.832 0.292 1 91.62 153 LEU B CA 1
ATOM 2954 C C . LEU B 1 153 ? -18.875 -7.43 -0.293 1 91.62 153 LEU B C 1
ATOM 2956 O O . LEU B 1 153 ? -18.141 -8.125 0.404 1 91.62 153 LEU B O 1
ATOM 2960 N N . ASP B 1 154 ? -18.609 -7.152 -1.548 1 92.12 154 ASP B N 1
ATOM 2961 C CA . ASP B 1 154 ? -17.375 -7.582 -2.199 1 92.12 154 ASP B CA 1
ATOM 2962 C C . ASP B 1 154 ? -16.156 -6.996 -1.498 1 92.12 154 ASP B C 1
ATOM 2964 O O . ASP B 1 154 ? -15.203 -7.715 -1.199 1 92.12 154 ASP B O 1
ATOM 2968 N N . ALA B 1 155 ? -16.234 -5.723 -1.249 1 88.5 155 ALA B N 1
ATOM 2969 C CA . ALA B 1 155 ? -15.141 -5.055 -0.541 1 88.5 155 ALA B CA 1
ATOM 2970 C C . ALA B 1 155 ? -14.953 -5.641 0.856 1 88.5 155 ALA B C 1
ATOM 2972 O O . ALA B 1 155 ? -13.828 -5.93 1.271 1 88.5 155 ALA B O 1
ATOM 2973 N N . ALA B 1 156 ? -16.062 -5.852 1.552 1 91.44 156 ALA B N 1
ATOM 2974 C CA . ALA B 1 156 ? -16.016 -6.406 2.902 1 91.44 156 ALA B CA 1
ATOM 2975 C C . ALA B 1 156 ? -15.422 -7.809 2.902 1 91.44 156 ALA B C 1
ATOM 2977 O O . ALA B 1 156 ? -14.703 -8.188 3.832 1 91.44 156 ALA B O 1
ATOM 2978 N N . PHE B 1 157 ? -15.75 -8.555 1.831 1 95.94 157 PHE B N 1
ATOM 2979 C CA . PHE B 1 157 ? -15.227 -9.914 1.707 1 95.94 157 PHE B CA 1
ATOM 2980 C C . PHE B 1 157 ? -13.703 -9.898 1.639 1 95.94 157 PHE B C 1
ATOM 2982 O O . PHE B 1 157 ? -13.039 -10.586 2.418 1 95.94 157 PHE B O 1
ATOM 2989 N N . HIS B 1 158 ? -13.125 -9.102 0.796 1 94.69 158 HIS B N 1
ATOM 2990 C CA . HIS B 1 158 ? -11.68 -9.062 0.63 1 94.69 158 HIS B CA 1
ATOM 2991 C C . HIS B 1 158 ? -11 -8.484 1.864 1 94.69 158 HIS B C 1
ATOM 2993 O O . HIS B 1 158 ? -9.906 -8.922 2.242 1 94.69 158 HIS B O 1
ATOM 2999 N N . GLU B 1 159 ? -11.664 -7.535 2.471 1 90.75 159 GLU B N 1
ATOM 3000 C CA . GLU B 1 159 ? -11.141 -6.988 3.717 1 90.75 159 GLU B CA 1
ATOM 3001 C C . GLU B 1 159 ? -11.117 -8.047 4.816 1 90.75 159 GLU B C 1
ATOM 3003 O O . GLU B 1 159 ? -10.156 -8.133 5.578 1 90.75 159 GLU B O 1
ATOM 3008 N N . ALA B 1 160 ? -12.195 -8.812 4.887 1 96.38 160 ALA B N 1
ATOM 3009 C CA . ALA B 1 160 ? -12.258 -9.883 5.875 1 96.38 160 ALA B CA 1
ATOM 3010 C C . ALA B 1 160 ? -11.172 -10.922 5.621 1 96.38 160 ALA B C 1
ATOM 3012 O O . ALA B 1 160 ? -10.555 -11.43 6.562 1 96.38 160 ALA B O 1
ATOM 3013 N N . VAL B 1 161 ? -10.945 -11.242 4.352 1 97.88 161 VAL B N 1
ATOM 3014 C CA . VAL B 1 161 ? -9.859 -12.148 4.008 1 97.88 161 VAL B CA 1
ATOM 3015 C C . VAL B 1 161 ? -8.523 -11.555 4.449 1 97.88 161 VAL B C 1
ATOM 3017 O O . VAL B 1 161 ? -7.695 -12.25 5.039 1 97.88 161 VAL B O 1
ATOM 3020 N N . GLY B 1 162 ? -8.305 -10.289 4.16 1 95.19 162 GLY B N 1
ATOM 3021 C CA . GLY B 1 162 ? -7.105 -9.602 4.621 1 95.19 162 GLY B CA 1
ATOM 3022 C C . GLY B 1 162 ? -6.91 -9.68 6.121 1 95.19 162 GLY B C 1
ATOM 3023 O O . GLY B 1 162 ? -5.809 -9.969 6.598 1 95.19 162 GLY B O 1
ATOM 3024 N N . GLN B 1 163 ? -7.973 -9.492 6.875 1 92.88 163 GLN B N 1
ATOM 3025 C CA . GLN B 1 163 ? -7.906 -9.555 8.336 1 92.88 163 GLN B CA 1
ATOM 3026 C C . GLN B 1 163 ? -7.57 -10.969 8.805 1 92.88 163 GLN B C 1
ATOM 3028 O O . GLN B 1 163 ? -6.82 -11.148 9.766 1 92.88 163 GLN B O 1
ATOM 3033 N N . ALA B 1 164 ? -8.062 -11.914 8.117 1 97.25 164 ALA B N 1
ATOM 3034 C CA . ALA B 1 164 ? -7.895 -13.312 8.5 1 97.25 164 ALA B CA 1
ATOM 3035 C C . ALA B 1 164 ? -6.449 -13.766 8.312 1 97.25 164 ALA B C 1
ATOM 3037 O O . ALA B 1 164 ? -6.051 -14.812 8.82 1 97.25 164 ALA B O 1
ATOM 3038 N N . THR B 1 165 ? -5.656 -12.992 7.57 1 96.44 165 THR B N 1
ATOM 3039 C CA . THR B 1 165 ? -4.25 -13.328 7.363 1 96.44 165 THR B CA 1
ATOM 3040 C C . THR B 1 165 ? -3.465 -13.195 8.664 1 96.44 165 THR B C 1
ATOM 3042 O O . THR B 1 165 ? -2.352 -13.711 8.781 1 96.44 165 THR B O 1
ATOM 3045 N N . GLN B 1 166 ? -4.039 -12.367 9.539 1 92.94 166 GLN B N 1
ATOM 3046 C CA . GLN B 1 166 ? -3.355 -12 10.773 1 92.94 166 GLN B CA 1
ATOM 3047 C C . GLN B 1 166 ? -2.078 -11.219 10.484 1 92.94 166 GLN B C 1
ATOM 3049 O O . GLN B 1 166 ? -1.144 -11.227 11.289 1 92.94 166 GLN B O 1
ATOM 3054 N N . ASN B 1 167 ? -1.917 -10.664 9.406 1 89.88 167 ASN B N 1
ATOM 3055 C CA . ASN B 1 167 ? -0.879 -9.734 8.984 1 89.88 167 ASN B CA 1
ATOM 3056 C C . ASN B 1 167 ? -1.417 -8.305 8.875 1 89.88 167 ASN B C 1
ATOM 3058 O O . ASN B 1 167 ? -2.057 -7.953 7.887 1 89.88 167 ASN B O 1
ATOM 3062 N N . PRO B 1 168 ? -1.123 -7.527 9.812 1 83.81 168 PRO B N 1
ATOM 3063 C CA . PRO B 1 168 ? -1.734 -6.195 9.867 1 83.81 168 PRO B CA 1
ATOM 3064 C C . PRO B 1 168 ? -1.35 -5.324 8.672 1 83.81 168 PRO B C 1
ATOM 3066 O O . PRO B 1 168 ? -2.141 -4.48 8.242 1 83.81 168 PRO B O 1
ATOM 3069 N N . LEU B 1 169 ? -0.196 -5.496 8.141 1 82.5 169 LEU B N 1
ATOM 3070 C CA . LEU B 1 169 ? 0.221 -4.707 6.988 1 82.5 169 LEU B CA 1
ATOM 3071 C C . LEU B 1 169 ? -0.585 -5.086 5.75 1 82.5 169 LEU B C 1
ATOM 3073 O O . LEU B 1 169 ? -1.104 -4.211 5.051 1 82.5 169 LEU B O 1
ATOM 3077 N N . LEU B 1 170 ? -0.676 -6.391 5.516 1 90.06 170 LEU B N 1
ATOM 3078 C CA . LEU B 1 170 ? -1.459 -6.863 4.379 1 90.06 170 LEU B CA 1
ATOM 3079 C C . LEU B 1 170 ? -2.92 -6.449 4.512 1 90.06 170 LEU B C 1
ATOM 3081 O O . LEU B 1 170 ? -3.529 -5.98 3.549 1 90.06 170 LEU B O 1
ATOM 3085 N N . SER B 1 171 ? -3.463 -6.578 5.707 1 88.31 171 SER B N 1
ATOM 3086 C CA . SER B 1 171 ? -4.84 -6.172 5.98 1 88.31 171 SER B CA 1
ATOM 3087 C C . SER B 1 171 ? -5.043 -4.688 5.703 1 88.31 171 SER B C 1
ATOM 3089 O O . SER B 1 171 ? -6.043 -4.297 5.098 1 88.31 171 SER B O 1
ATOM 3091 N N . ALA B 1 172 ? -4.137 -3.912 6.039 1 80.31 172 ALA B N 1
ATOM 3092 C CA . ALA B 1 172 ? -4.25 -2.469 5.859 1 80.31 172 ALA B CA 1
ATOM 3093 C C . ALA B 1 172 ? -4.234 -2.098 4.379 1 80.31 172 ALA B C 1
ATOM 3095 O O . ALA B 1 172 ? -5.031 -1.271 3.932 1 80.31 172 ALA B O 1
ATOM 3096 N N . ILE B 1 173 ? -3.346 -2.666 3.66 1 84.5 173 ILE B N 1
ATOM 3097 C CA . ILE B 1 173 ? -3.238 -2.35 2.24 1 84.5 173 ILE B CA 1
ATOM 3098 C C . ILE B 1 173 ? -4.512 -2.779 1.517 1 84.5 173 ILE B C 1
ATOM 3100 O O . ILE B 1 173 ? -5.082 -2.01 0.738 1 84.5 173 ILE B O 1
ATOM 3104 N N . ILE B 1 174 ? -4.961 -3.969 1.828 1 88.44 174 ILE B N 1
ATOM 3105 C CA . ILE B 1 174 ? -6.164 -4.488 1.1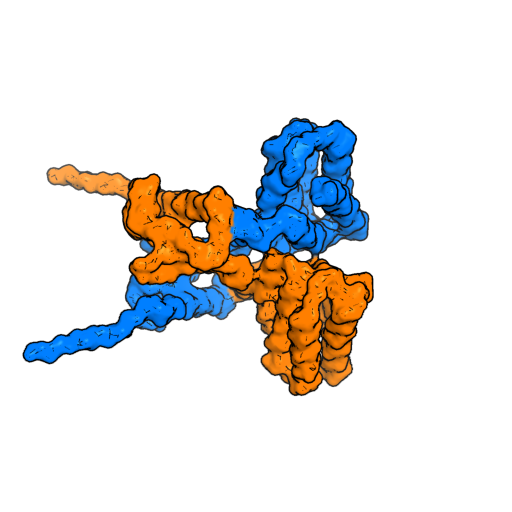85 1 88.44 174 ILE B CA 1
ATOM 3106 C C . ILE B 1 174 ? -7.363 -3.617 1.549 1 88.44 174 ILE B C 1
ATOM 3108 O O . ILE B 1 174 ? -8.18 -3.285 0.688 1 88.44 174 ILE B O 1
ATOM 3112 N N . SER B 1 175 ? -7.543 -3.268 2.748 1 82.25 175 SER B N 1
ATOM 3113 C CA . SER B 1 175 ? -8.648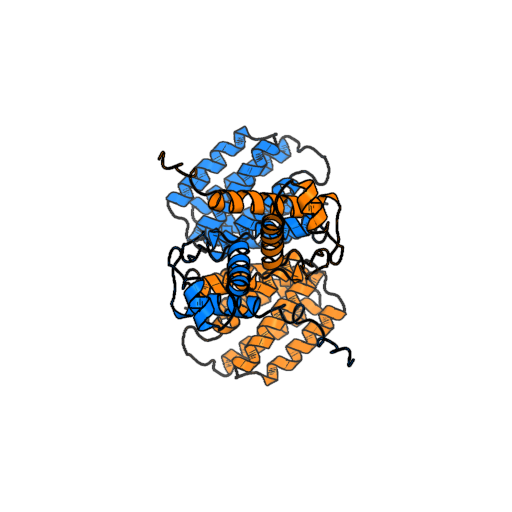 -2.42 3.191 1 82.25 175 SER B CA 1
ATOM 3114 C C . SER B 1 175 ? -8.625 -1.067 2.484 1 82.25 175 SER B C 1
ATOM 3116 O O . SER B 1 175 ? -9.672 -0.455 2.27 1 82.25 175 SER B O 1
ATOM 3118 N N . GLY B 1 176 ? -7.484 -0.658 2.102 1 76.88 176 GLY B N 1
ATOM 3119 C CA . GLY B 1 176 ? -7.355 0.614 1.409 1 76.88 176 GLY B CA 1
ATOM 3120 C C . GLY B 1 176 ? -7.703 0.529 -0.066 1 76.88 176 GLY B C 1
ATOM 3121 O O . GLY B 1 176 ? -8.141 1.513 -0.663 1 76.88 176 GLY B O 1
ATOM 3122 N N . ILE B 1 177 ? -7.594 -0.601 -0.642 1 81.06 177 ILE B N 1
ATOM 3123 C CA . ILE B 1 177 ? -7.734 -0.717 -2.09 1 81.06 177 ILE B CA 1
ATOM 3124 C C . ILE B 1 177 ? -9.078 -1.351 -2.43 1 81.06 177 ILE B C 1
ATOM 3126 O O . ILE B 1 177 ? -9.695 -1.01 -3.443 1 81.06 177 ILE B O 1
ATOM 3130 N N . SER B 1 178 ? -9.594 -2.273 -1.593 1 81.38 178 SER B N 1
ATOM 3131 C CA . SER B 1 178 ? -10.766 -3.094 -1.876 1 81.38 178 SER B CA 1
ATOM 3132 C C . SER B 1 178 ? -11.992 -2.232 -2.17 1 81.38 178 SER B C 1
ATOM 3134 O O . SER B 1 178 ? -12.781 -2.549 -3.062 1 81.38 178 SER B O 1
ATOM 3136 N N . PRO B 1 179 ? -12.172 -1.052 -1.517 1 71.69 179 PRO B N 1
ATOM 3137 C CA . PRO B 1 179 ? -13.375 -0.266 -1.782 1 71.69 179 PRO B CA 1
ATOM 3138 C C . PRO B 1 179 ? -13.289 0.522 -3.088 1 71.69 179 PRO B C 1
ATOM 3140 O O . PRO B 1 179 ? -14.297 1.053 -3.559 1 71.69 179 PRO B O 1
ATOM 3143 N N . ILE B 1 180 ? -12.094 0.66 -3.598 1 67.31 180 ILE B N 1
ATOM 3144 C CA . ILE B 1 180 ? -11.906 1.5 -4.777 1 67.31 180 ILE B CA 1
ATOM 3145 C C . ILE B 1 180 ? -12.555 0.837 -5.992 1 67.31 180 ILE B C 1
ATOM 3147 O O . ILE B 1 180 ? -13.148 1.514 -6.832 1 67.31 180 ILE B O 1
ATOM 3151 N N . LEU B 1 181 ? -12.211 -0.448 -6.309 1 58.56 181 LEU B N 1
ATOM 3152 C CA . LEU B 1 181 ? -12.797 -1.084 -7.484 1 58.56 181 LEU B CA 1
ATOM 3153 C C . LEU B 1 181 ? -14.305 -1.214 -7.336 1 58.56 181 LEU B C 1
ATOM 3155 O O . LEU B 1 181 ? -14.953 -1.893 -8.133 1 58.56 181 LEU B O 1
ATOM 3159 N N . PHE B 1 182 ? -14.852 -0.835 -6.109 1 51.59 182 PHE B N 1
ATOM 3160 C CA . PHE B 1 182 ? -16.297 -0.708 -6.141 1 51.59 182 PHE B CA 1
ATOM 3161 C C . PHE B 1 182 ? -16.75 0.02 -7.402 1 51.59 182 PHE B C 1
ATOM 3163 O O . PHE B 1 182 ? -17.734 -0.376 -8.039 1 51.59 182 PHE B O 1
ATOM 3170 N N . ASP B 1 183 ? -16.078 0.986 -7.59 1 45.47 183 ASP B N 1
ATOM 3171 C CA . ASP B 1 183 ? -16.469 1.782 -8.75 1 45.47 183 ASP B CA 1
ATOM 3172 C C . ASP B 1 183 ? -16 1.121 -10.047 1 45.47 183 ASP B C 1
ATOM 3174 O O . ASP B 1 183 ? -16.547 1.41 -11.117 1 45.47 183 ASP B O 1
ATOM 3178 N N . SER B 1 184 ? -15.031 0.328 -9.867 1 42.19 184 SER B N 1
ATOM 3179 C CA . SER B 1 184 ? -14.602 -0.41 -11.055 1 42.19 184 SER B CA 1
ATOM 3180 C C . SER B 1 184 ? -15.578 -1.535 -11.391 1 42.19 184 SER B C 1
ATOM 3182 O O . SER B 1 184 ? -15.492 -2.137 -12.461 1 42.19 184 SER B O 1
ATOM 3184 N N . THR B 1 185 ? -16.016 -2.23 -10.367 1 42.78 185 THR B N 1
ATOM 3185 C CA . THR B 1 185 ? -17.141 -3.08 -10.742 1 42.78 185 THR B CA 1
ATOM 3186 C C . THR B 1 185 ? -18.188 -2.283 -11.516 1 42.78 185 THR B C 1
ATOM 3188 O O . THR B 1 185 ? -19.109 -2.857 -12.086 1 42.78 185 THR B O 1
ATOM 3191 N N . ARG B 1 186 ? -18.203 -1.145 -11.188 1 44.03 186 ARG B N 1
ATOM 3192 C CA . ARG B 1 186 ? -18.922 -0.352 -12.18 1 44.03 186 ARG B CA 1
ATOM 3193 C C . ARG B 1 186 ? -18.266 -0.46 -13.555 1 44.03 186 ARG B C 1
ATOM 3195 O O . ARG B 1 186 ? -17.047 -0.28 -13.68 1 44.03 186 ARG B O 1
ATOM 3202 N N . SER B 1 187 ? -18.734 -1.356 -14.258 1 40.81 187 SER B N 1
ATOM 3203 C CA . SER B 1 187 ? -18.328 -1.643 -15.633 1 40.81 187 SER B CA 1
ATOM 3204 C C . SER B 1 187 ? -17.672 -0.429 -16.281 1 40.81 187 SER B C 1
ATOM 3206 O O . SER B 1 187 ? -18.219 0.672 -16.25 1 40.81 187 SER B O 1
ATOM 3208 N N . VAL B 1 188 ? -16.25 -0.337 -16.219 1 42.66 188 VAL B N 1
ATOM 3209 C CA . VAL B 1 188 ? -15.766 0.524 -17.297 1 42.66 188 VAL B CA 1
ATOM 3210 C C . VAL B 1 188 ? -16.812 0.597 -18.406 1 42.66 188 VAL B C 1
ATOM 3212 O O . VAL B 1 188 ? -17.016 1.654 -19.016 1 42.66 188 VAL B O 1
ATOM 3215 N N . HIS B 1 189 ? -17.141 -0.635 -18.891 1 43.78 189 HIS B N 1
ATOM 3216 C CA . HIS B 1 189 ? -18.188 -0.618 -19.906 1 43.78 189 HIS B CA 1
ATOM 3217 C C . HIS B 1 189 ? -19.562 -0.77 -19.281 1 43.78 189 HIS B C 1
ATOM 3219 O O . HIS B 1 189 ? -19.734 -1.499 -18.297 1 43.78 189 HIS B O 1
ATOM 3225 N N . SER B 1 190 ? -20.25 0.266 -19.016 1 48.06 190 SER B N 1
ATOM 3226 C CA . SER B 1 190 ? -21.688 0.402 -18.766 1 48.06 190 SER B CA 1
ATOM 3227 C C . SER B 1 190 ? -22.406 -0.934 -18.938 1 48.06 190 SER B C 1
ATOM 3229 O O . SER B 1 190 ? -23.641 -0.979 -19.016 1 48.06 190 SER B O 1
ATOM 3231 N N . HIS B 1 191 ? -21.609 -2.084 -19.188 1 56.53 191 HIS B N 1
ATOM 3232 C CA . HIS B 1 191 ? -22.438 -3.238 -19.5 1 56.53 191 HIS B CA 1
ATOM 3233 C C . HIS B 1 191 ? -22.875 -3.955 -18.219 1 56.53 191 HIS B C 1
ATOM 3235 O O . HIS B 1 191 ? -22.062 -4.258 -17.359 1 56.53 191 HIS B O 1
ATOM 3241 N N . THR B 1 192 ? -24.094 -4.016 -17.984 1 64.69 192 THR B N 1
ATOM 3242 C CA . THR B 1 192 ? -24.797 -4.727 -16.938 1 64.69 192 THR B CA 1
ATOM 3243 C C . THR B 1 192 ? -24.516 -6.223 -17 1 64.69 192 THR B C 1
ATOM 3245 O O . THR B 1 192 ? -24.531 -6.816 -18.078 1 64.69 192 THR B O 1
ATOM 3248 N N . ARG B 1 193 ? -24.062 -6.879 -15.945 1 78.12 193 ARG B N 1
ATOM 3249 C CA . ARG B 1 193 ? -23.875 -8.32 -15.836 1 78.12 193 ARG B CA 1
ATOM 3250 C C . ARG B 1 193 ? -25.188 -9.055 -16.078 1 78.12 193 ARG B C 1
ATOM 3252 O O . ARG B 1 193 ? -26.25 -8.609 -15.633 1 78.12 193 ARG B O 1
ATOM 3259 N N . ASN B 1 194 ? -25.031 -10.109 -16.922 1 84.19 194 ASN B N 1
ATOM 3260 C CA . ASN B 1 194 ? -26.188 -10.992 -17.016 1 84.19 194 ASN B CA 1
ATOM 3261 C C . ASN B 1 194 ? -26.25 -11.969 -15.844 1 84.19 194 ASN B C 1
ATOM 3263 O O . ASN B 1 194 ? -25.375 -11.953 -14.977 1 84.19 194 ASN B O 1
ATOM 3267 N N . GLN B 1 195 ? -27.297 -12.766 -15.812 1 88.81 195 GLN B N 1
ATOM 3268 C CA . GLN B 1 195 ? -27.531 -13.641 -14.664 1 88.81 195 GLN B CA 1
ATOM 3269 C C . GLN B 1 195 ? -26.391 -14.641 -14.5 1 88.81 195 GLN B C 1
ATOM 3271 O O . GLN B 1 195 ? -25.938 -14.906 -13.383 1 88.81 195 GLN B O 1
ATOM 3276 N N . GLN B 1 196 ? -25.875 -15.164 -15.586 1 89.25 196 GLN B N 1
ATOM 3277 C CA . GLN B 1 196 ? -24.797 -16.141 -15.539 1 89.25 196 GLN B CA 1
ATOM 3278 C C . GLN B 1 196 ? -23.516 -15.523 -14.969 1 89.25 196 GLN B C 1
ATOM 3280 O O . GLN B 1 196 ? -22.812 -16.156 -14.195 1 89.25 196 GLN B O 1
ATOM 3285 N N . GLU B 1 197 ? -23.297 -14.336 -15.336 1 86.5 197 GLU B N 1
ATOM 3286 C CA . GLU B 1 197 ? -22.125 -13.625 -14.836 1 86.5 197 GLU B CA 1
ATOM 3287 C C . GLU B 1 197 ? -22.234 -13.359 -13.336 1 86.5 197 GLU B C 1
ATOM 3289 O O . GLU B 1 197 ? -21.266 -13.516 -12.594 1 86.5 197 GLU B O 1
ATOM 3294 N N . TRP B 1 198 ? -23.406 -13.039 -12.914 1 88.5 198 TRP B N 1
ATOM 3295 C CA . TRP B 1 198 ? -23.656 -12.812 -11.492 1 88.5 198 TRP B CA 1
ATOM 3296 C C . TRP B 1 198 ? -23.469 -14.102 -10.695 1 88.5 198 TRP B C 1
ATOM 3298 O O . TRP B 1 198 ? -22.859 -14.094 -9.625 1 88.5 198 TRP B O 1
ATOM 3308 N N . ASP B 1 199 ? -23.969 -15.156 -11.25 1 91.62 199 ASP B N 1
ATOM 3309 C CA . ASP B 1 199 ? -23.844 -16.453 -10.586 1 91.62 199 ASP B CA 1
ATOM 3310 C C . ASP B 1 199 ? -22.375 -16.844 -10.43 1 91.62 199 ASP B C 1
ATOM 3312 O O . ASP B 1 199 ? -21.969 -17.375 -9.391 1 91.62 199 ASP B O 1
ATOM 3316 N N . SER B 1 200 ? -21.625 -16.562 -11.438 1 91.56 200 SER B N 1
ATOM 3317 C CA . SER B 1 200 ? -20.203 -16.891 -11.414 1 91.56 200 SER B CA 1
ATOM 3318 C C . SER B 1 200 ? -19.469 -16.078 -10.352 1 91.56 200 SER B C 1
ATOM 3320 O O . SER B 1 200 ? -18.609 -16.609 -9.633 1 91.56 200 SER B O 1
ATOM 3322 N N . VAL B 1 201 ? -19.828 -14.828 -10.297 1 90 201 VAL B N 1
ATOM 3323 C CA . VAL B 1 201 ? -19.203 -13.953 -9.312 1 90 201 VAL B CA 1
ATOM 3324 C C . VAL B 1 201 ? -19.516 -14.461 -7.902 1 90 201 VAL B C 1
ATOM 3326 O O . VAL B 1 201 ? -18.609 -14.547 -7.055 1 90 201 VAL B O 1
ATOM 3329 N N . LEU B 1 202 ? -20.75 -14.797 -7.668 1 94.25 202 LEU B N 1
ATOM 3330 C CA . LEU B 1 202 ? -21.172 -15.297 -6.363 1 94.25 202 LEU B CA 1
ATOM 3331 C C . LEU B 1 202 ? -20.469 -16.609 -6.031 1 94.25 202 LEU B C 1
ATOM 3333 O O . LEU B 1 202 ? -19.922 -16.766 -4.941 1 94.25 202 LEU B O 1
ATOM 3337 N N . LEU B 1 203 ? -20.453 -17.5 -6.961 1 95.69 203 LEU B N 1
ATOM 3338 C CA . LEU B 1 203 ? -19.859 -18.828 -6.754 1 95.69 203 LEU B CA 1
ATOM 3339 C C . LEU B 1 203 ? -18.359 -18.703 -6.457 1 95.69 203 LEU B C 1
ATOM 3341 O O . LEU B 1 203 ? -17.828 -19.438 -5.617 1 95.69 203 LEU B O 1
ATOM 3345 N N . ASN B 1 204 ? -17.703 -17.859 -7.133 1 95.25 204 ASN B N 1
ATOM 3346 C CA . ASN B 1 204 ? -16.281 -17.625 -6.895 1 95.25 204 ASN B CA 1
ATOM 3347 C C . ASN B 1 204 ? -16.016 -17.203 -5.449 1 95.25 204 ASN B C 1
ATOM 3349 O O . ASN B 1 204 ? -15.148 -17.766 -4.785 1 95.25 204 ASN B O 1
ATOM 3353 N N . HIS B 1 205 ? -16.797 -16.281 -4.918 1 96.25 205 HIS B N 1
ATOM 3354 C CA . HIS B 1 205 ? -16.609 -15.82 -3.549 1 96.25 205 HIS B CA 1
ATOM 3355 C C . HIS B 1 205 ? -16.938 -16.922 -2.549 1 96.25 205 HIS B C 1
ATOM 3357 O O . HIS B 1 205 ? -16.219 -17.109 -1.566 1 96.25 205 HIS B O 1
ATOM 3363 N N . GLN B 1 206 ? -17.984 -17.656 -2.842 1 97.88 206 GLN B N 1
ATOM 3364 C CA . GLN B 1 206 ? -18.359 -18.766 -1.971 1 97.88 206 GLN B CA 1
ATOM 3365 C C . GLN B 1 206 ? -17.266 -19.828 -1.933 1 97.88 206 GLN B C 1
ATOM 3367 O O . GLN B 1 206 ? -16.922 -20.328 -0.862 1 97.88 206 GLN B O 1
ATOM 3372 N N . ASN B 1 207 ? -16.703 -20.125 -3.057 1 98.44 207 ASN B N 1
ATOM 3373 C CA . ASN B 1 207 ? -15.672 -21.141 -3.15 1 98.44 207 ASN B CA 1
ATOM 3374 C C . ASN B 1 207 ? -14.383 -20.688 -2.457 1 98.44 207 ASN B C 1
ATOM 3376 O O . ASN B 1 207 ? -13.727 -21.484 -1.782 1 98.44 207 ASN B O 1
ATOM 3380 N N . ILE B 1 208 ? -14.016 -19.469 -2.623 1 98.5 208 ILE B N 1
ATOM 3381 C CA . ILE B 1 208 ? -12.836 -18.938 -1.959 1 98.5 208 ILE B CA 1
ATOM 3382 C C . ILE B 1 208 ? -13.016 -19 -0.445 1 98.5 208 ILE B C 1
ATOM 3384 O O . ILE B 1 208 ? -12.133 -19.469 0.274 1 98.5 208 ILE B O 1
ATOM 3388 N N . ALA B 1 209 ? -14.219 -18.562 0.017 1 98.69 209 ALA B N 1
ATOM 3389 C CA . ALA B 1 209 ? -14.508 -18.609 1.448 1 98.69 209 ALA B CA 1
ATOM 3390 C C . ALA B 1 209 ? -14.406 -20.031 1.983 1 98.69 209 ALA B C 1
ATOM 3392 O O . ALA B 1 209 ? -13.773 -20.266 3.016 1 98.69 209 ALA B O 1
ATOM 3393 N N . ALA B 1 210 ? -14.953 -20.938 1.258 1 98.75 210 ALA B N 1
ATOM 3394 C CA . ALA B 1 210 ? -14.938 -22.328 1.686 1 98.75 210 ALA B CA 1
ATOM 3395 C C . ALA B 1 210 ? -13.516 -22.875 1.768 1 98.75 210 ALA B C 1
ATOM 3397 O O . ALA B 1 210 ? -13.164 -23.578 2.717 1 98.75 210 ALA B O 1
ATOM 3398 N N . ALA B 1 211 ? -12.719 -22.547 0.784 1 98.81 211 ALA B N 1
ATOM 3399 C CA . ALA B 1 211 ? -11.328 -23 0.778 1 98.81 211 ALA B CA 1
ATOM 3400 C C . ALA B 1 211 ? -10.57 -22.438 1.976 1 98.81 211 ALA B C 1
ATOM 3402 O O . ALA B 1 211 ? -9.797 -23.156 2.617 1 98.81 211 ALA B O 1
ATOM 3403 N N . ILE B 1 212 ? -10.781 -21.172 2.314 1 98.81 212 ILE B N 1
ATOM 3404 C CA . ILE B 1 212 ? -10.125 -20.531 3.443 1 98.81 212 ILE B CA 1
ATOM 3405 C C . ILE B 1 212 ? -10.602 -21.156 4.75 1 98.81 212 ILE B C 1
ATOM 3407 O O . ILE B 1 212 ? -9.789 -21.531 5.602 1 98.81 212 ILE B O 1
ATOM 3411 N N . ILE B 1 213 ? -11.898 -21.328 4.906 1 98.56 213 ILE B N 1
ATOM 3412 C CA . ILE B 1 213 ? -12.516 -21.859 6.121 1 98.56 213 ILE B CA 1
ATOM 3413 C C . ILE B 1 213 ? -12.023 -23.281 6.363 1 98.56 213 ILE B C 1
ATOM 3415 O O . ILE B 1 213 ? -11.75 -23.672 7.504 1 98.56 213 ILE B O 1
ATOM 3419 N N . ASN B 1 214 ? -11.797 -24 5.297 1 98.38 214 ASN B N 1
ATOM 3420 C CA . ASN B 1 214 ? -11.367 -25.391 5.395 1 98.38 214 ASN B CA 1
ATOM 3421 C C . ASN B 1 214 ? -9.852 -25.516 5.508 1 98.38 214 ASN B C 1
ATOM 3423 O O . ASN B 1 214 ? -9.305 -26.609 5.559 1 98.38 214 ASN B O 1
ATOM 3427 N N . GLY B 1 215 ? -9.195 -24.453 5.438 1 98.19 215 GLY B N 1
ATOM 3428 C CA . GLY B 1 215 ? -7.754 -24.438 5.617 1 98.19 215 GLY B CA 1
ATOM 3429 C C . GLY B 1 215 ? -6.992 -24.953 4.414 1 98.19 215 GLY B C 1
ATOM 3430 O O . GLY B 1 215 ? -5.875 -25.469 4.547 1 98.19 215 GLY B O 1
ATOM 3431 N N . ASN B 1 216 ? -7.59 -24.906 3.281 1 98.38 216 ASN B N 1
ATOM 3432 C CA . ASN B 1 216 ? -6.965 -25.375 2.049 1 98.38 216 ASN B CA 1
ATOM 3433 C C . ASN B 1 216 ? -6.312 -24.234 1.28 1 98.38 216 ASN B C 1
ATOM 3435 O O . ASN B 1 216 ? -6.898 -23.703 0.338 1 98.38 216 ASN B O 1
ATOM 3439 N N . ALA B 1 217 ? -5.094 -23.969 1.576 1 97.81 217 ALA B N 1
ATOM 3440 C CA . ALA B 1 217 ? -4.371 -22.812 1.038 1 97.81 217 ALA B CA 1
ATOM 3441 C C . ALA B 1 217 ? -4.188 -22.938 -0.472 1 97.81 217 ALA B C 1
ATOM 3443 O O . ALA B 1 217 ? -4.348 -21.969 -1.204 1 97.81 217 ALA B O 1
ATOM 3444 N N . SER B 1 218 ? -3.883 -24.109 -0.922 1 97.5 218 SER B N 1
ATOM 3445 C CA . SER B 1 218 ? -3.66 -24.312 -2.35 1 97.5 218 SER B CA 1
ATOM 3446 C C . SER B 1 218 ? -4.934 -24.062 -3.148 1 97.5 218 SER B C 1
ATOM 3448 O O . SER B 1 218 ? -4.898 -23.406 -4.191 1 97.5 218 SER B O 1
ATOM 3450 N N . ALA B 1 219 ? -6 -24.578 -2.672 1 98.12 219 ALA B N 1
ATOM 3451 C CA . ALA B 1 219 ? -7.277 -24.344 -3.336 1 98.12 219 ALA B CA 1
ATOM 3452 C C . ALA B 1 219 ? -7.652 -22.859 -3.295 1 98.12 219 ALA B C 1
ATOM 3454 O O . ALA B 1 219 ? -8.148 -22.312 -4.281 1 98.12 219 ALA B O 1
ATOM 3455 N N . ALA B 1 220 ? -7.43 -22.219 -2.158 1 98.38 220 ALA B N 1
ATOM 3456 C CA . ALA B 1 220 ? -7.746 -20.797 -2.02 1 98.38 220 ALA B CA 1
ATOM 3457 C C . ALA B 1 220 ? -6.996 -19.969 -3.053 1 98.38 220 ALA B C 1
ATOM 3459 O O . ALA B 1 220 ? -7.582 -19.094 -3.713 1 98.38 220 ALA B O 1
ATOM 3460 N N . ARG B 1 221 ? -5.754 -20.25 -3.195 1 96.5 221 ARG B N 1
ATOM 3461 C CA . ARG B 1 221 ? -4.934 -19.547 -4.176 1 96.5 221 ARG B CA 1
ATOM 3462 C C . ARG B 1 221 ? -5.5 -19.719 -5.582 1 96.5 221 ARG B C 1
ATOM 3464 O O . ARG B 1 221 ? -5.656 -18.734 -6.309 1 96.5 221 ARG B O 1
ATOM 3471 N N . ARG B 1 222 ? -5.758 -20.922 -5.957 1 96.62 222 ARG B N 1
ATOM 3472 C CA . ARG B 1 222 ? -6.262 -21.234 -7.293 1 96.62 222 ARG B CA 1
ATOM 3473 C C . ARG B 1 222 ? -7.59 -20.531 -7.551 1 96.62 222 ARG B C 1
ATOM 3475 O O . ARG B 1 222 ? -7.816 -20 -8.641 1 96.62 222 ARG B O 1
ATOM 3482 N N . LEU B 1 223 ? -8.438 -20.547 -6.602 1 97.19 223 LEU B N 1
ATOM 3483 C CA . LEU B 1 223 ? -9.773 -19.984 -6.758 1 97.19 223 LEU B CA 1
ATOM 3484 C C . LEU B 1 223 ? -9.711 -18.453 -6.875 1 97.19 223 LEU B C 1
ATOM 3486 O O . LEU B 1 223 ? -10.484 -17.859 -7.617 1 97.19 223 LEU B O 1
ATOM 3490 N N . VAL B 1 224 ? -8.781 -17.797 -6.168 1 96.44 224 VAL B N 1
ATOM 3491 C CA . VAL B 1 224 ? -8.594 -16.359 -6.328 1 96.44 224 VAL B CA 1
ATOM 3492 C C . VAL B 1 224 ? -8.07 -16.062 -7.734 1 96.44 224 VAL B C 1
ATOM 3494 O O . VAL B 1 224 ? -8.492 -15.094 -8.367 1 96.44 224 VAL B O 1
ATOM 3497 N N . ASP B 1 225 ? -7.176 -16.891 -8.18 1 93.5 225 ASP B N 1
ATOM 3498 C CA . ASP B 1 225 ? -6.676 -16.719 -9.539 1 93.5 225 ASP B CA 1
ATOM 3499 C C . ASP B 1 225 ? -7.812 -16.781 -10.555 1 93.5 225 ASP B C 1
ATOM 3501 O O . ASP B 1 225 ? -7.898 -15.93 -11.445 1 93.5 225 ASP B O 1
ATOM 3505 N N . ILE B 1 226 ? -8.719 -17.75 -10.438 1 92.5 226 ILE B N 1
ATOM 3506 C CA . ILE B 1 226 ? -9.867 -17.891 -11.32 1 92.5 226 ILE B CA 1
ATOM 3507 C C . ILE B 1 226 ? -10.75 -16.656 -11.234 1 92.5 226 ILE B C 1
ATOM 3509 O O . ILE B 1 226 ? -11.195 -16.125 -12.266 1 92.5 226 ILE B O 1
ATOM 3513 N N . HIS B 1 227 ? -10.992 -16.172 -10.016 1 91.94 227 HIS B N 1
ATOM 3514 C CA . HIS B 1 227 ? -11.805 -14.992 -9.766 1 91.94 227 HIS B CA 1
ATOM 3515 C C . HIS B 1 227 ? -11.273 -13.781 -10.531 1 91.94 227 HIS B C 1
ATOM 3517 O O . HIS B 1 227 ? -12.047 -13.039 -11.148 1 91.94 227 HIS B O 1
ATOM 3523 N N . TYR B 1 228 ? -9.969 -13.609 -10.578 1 90.12 228 TYR B N 1
ATOM 3524 C CA . TYR B 1 228 ? -9.391 -12.414 -11.188 1 90.12 228 TYR B CA 1
ATOM 3525 C C . TYR B 1 228 ? -9.242 -12.594 -12.695 1 90.12 228 TYR B C 1
ATOM 3527 O O . TYR B 1 228 ? -9.336 -11.625 -13.453 1 90.12 228 TYR B O 1
ATOM 3535 N N . VAL B 1 229 ? -9.039 -13.82 -13.164 1 86.06 229 VAL B N 1
ATOM 3536 C CA . VAL B 1 229 ? -9.039 -14.07 -14.602 1 86.06 229 VAL B CA 1
ATOM 3537 C C . VAL B 1 229 ? -10.391 -13.68 -15.188 1 86.06 229 VAL B C 1
ATOM 3539 O O . VAL B 1 229 ? -10.461 -13.047 -16.25 1 86.06 229 VAL B O 1
ATOM 3542 N N . ASP B 1 230 ? -11.445 -13.992 -14.445 1 82.5 230 ASP B N 1
ATOM 3543 C CA . ASP B 1 230 ? -12.789 -13.625 -14.875 1 82.5 230 ASP B CA 1
ATOM 3544 C C . ASP B 1 230 ? -12.969 -12.109 -14.852 1 82.5 230 ASP B C 1
ATOM 3546 O O . ASP B 1 230 ? -13.633 -11.547 -15.727 1 82.5 230 ASP B O 1
ATOM 3550 N N . ALA B 1 231 ? -12.445 -11.484 -13.891 1 81.75 231 ALA B N 1
ATOM 3551 C CA . ALA B 1 231 ? -12.57 -10.039 -13.758 1 81.75 231 ALA B CA 1
ATOM 3552 C C . ALA B 1 231 ? -11.844 -9.32 -14.891 1 81.75 231 ALA B C 1
ATOM 3554 O O . ALA B 1 231 ? -12.328 -8.305 -15.406 1 81.75 231 ALA B O 1
ATOM 3555 N N . TYR B 1 232 ? -10.68 -9.828 -15.32 1 80.12 232 TYR B N 1
ATOM 3556 C CA . TYR B 1 232 ? -9.906 -9.219 -16.406 1 80.12 232 TYR B CA 1
ATOM 3557 C C . TYR B 1 232 ? -10.68 -9.258 -17.719 1 80.12 232 TYR B C 1
ATOM 3559 O O . TYR B 1 232 ? -10.586 -8.336 -18.531 1 80.12 232 TYR B O 1
ATOM 3567 N N . LYS B 1 233 ? -11.445 -10.32 -17.875 1 77.19 233 LYS B N 1
ATOM 3568 C CA . LYS B 1 233 ? -12.203 -10.484 -19.109 1 77.19 233 LYS B CA 1
ATOM 3569 C C . LYS B 1 233 ? -13.219 -9.359 -19.281 1 77.19 233 LYS B C 1
ATOM 3571 O O . LYS B 1 233 ? -13.617 -9.039 -20.406 1 77.19 233 LYS B O 1
ATOM 3576 N N . ARG B 1 234 ? -13.562 -8.727 -18.219 1 72.69 234 ARG B N 1
ATOM 3577 C CA . ARG B 1 234 ? -14.555 -7.66 -18.281 1 72.69 234 ARG B CA 1
ATOM 3578 C C . ARG B 1 234 ? -13.922 -6.348 -18.719 1 72.69 234 ARG B C 1
ATOM 3580 O O . ARG B 1 234 ? -14.617 -5.41 -19.109 1 72.69 234 ARG B O 1
ATOM 3587 N N . TYR B 1 235 ? -12.648 -6.254 -18.609 1 69.31 235 TYR B N 1
ATOM 3588 C CA . TYR B 1 235 ? -11.953 -5.031 -19 1 69.31 235 TYR B CA 1
ATOM 3589 C C . TYR B 1 235 ? -11.344 -5.168 -20.391 1 69.31 235 TYR B C 1
ATOM 3591 O O . TYR B 1 235 ? -10.844 -4.191 -20.953 1 69.31 235 TYR B O 1
ATOM 3599 N N . ASP B 1 236 ? -11.289 -6.355 -20.906 1 57.47 236 ASP B N 1
ATOM 3600 C CA . ASP B 1 236 ? -10.875 -6.551 -22.297 1 57.47 236 ASP B CA 1
ATOM 3601 C C . ASP B 1 236 ? -11.984 -6.133 -23.266 1 57.47 236 ASP B C 1
ATOM 3603 O O . ASP B 1 236 ? -13.172 -6.309 -22.969 1 57.47 236 ASP B O 1
#

Sequence (472 aa):
MTSKKTPPNLQLQQVRISDQIADHIVRYIAEHKLEPGQSLPSEGELTRLFGVSRPTVREATNALAGRGLIAVSSGKSPTVLPLSKVPFSNLAQHGLATQQITPIQILEVRHSLDLQAAVLAAEHRTPADIDRLNAIVAQMPAALGNVEAFSPLDAAFHEAVGQATQNPLLSAIISGISPILFDSTRSVHSHTRNQQEWDSVLLNHQNIAAAIINGNASAARRLVDIHYVDAYKRYDMTSKKTPPNLQLQQVRISDQIADHIVRYIAEHKLEPGQSLPSEGELTRLFGVSRPTVREATNALAGRGLIAVSSGKSPTVLPLSKVPFSNLAQHGLATQQITPIQILEVRHSLDLQAAVLAAEHRTPADIDRLNAIVAQMPAALGNVEAFSPLDAAFHEAVGQATQNPLLSAIISGISPILFDSTRSVHSHTRNQQEWDSVLLNHQNIAAAIINGNASAARRLVDIHYVDAYKRYD

Organism: Herbaspirillum seropedicae (strain SmR1) (NCBI:txid757424)

InterPro domains:
  IPR000524 Transcription regulator HTH, GntR [PF00392] (18-77)
  IPR000524 Transcription regulator HTH, GntR [PR00035] (40-54)
  IPR000524 Transcription regulator HTH, GntR [PR00035] (54-70)
  IPR000524 Transcription regulator HTH, GntR [PS50949] (15-83)
  IPR000524 Transcription regulator HTH, GntR [SM00345] (21-80)
  IPR000524 Transcription regulator HTH, GntR [cd07377] (17-76)
  IPR008920 Transcription regulator FadR/GntR, C-terminal [G3DSA:1.20.120.530] (88-236)
  IPR008920 Transcription regulator FadR/GntR, C-terminal [SSF48008] (104-235)
  IPR011711 GntR, C-terminal [PF07729] (105-228)
  IPR011711 GntR, C-terminal [SM00895] (105-230)
  IPR036388 Winged helix-like DNA-binding domain superfamily [G3DSA:1.10.10.10] (9-80)
  IPR036390 Winged helix DNA-binding domain superfamily [SSF46785] (14-84)

pLDDT: mean 79.69, std 17.81, range [27.64, 98.81]

Foldseek 3Di:
DDPPPPPDDQVVVCCHLLQVLLVVQVVVCVVVVADFPDFDDALVVSCVVSVHDSVSPVSNVVVCVQQVQWDDDPPGGIGGHALLRGALQCVVQVCVVVVVDDLVRLLVVCLVLLLVLLLLLLAQADPVLLVQLVVLLVCQVVCQQPLVSNLVSQLSNSLSSQVSSVDSVSSNNSNNSSNVCSCVVVQPPVDRDDPVLSVLLSVLSVQLSVCSSNSNSVSNSVSSVVNSVSVVVSVD/DDPPPPPDDCVVVLVVVLQVLLVVQVVVCVVVVADFPDFDDALVVSCVVSVHDSVSPVSNVVVCVQQVQWDDDPPGGIGGHALLRGALQCVVQVCVVVVVDDLVRLLVVCLVLLLVLLLLLLAQADPVLLVQLVVLLVCQVVCQQPLVSNLVSQLSNSLSSQVSSVDSVSSNNSNNSSNVCSCVVVQPPVDRDDPVRSVLLSVLSVQLSVCSSNSNSVSNSVSSVVNSVSVVVSVD

Solvent-accessible surface area (backbone atoms only — not comparable to full-atom values): 24172 Å² total; per-residue (Å²): 134,82,78,76,74,74,73,88,82,69,66,72,68,39,90,7,72,25,56,57,47,36,52,47,50,54,46,49,35,27,76,67,50,43,39,64,70,36,71,47,74,32,65,68,53,49,18,64,74,68,71,47,53,62,68,44,47,47,52,16,52,41,19,38,28,47,42,22,48,29,45,78,49,90,98,46,50,30,20,33,41,49,63,74,57,30,69,40,34,56,54,56,48,47,27,45,26,33,64,64,38,50,69,66,54,53,47,56,48,46,48,32,51,50,30,50,23,31,29,38,14,13,73,51,47,46,73,68,42,44,52,51,51,51,56,51,57,68,51,45,72,80,21,60,93,34,66,82,58,33,34,59,49,53,23,48,47,52,30,48,36,18,52,18,31,73,32,55,64,56,20,22,51,38,54,16,44,42,62,53,51,38,59,46,68,38,40,88,54,84,64,76,77,51,71,70,54,45,51,49,55,52,49,41,53,50,51,32,49,51,22,25,69,70,45,34,30,69,57,12,29,52,40,43,50,53,49,47,56,57,53,50,57,68,75,102,134,82,78,75,73,72,74,89,82,67,64,75,57,43,60,53,50,18,50,48,49,36,51,46,50,56,48,48,34,29,76,66,50,42,40,64,69,36,72,46,74,32,65,69,54,49,20,63,74,66,70,48,52,63,69,47,47,48,50,14,51,42,20,38,27,46,41,22,48,30,46,78,50,90,98,46,49,30,20,34,40,49,64,73,56,32,67,42,33,57,52,57,47,46,27,44,27,33,64,63,38,51,68,66,54,52,49,57,48,45,49,32,52,50,29,48,22,30,29,38,14,13,74,51,46,46,73,69,42,45,51,51,51,50,56,51,59,68,51,47,72,80,20,61,94,34,66,83,59,34,34,61,50,53,23,48,47,54,31,49,37,17,52,18,31,74,31,54,63,54,20,23,52,39,55,16,45,43,61,55,50,39,60,45,69,39,39,87,52,83,62,77,78,51,70,68,55,45,50,50,54,52,49,41,52,51,50,31,49,49,23,26,70,69,45,33,30,69,57,11,30,53,40,42,49,52,48,47,56,57,54,51,58,67,74,101

Secondary structure (DSSP, 8-state):
-------S-TTGGGS-HHHHHHHHHHHHHHHTTPPTTPBPPPHHHHHHHHT--HHHHHHHHHHHHHTTSEE--TTS--EEPPGGGS--HHHHHHHHHTTSS-HHHHHHHHHHHHHHHHHHHHHH--HHHHHHHHHHHHHHHHHTT-HHHHHHHHHHHHHHHHHHTT-HHHHHHHHHHTTTHHHHSS-SS-----HHHHHHHHHHHHHHHHHHHTT-HHHHHHHHHHHHHHHHHTT-/-------S-THHHHHHHHHHHHHHHHHHHHHTTPPTTPBPPPHHHHHHHHT--HHHHHHHHHHHHHTTSEE--TTS--EEPPGGGS--HHHHHHHHHTTSS-HHHHHHHHHHHHHHHHHHHHHH--HHHHHHHHHHHHHHHHHTT-HHHHHHHHHHHHHHHHHHTT-HHHHHHHHHHTTGGGTTSS-SS-PPP-HHHHHHHHHHHHHHHHHHHTT-HHHHHHHHHHHHHHHHHTT-